Protein AF-0000000087520175 (afdb_homodimer)

Organism: NCBI:txid162496

Solvent-accessible surface area (backbone atoms only — not comparable to full-atom values): 25853 Å² total; per-residue (Å²): 128,80,72,77,73,85,53,93,63,43,47,64,63,28,56,52,42,54,44,55,57,56,54,35,79,34,56,66,38,36,63,67,56,46,15,66,67,57,70,46,54,58,71,58,43,49,23,44,50,47,34,36,37,74,73,48,34,28,45,72,61,89,66,32,34,34,64,26,72,57,27,28,36,60,20,26,25,28,60,63,43,37,58,61,61,65,64,40,47,58,46,31,46,50,44,13,64,73,58,67,28,19,17,36,37,32,36,64,54,93,60,25,28,32,28,66,39,57,34,70,38,86,53,87,88,50,61,84,67,56,42,25,44,74,43,60,13,76,48,33,19,46,28,30,18,39,39,29,75,44,58,68,67,57,36,48,50,43,51,68,69,46,85,62,71,70,68,32,97,58,31,68,56,52,60,68,63,44,48,52,52,21,52,51,13,46,74,70,56,37,17,74,34,65,23,19,67,44,80,55,35,29,29,44,12,35,43,45,74,47,89,99,49,63,45,26,20,43,34,44,42,39,53,49,86,78,49,53,71,69,61,47,49,69,59,38,47,61,56,50,51,50,42,51,51,51,61,70,72,104,128,80,72,78,73,86,53,94,65,42,48,62,64,30,54,52,40,52,45,56,57,58,54,35,78,32,56,66,38,36,66,67,57,44,15,66,68,58,70,47,54,57,72,57,43,49,22,43,51,46,33,36,36,74,72,47,35,28,46,73,61,88,67,33,35,34,64,25,70,58,27,27,36,58,20,27,24,29,60,62,42,37,60,61,60,66,64,39,46,57,46,31,46,52,44,13,65,72,58,66,27,20,16,35,36,34,34,63,52,95,61,26,27,33,28,67,38,56,34,70,38,86,53,88,88,51,60,84,67,56,43,24,44,73,44,60,12,75,49,31,20,45,27,30,17,38,39,29,76,44,56,68,68,58,37,47,51,43,51,68,69,46,86,62,70,71,68,31,99,58,30,67,57,52,60,68,63,45,48,51,52,20,51,52,13,46,74,70,57,36,19,73,36,65,23,20,66,43,77,56,35,29,30,45,11,37,44,45,76,46,89,98,48,65,45,24,20,42,34,44,43,39,54,48,86,77,51,54,69,68,61,48,49,68,60,39,48,60,58,50,52,50,42,52,51,51,61,70,72,104

Sequence (500 aa):
MPVPHDSPTGVQSFARGLSVIKAFTGFPLTLSEVAERTGLAPAAVRRYLATLTELGYLAQHGSLFSARAKLLELAQPYLTANETARKAEPILRQLSDTVNETATLTQYSNGEVINVLATQTTQELAIQVNAGRHLPAYCTAMGRAMLSLLPAEEARAVIESSTRIELTSRTLTDSTQIMEQIELARQRGYCFVEEEHTLGIRTLSVPLQLPQGPLIALSAPTPTAREDRESYLQRVLEPLQLAASRMRAEMPVPHDSPTGVQSFARGLSVIKAFTGFPLTLSEVAERTGLAPAAVRRYLATLTELGYLAQHGSLFSARAKLLELAQPYLTANETARKAEPILRQLSDTVNETATLTQYSNGEVINVLATQTTQELAIQVNAGRHLPAYCTAMGRAMLSLLPAEEARAVIESSTRIELTSRTLTDSTQIMEQIELARQRGYCFVEEEHTLGIRTLSVPLQLPQGPLIALSAPTPTAREDRESYLQRVLEPLQLAASRMRAE

Radius of gyration: 23.22 Å; Cα contacts (8 Å, |Δi|>4): 1004; chains: 2; bounding box: 54×66×54 Å

Structure (mmCIF, N/CA/C/O backbone):
data_AF-0000000087520175-model_v1
#
loop_
_entity.id
_entity.type
_entity.pdbx_description
1 polymer 'HTH domain-containing protein'
#
loop_
_atom_site.group_PDB
_atom_site.id
_atom_site.type_symbol
_atom_site.label_atom_id
_atom_site.label_alt_id
_atom_site.label_comp_id
_atom_site.label_asym_id
_atom_site.label_entity_id
_atom_site.label_seq_id
_atom_site.pdbx_PDB_ins_code
_atom_site.Cartn_x
_atom_site.Cartn_y
_atom_site.Cartn_z
_atom_site.occupancy
_atom_site.B_iso_or_equiv
_atom_site.auth_seq_id
_atom_site.auth_comp_id
_atom_site.auth_asym_id
_atom_site.auth_atom_id
_atom_site.pdbx_PDB_model_num
ATOM 1 N N . MET A 1 1 ? -12.945 7.527 16.438 1 33.94 1 MET A N 1
ATOM 2 C CA . MET A 1 1 ? -13.953 8.516 16.078 1 33.94 1 MET A CA 1
ATOM 3 C C . MET A 1 1 ? -15.32 7.863 15.891 1 33.94 1 MET A C 1
ATOM 5 O O . MET A 1 1 ? -15.422 6.789 15.289 1 33.94 1 MET A O 1
ATOM 9 N N . PRO A 1 2 ? -16.391 8.305 16.609 1 38.19 2 PRO A N 1
ATOM 10 C CA . PRO A 1 2 ? -17.734 7.754 16.438 1 38.19 2 PRO A CA 1
ATOM 11 C C . PRO A 1 2 ? -18.156 7.699 14.969 1 38.19 2 PRO A C 1
ATOM 13 O O . PRO A 1 2 ? -17.703 8.508 14.156 1 38.19 2 PRO A O 1
ATOM 16 N N . VAL A 1 3 ? -18.516 6.48 14.547 1 43.25 3 VAL A N 1
ATOM 17 C CA . VAL A 1 3 ? -19.172 6.367 13.25 1 43.25 3 VAL A CA 1
ATOM 18 C C . VAL A 1 3 ? -20.188 7.508 13.078 1 43.25 3 VAL A C 1
ATOM 20 O O . VAL A 1 3 ? -21.062 7.699 13.922 1 43.25 3 VAL A O 1
ATOM 23 N N . PRO A 1 4 ? -19.875 8.508 12.234 1 38.69 4 PRO A N 1
ATOM 24 C CA . PRO A 1 4 ? -20.938 9.5 12.062 1 38.69 4 PRO A CA 1
ATOM 25 C C . PRO A 1 4 ? -22.328 8.875 12.008 1 38.69 4 PRO A C 1
ATOM 27 O O . PRO A 1 4 ? -22.469 7.723 11.578 1 38.69 4 PRO A O 1
ATOM 30 N N . HIS A 1 5 ? -23.219 9.391 12.75 1 41.25 5 HIS A N 1
ATOM 31 C CA . HIS A 1 5 ? -24.656 9.133 12.797 1 41.25 5 HIS A CA 1
ATOM 32 C C . HIS A 1 5 ? -25.25 9.039 11.391 1 41.25 5 HIS A C 1
ATOM 34 O O . HIS A 1 5 ? -24.609 9.453 10.422 1 41.25 5 HIS A O 1
ATOM 40 N N . ASP A 1 6 ? -26.562 8.82 11.234 1 41.84 6 ASP A N 1
ATOM 41 C CA . ASP A 1 6 ? -27.547 8.578 10.188 1 41.84 6 ASP A CA 1
ATOM 42 C C . ASP A 1 6 ? -27.469 9.641 9.094 1 41.84 6 ASP A C 1
ATOM 44 O O . ASP A 1 6 ? -27.812 10.805 9.32 1 41.84 6 ASP A O 1
ATOM 48 N N . SER A 1 7 ? -26.531 9.883 8.523 1 46.44 7 SER A N 1
ATOM 49 C CA . SER A 1 7 ? -26.844 10.742 7.391 1 46.44 7 SER A CA 1
ATOM 50 C C . SER A 1 7 ? -27.828 10.062 6.441 1 46.44 7 SER A C 1
ATOM 52 O O . SER A 1 7 ? -27.688 8.867 6.156 1 46.44 7 SER A O 1
ATOM 54 N N . PRO A 1 8 ? -28.938 10.547 6.195 1 54 8 PRO A N 1
ATOM 55 C CA . PRO A 1 8 ? -30.031 10.016 5.383 1 54 8 PRO A CA 1
ATOM 56 C C . PRO A 1 8 ? -29.562 9.469 4.035 1 54 8 PRO A C 1
ATOM 58 O O . PRO A 1 8 ? -30.266 8.688 3.4 1 54 8 PRO A O 1
ATOM 61 N N . THR A 1 9 ? -28.359 9.797 3.602 1 66.12 9 THR A N 1
ATOM 62 C CA . THR A 1 9 ? -28.094 9.547 2.189 1 66.12 9 THR A CA 1
ATOM 63 C C . THR A 1 9 ? -27.078 8.43 2.025 1 66.12 9 THR A C 1
ATOM 65 O O . THR A 1 9 ? -26.922 7.879 0.933 1 66.12 9 THR A O 1
ATOM 68 N N . GLY A 1 10 ? -26.312 7.969 3.09 1 74.88 10 GLY A N 1
ATOM 69 C CA . GLY A 1 10 ? -25.297 6.953 2.887 1 74.88 10 GLY A CA 1
ATOM 70 C C . GLY A 1 10 ? -25.688 5.594 3.443 1 74.88 10 GLY A C 1
ATOM 71 O O . GLY A 1 10 ? -26.844 5.379 3.82 1 74.88 10 GLY A O 1
ATOM 72 N N . VAL A 1 11 ? -24.859 4.609 3.121 1 90.81 11 VAL A N 1
ATOM 73 C CA . VAL A 1 11 ? -25.047 3.24 3.59 1 90.81 11 VAL A CA 1
ATOM 74 C C . VAL A 1 11 ? -24.312 3.047 4.914 1 90.81 11 VAL A C 1
ATOM 76 O O . VAL A 1 11 ? -23.094 2.789 4.934 1 90.81 11 VAL A O 1
ATOM 79 N N . GLN A 1 12 ? -25 3.068 6.023 1 92.62 12 GLN A N 1
ATOM 80 C CA . GLN A 1 12 ? -24.438 3.051 7.367 1 92.62 12 GLN A CA 1
ATOM 81 C C . GLN A 1 12 ? -23.688 1.746 7.637 1 92.62 12 GLN A C 1
ATOM 83 O O . GLN A 1 12 ? -22.625 1.746 8.273 1 92.62 12 GLN A O 1
ATOM 88 N N . SER A 1 13 ? -24.375 0.667 7.199 1 93.75 13 SER A N 1
ATOM 89 C CA . SER A 1 13 ? -23.734 -0.627 7.422 1 93.75 13 SER A CA 1
ATOM 90 C C . SER A 1 13 ? -22.375 -0.702 6.727 1 93.75 13 SER A C 1
ATOM 92 O O . SER A 1 13 ? -21.453 -1.364 7.215 1 93.75 13 SER A O 1
ATOM 94 N N . PHE A 1 14 ? -22.312 -0.045 5.621 1 96 14 PHE A N 1
ATOM 95 C CA . PHE A 1 14 ? -21.047 0.003 4.898 1 96 14 PHE A CA 1
ATOM 96 C C . PHE A 1 14 ? -20.016 0.8 5.676 1 96 14 PHE A C 1
ATOM 98 O O . PHE A 1 14 ? -18.891 0.331 5.883 1 96 14 PHE A O 1
ATOM 105 N N . ALA A 1 15 ? -20.344 1.923 6.172 1 95.69 15 ALA A N 1
ATOM 106 C CA . ALA A 1 15 ? -19.438 2.748 6.973 1 95.69 15 ALA A CA 1
ATOM 107 C C . ALA A 1 15 ? -18.969 1.994 8.211 1 95.69 15 ALA A C 1
ATOM 109 O O . ALA A 1 15 ? -17.781 2.045 8.562 1 95.69 15 ALA A O 1
ATOM 110 N N . ARG A 1 16 ? -19.875 1.292 8.836 1 95.75 16 ARG A N 1
ATOM 111 C CA . ARG A 1 16 ? -19.531 0.511 10.016 1 95.75 16 ARG A CA 1
ATOM 112 C C . ARG A 1 16 ? -18.531 -0.591 9.68 1 95.75 16 ARG A C 1
ATOM 114 O O . ARG A 1 16 ? -17.594 -0.842 10.43 1 95.75 16 ARG A O 1
ATOM 121 N N . GLY A 1 17 ? -18.766 -1.243 8.547 1 97 17 GLY A N 1
ATO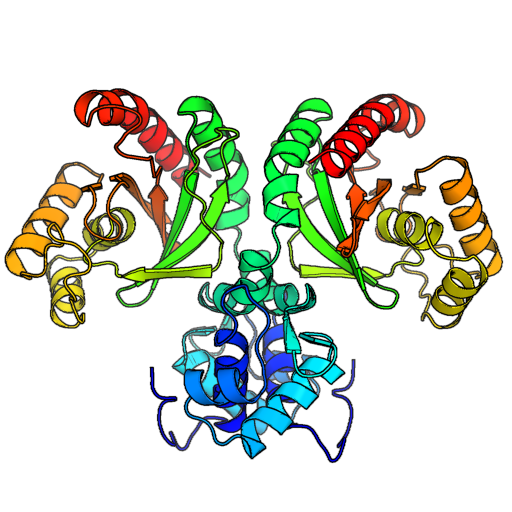M 122 C CA . GLY A 1 17 ? -17.828 -2.273 8.117 1 97 17 GLY A CA 1
ATOM 123 C C . GLY A 1 17 ? -16.422 -1.753 7.906 1 97 17 GLY A C 1
ATOM 124 O O . GLY A 1 17 ? -15.453 -2.406 8.289 1 97 17 GLY A O 1
ATOM 125 N N . LEU A 1 18 ? -16.328 -0.594 7.289 1 97.38 18 LEU A N 1
ATOM 126 C CA . LEU A 1 18 ? -15.031 0.03 7.082 1 97.38 18 LEU A CA 1
ATOM 127 C C . LEU A 1 18 ? -14.359 0.337 8.414 1 97.38 18 LEU A C 1
ATOM 129 O O . LEU A 1 18 ? -13.141 0.193 8.555 1 97.38 18 LEU A O 1
ATOM 133 N N . SER A 1 19 ? -15.109 0.736 9.391 1 96.75 19 SER A N 1
ATOM 134 C CA . SER A 1 19 ? -14.555 1.001 10.711 1 96.75 19 SER A CA 1
ATOM 135 C C . SER A 1 19 ? -14.016 -0.275 11.352 1 96.75 19 SER A C 1
ATOM 137 O O . SER A 1 19 ? -13.039 -0.239 12.102 1 96.75 19 SER A O 1
ATOM 139 N N . VAL A 1 20 ? -14.672 -1.397 11.086 1 97.62 20 VAL A N 1
ATOM 140 C CA . VAL A 1 20 ? -14.211 -2.682 11.609 1 97.62 20 VAL A CA 1
ATOM 141 C C . VAL A 1 20 ? -12.836 -3.014 11.023 1 97.62 20 VAL A C 1
ATOM 143 O O . VAL A 1 20 ? -11.945 -3.479 11.734 1 97.62 20 VAL A O 1
ATOM 146 N N . ILE A 1 21 ? -12.68 -2.783 9.734 1 97.5 21 ILE A N 1
ATOM 147 C CA . ILE A 1 21 ? -11.375 -3 9.117 1 97.5 21 ILE A CA 1
ATOM 148 C C . ILE A 1 21 ? -10.32 -2.156 9.828 1 97.5 21 ILE A C 1
ATOM 150 O O . ILE A 1 21 ? -9.258 -2.664 10.211 1 97.5 21 ILE A O 1
ATOM 154 N N . LYS A 1 22 ? -10.633 -0.944 10.109 1 94.94 22 LYS A N 1
ATOM 155 C CA . LYS A 1 22 ? -9.688 0.02 10.664 1 94.94 22 LYS A CA 1
ATOM 156 C C . LYS A 1 22 ? -9.367 -0.297 12.117 1 94.94 22 LYS A C 1
ATOM 158 O O . LYS A 1 22 ? -8.398 0.225 12.672 1 94.94 22 LYS A O 1
ATOM 163 N N . ALA A 1 23 ? -10.164 -1.092 12.727 1 95.81 23 ALA A N 1
ATOM 164 C CA . ALA A 1 23 ? -9.93 -1.452 14.117 1 95.81 23 ALA A CA 1
ATOM 165 C C . ALA A 1 23 ? -8.641 -2.256 14.266 1 95.81 23 ALA A C 1
ATOM 167 O O . ALA A 1 23 ? -8.047 -2.293 15.352 1 95.81 23 ALA A O 1
ATOM 168 N N . PHE A 1 24 ? -8.234 -2.914 13.203 1 94.44 24 PHE A N 1
ATOM 169 C CA . PHE A 1 24 ? -7.016 -3.715 13.227 1 94.44 24 PHE A CA 1
ATOM 170 C C . PHE A 1 24 ? -5.785 -2.836 13.047 1 94.44 24 PHE A C 1
ATOM 172 O O . PHE A 1 24 ? -5.68 -2.102 12.055 1 94.44 24 PHE A O 1
ATOM 179 N N . THR A 1 25 ? -4.891 -2.867 14.023 1 86.38 25 THR A N 1
ATOM 180 C CA . THR A 1 25 ? -3.736 -1.976 13.992 1 86.38 25 THR A CA 1
ATOM 181 C C . THR A 1 25 ? -2.436 -2.773 14.023 1 86.38 25 THR A C 1
ATOM 183 O O . THR A 1 25 ? -1.452 -2.344 14.633 1 86.38 25 THR A O 1
ATOM 186 N N . GLY A 1 26 ? -2.488 -4.023 13.562 1 83.44 26 GLY A N 1
ATOM 187 C CA . GLY A 1 26 ? -1.238 -4.754 13.43 1 83.44 26 GLY A CA 1
ATOM 188 C C . GLY A 1 26 ? -1.216 -6.047 14.219 1 83.44 26 GLY A C 1
ATOM 189 O O . GLY A 1 26 ? -0.249 -6.809 14.148 1 83.44 26 GLY A O 1
ATOM 190 N N . PHE A 1 27 ? -2.24 -6.254 15.031 1 88.94 27 PHE A N 1
ATOM 191 C CA . PHE A 1 27 ? -2.314 -7.465 15.836 1 88.94 27 PHE A CA 1
ATOM 192 C C . PHE A 1 27 ? -3.67 -8.141 15.672 1 88.94 27 PHE A C 1
ATOM 194 O O . PHE A 1 27 ? -4.664 -7.488 15.352 1 88.94 27 PHE A O 1
ATOM 201 N N . PRO A 1 28 ? -3.633 -9.445 15.828 1 94.38 28 PRO A N 1
ATOM 202 C CA . PRO A 1 28 ? -4.926 -10.125 15.82 1 94.38 28 PRO A CA 1
ATOM 203 C C . PRO A 1 28 ? -5.844 -9.672 16.953 1 94.38 28 PRO A C 1
ATOM 205 O O . PRO A 1 28 ? -5.367 -9.336 18.031 1 94.38 28 PRO A O 1
ATOM 208 N N . LEU A 1 29 ? -7.098 -9.672 16.719 1 97.5 29 LEU A N 1
ATOM 209 C CA . LEU A 1 29 ? -8.062 -9.227 17.719 1 97.5 29 LEU A CA 1
ATOM 210 C C . LEU A 1 29 ? -9.18 -10.258 17.891 1 97.5 29 LEU A C 1
ATOM 212 O O . LEU A 1 29 ? -9.492 -11 16.953 1 97.5 29 LEU A O 1
ATOM 216 N N . THR A 1 30 ? -9.703 -10.281 19.016 1 97.75 30 THR A N 1
ATOM 217 C CA . THR A 1 30 ? -10.938 -11.023 19.266 1 97.75 30 THR A CA 1
ATOM 218 C C . THR A 1 30 ? -12.156 -10.18 18.891 1 97.75 30 THR A C 1
ATOM 220 O O . THR A 1 30 ? -12.039 -8.977 18.656 1 97.75 30 THR A O 1
ATOM 223 N N . LEU A 1 31 ? -13.211 -10.922 18.812 1 98 31 LEU A N 1
ATOM 224 C CA . LEU A 1 31 ? -14.477 -10.25 18.547 1 98 31 LEU A CA 1
ATOM 225 C C . LEU A 1 31 ? -14.727 -9.148 19.578 1 98 31 LEU A C 1
ATOM 227 O O . LEU A 1 31 ? -15.125 -8.039 19.219 1 98 31 LEU A O 1
ATOM 231 N N . SER A 1 32 ? -14.461 -9.383 20.812 1 97.81 32 SER A N 1
ATOM 232 C CA . SER A 1 32 ? -14.695 -8.438 21.891 1 97.81 32 SER A CA 1
ATOM 233 C C . SER A 1 32 ? -13.805 -7.211 21.766 1 97.81 32 SER A C 1
ATOM 235 O O . SER A 1 32 ? -14.25 -6.086 22 1 97.81 32 SER A O 1
ATOM 237 N N . GLU A 1 33 ? -12.609 -7.402 21.438 1 97.5 33 GLU A N 1
ATOM 238 C CA . GLU A 1 33 ? -11.68 -6.289 21.266 1 97.5 33 GLU A CA 1
ATOM 239 C C . GLU A 1 33 ? -12.094 -5.398 20.094 1 97.5 33 GLU A C 1
ATOM 241 O O . GLU A 1 33 ? -11.977 -4.172 20.172 1 97.5 33 GLU A O 1
ATOM 246 N N . VAL A 1 34 ? -12.547 -6.016 19.016 1 98.06 34 VAL A N 1
ATOM 247 C CA . VAL A 1 34 ? -13.023 -5.234 17.875 1 98.06 34 VAL A CA 1
ATOM 248 C C . VAL A 1 34 ? -14.242 -4.41 18.281 1 98.06 34 VAL A C 1
ATOM 250 O O . VAL A 1 34 ? -14.359 -3.238 17.922 1 98.06 34 VAL A O 1
ATOM 253 N N . ALA A 1 35 ? -15.125 -5.031 19.031 1 98.12 35 ALA A N 1
ATOM 254 C CA . ALA A 1 35 ? -16.312 -4.324 19.516 1 98.12 35 ALA A CA 1
ATOM 255 C C . ALA A 1 35 ? -15.922 -3.111 20.359 1 98.12 35 ALA A C 1
ATOM 257 O O . ALA A 1 35 ? -16.484 -2.025 20.188 1 98.12 35 ALA A O 1
ATOM 258 N N . GLU A 1 36 ? -15.031 -3.26 21.203 1 97.56 36 GLU A N 1
ATOM 259 C CA . GLU A 1 36 ? -14.555 -2.186 22.078 1 97.56 36 GLU A CA 1
ATOM 260 C C . GLU A 1 36 ? -13.945 -1.05 21.266 1 97.56 36 GLU A C 1
ATOM 262 O O . GLU A 1 36 ? -14.227 0.124 21.516 1 97.56 36 GLU A O 1
ATOM 267 N N . ARG A 1 37 ? -13.219 -1.399 20.266 1 96 37 ARG A N 1
ATOM 268 C CA . ARG A 1 37 ? -12.484 -0.402 19.484 1 96 37 ARG A CA 1
ATOM 269 C C . ARG A 1 37 ? -13.43 0.357 18.562 1 96 37 ARG A C 1
ATOM 271 O O . ARG A 1 37 ? -13.18 1.521 18.234 1 96 37 ARG A O 1
ATOM 278 N N . THR A 1 38 ? -14.445 -0.278 18.109 1 96.88 38 THR A N 1
ATOM 279 C CA . THR A 1 38 ? -15.328 0.344 17.125 1 96.88 38 THR A CA 1
ATOM 280 C C . THR A 1 38 ? -16.547 0.967 17.812 1 96.88 38 THR A C 1
ATOM 282 O O . THR A 1 38 ? -17.234 1.792 17.219 1 96.88 38 THR A O 1
ATOM 285 N N . GLY A 1 39 ? -16.875 0.486 19.016 1 97.19 39 GLY A N 1
ATOM 286 C CA . GLY A 1 39 ? -18.078 0.923 19.703 1 97.19 39 GLY A CA 1
ATOM 287 C C . GLY A 1 39 ? -19.328 0.24 19.203 1 97.19 39 GLY A C 1
ATOM 288 O O . GLY A 1 39 ? -20.453 0.633 19.562 1 97.19 39 GLY A O 1
ATOM 289 N N . LEU A 1 40 ? -19.234 -0.76 18.359 1 96.88 40 LEU A N 1
ATOM 290 C CA . LEU A 1 40 ? -20.359 -1.512 17.828 1 96.88 40 LEU A CA 1
ATOM 291 C C . LEU A 1 40 ? -20.75 -2.648 18.766 1 96.88 40 LEU A C 1
ATOM 293 O O . LEU A 1 40 ? -19.906 -3.135 19.531 1 96.88 40 LEU A O 1
ATOM 297 N N . ALA A 1 41 ? -21.953 -3.033 18.703 1 96.5 41 ALA A N 1
ATOM 298 C CA . ALA A 1 41 ? -22.406 -4.188 19.484 1 96.5 41 ALA A CA 1
ATOM 299 C C . ALA A 1 41 ? -21.75 -5.469 19 1 96.5 41 ALA A C 1
ATOM 301 O O . ALA A 1 41 ? -21.547 -5.652 17.797 1 96.5 41 ALA A O 1
ATOM 302 N N . PRO A 1 42 ? -21.438 -6.367 19.906 1 96.62 42 PRO A N 1
ATOM 303 C CA . PRO A 1 42 ? -20.781 -7.617 19.547 1 96.62 42 PRO A CA 1
ATOM 304 C C . PRO A 1 42 ? -21.5 -8.375 18.438 1 96.62 42 PRO A C 1
ATOM 306 O O . PRO A 1 42 ? -20.859 -8.961 17.562 1 96.62 42 PRO A O 1
ATOM 309 N N . ALA A 1 43 ? -22.734 -8.375 18.484 1 94.88 43 ALA A N 1
ATOM 310 C CA . ALA A 1 43 ? -23.5 -9.086 17.469 1 94.88 43 ALA A CA 1
ATOM 311 C C . ALA A 1 43 ? -23.266 -8.508 16.078 1 94.88 43 ALA A C 1
ATOM 313 O O . ALA A 1 43 ? -23.172 -9.25 15.102 1 94.88 43 ALA A O 1
ATOM 314 N N . ALA A 1 44 ? -23.25 -7.238 16.031 1 94.94 44 ALA A N 1
ATOM 315 C CA . ALA A 1 44 ? -22.953 -6.582 14.758 1 94.94 44 ALA A CA 1
ATOM 316 C C . ALA A 1 44 ? -21.531 -6.891 14.305 1 94.94 44 ALA A C 1
ATOM 318 O O . ALA A 1 44 ? -21.297 -7.223 13.133 1 94.94 44 ALA A O 1
ATOM 319 N N . VAL A 1 45 ? -20.594 -6.797 15.219 1 97.44 45 VAL A N 1
ATOM 320 C CA . VAL A 1 45 ? -19.188 -7.059 14.914 1 97.44 45 VAL A CA 1
ATOM 321 C C . VAL A 1 45 ? -19.047 -8.477 14.359 1 97.44 45 VAL A C 1
ATOM 323 O O . VAL A 1 45 ? -18.297 -8.695 13.398 1 97.44 45 VAL A O 1
ATOM 326 N N . ARG A 1 46 ? -19.734 -9.344 14.945 1 97.06 46 ARG A N 1
ATOM 327 C CA . ARG A 1 46 ? -19.672 -10.734 14.492 1 97.06 46 ARG A CA 1
ATOM 328 C C . ARG A 1 46 ? -20.047 -10.852 13.023 1 97.06 46 ARG A C 1
ATOM 330 O O . ARG A 1 46 ? -19.391 -11.57 12.266 1 97.06 46 ARG A O 1
ATOM 337 N N . ARG A 1 47 ? -21.047 -10.18 12.633 1 97.25 47 ARG A N 1
ATOM 338 C CA . ARG A 1 47 ? -21.516 -10.258 11.25 1 97.25 47 ARG A CA 1
ATOM 339 C C . ARG A 1 47 ? -20.484 -9.641 10.297 1 97.25 47 ARG A C 1
ATOM 341 O O . ARG A 1 47 ? -20.266 -10.164 9.203 1 97.25 47 ARG A O 1
ATOM 348 N N . TYR A 1 48 ? -19.922 -8.516 10.711 1 97.56 48 TYR A N 1
ATOM 349 C CA . TYR A 1 48 ? -18.922 -7.875 9.875 1 97.56 48 TYR A CA 1
ATOM 350 C C . TYR A 1 48 ? -17.672 -8.742 9.773 1 97.56 48 TYR A C 1
ATOM 352 O O . TYR A 1 48 ? -17.094 -8.883 8.688 1 97.56 48 TYR A O 1
ATOM 360 N N . LEU A 1 49 ? -17.281 -9.305 10.867 1 97.94 49 LEU A N 1
ATOM 361 C CA . LEU A 1 49 ? -16.125 -10.195 10.867 1 97.94 49 LEU A CA 1
ATOM 362 C C . LEU A 1 49 ? -16.375 -11.414 9.984 1 97.94 49 LEU A C 1
ATOM 364 O O . LEU A 1 49 ? -15.477 -11.852 9.258 1 97.94 49 LEU A O 1
ATOM 368 N N . ALA A 1 50 ? -17.547 -11.945 10.086 1 97.12 50 ALA A N 1
ATOM 369 C CA . ALA A 1 50 ? -17.906 -13.086 9.242 1 97.12 50 ALA A CA 1
ATOM 370 C C . ALA A 1 50 ? -17.812 -12.719 7.766 1 97.12 50 ALA A C 1
ATOM 372 O O . ALA A 1 50 ? -17.281 -13.492 6.961 1 97.12 50 ALA A O 1
ATOM 373 N N . THR A 1 51 ? -18.328 -11.578 7.426 1 96.75 51 THR A N 1
ATOM 374 C CA . THR A 1 51 ? -18.281 -11.109 6.047 1 96.75 51 THR A CA 1
ATOM 375 C C . THR A 1 51 ? -16.844 -10.969 5.57 1 96.75 51 THR A C 1
ATOM 377 O O . THR A 1 51 ? -16.484 -11.453 4.496 1 96.75 51 THR A O 1
ATOM 380 N N . LEU A 1 52 ? -16.016 -10.336 6.34 1 97.62 52 LEU A N 1
ATOM 381 C CA . LEU A 1 52 ? -14.625 -10.086 5.98 1 97.62 52 LEU A CA 1
ATOM 382 C C . LEU A 1 52 ? -13.852 -11.398 5.855 1 97.62 52 LEU A C 1
ATOM 384 O O . LEU A 1 52 ? -12.977 -11.531 5 1 97.62 52 LEU A O 1
ATOM 388 N N . THR A 1 53 ? -14.164 -12.32 6.742 1 96.19 53 THR A N 1
ATOM 389 C CA . THR A 1 53 ? -13.516 -13.625 6.699 1 96.19 53 THR A CA 1
ATOM 390 C C . THR A 1 53 ? -13.953 -14.406 5.465 1 96.19 53 THR A C 1
ATOM 392 O O . THR A 1 53 ? -13.125 -14.992 4.766 1 96.19 53 THR A O 1
ATOM 395 N N . GLU A 1 54 ? -15.219 -14.398 5.191 1 94.88 54 GLU A N 1
ATOM 396 C CA . GLU A 1 54 ? -15.766 -15.109 4.035 1 94.88 54 GLU A CA 1
ATOM 397 C C . GLU A 1 54 ? -15.195 -14.555 2.73 1 94.88 54 GLU A C 1
ATOM 399 O O . GLU A 1 54 ? -14.938 -15.312 1.791 1 94.88 54 GLU A O 1
ATOM 404 N N . LEU A 1 55 ? -15 -13.266 2.703 1 94.25 55 LEU A N 1
ATOM 405 C CA . LEU A 1 55 ? -14.508 -12.625 1.491 1 94.25 55 LEU A CA 1
ATOM 406 C C . LEU A 1 55 ? -12.992 -12.758 1.391 1 94.25 55 LEU A C 1
ATOM 408 O O . LEU A 1 55 ? -12.398 -12.375 0.38 1 94.25 55 LEU A O 1
ATOM 412 N N . GLY A 1 56 ? -12.32 -13.148 2.438 1 93.19 56 GLY A N 1
ATOM 413 C CA . GLY A 1 56 ? -10.891 -13.43 2.381 1 93.19 56 GLY A CA 1
ATOM 414 C C . GLY A 1 56 ? -10.039 -12.281 2.881 1 93.19 56 GLY A C 1
ATOM 415 O O . GLY A 1 56 ? -8.812 -12.312 2.764 1 93.19 56 GLY A O 1
ATOM 416 N N . TYR A 1 57 ? -10.609 -11.227 3.502 1 95.12 57 TYR A N 1
ATOM 417 C CA . TYR A 1 57 ? -9.867 -10.062 3.979 1 95.12 57 TYR A CA 1
ATOM 418 C C . TYR A 1 57 ? -9.266 -10.328 5.352 1 95.12 57 TYR A C 1
ATOM 420 O O . TYR A 1 57 ? -8.25 -9.719 5.715 1 95.12 57 TYR A O 1
ATOM 428 N N . LEU A 1 58 ? -9.906 -11.242 6.098 1 95.81 58 LEU A N 1
ATOM 429 C CA . LEU A 1 58 ? -9.414 -11.641 7.414 1 95.81 58 LEU A CA 1
ATOM 430 C C . LEU A 1 58 ? -9.297 -13.156 7.516 1 95.81 58 LEU A C 1
ATOM 432 O O . LEU A 1 58 ? -9.969 -13.883 6.789 1 95.81 58 LEU A O 1
ATOM 436 N N . ALA A 1 59 ? -8.414 -13.578 8.352 1 93.44 59 ALA A N 1
ATOM 437 C CA . ALA A 1 59 ? -8.336 -14.969 8.789 1 93.44 59 ALA A CA 1
ATOM 438 C C . ALA A 1 59 ? -8.828 -15.117 10.219 1 93.44 59 ALA A C 1
ATOM 440 O O . ALA A 1 59 ? -8.711 -14.195 11.023 1 93.44 59 ALA A O 1
ATOM 441 N N . GLN A 1 60 ? -9.359 -16.234 10.438 1 95.12 60 GLN A N 1
ATOM 442 C CA . GLN A 1 60 ? -9.797 -16.531 11.797 1 95.12 60 GLN A CA 1
ATOM 443 C C . GLN A 1 60 ? -9.102 -17.781 12.328 1 95.12 60 GLN A C 1
ATOM 445 O O . GLN A 1 60 ? -9.078 -18.828 11.656 1 95.12 60 GLN A O 1
ATOM 450 N N . HIS A 1 61 ? -8.461 -17.688 13.398 1 94.25 61 HIS A N 1
ATOM 451 C CA . HIS A 1 61 ? -7.887 -18.797 14.141 1 94.25 61 HIS A CA 1
ATOM 452 C C . HIS A 1 61 ? -8.422 -18.844 15.57 1 94.25 61 HIS A C 1
ATOM 454 O O . HIS A 1 61 ? -7.941 -18.109 16.438 1 94.25 61 HIS A O 1
ATOM 460 N N . GLY A 1 62 ? -9.328 -19.75 15.766 1 95.75 62 GLY A N 1
ATOM 461 C CA . GLY A 1 62 ? -10.016 -19.719 17.047 1 95.75 62 GLY A CA 1
ATOM 462 C C . GLY A 1 62 ? -10.836 -18.469 17.25 1 95.75 62 GLY A C 1
ATOM 463 O O . GLY A 1 62 ? -11.688 -18.125 16.422 1 95.75 62 GLY A O 1
ATOM 464 N N . SER A 1 63 ? -10.477 -17.75 18.281 1 96.94 63 SER A N 1
ATOM 465 C CA . SER A 1 63 ? -11.227 -16.531 18.594 1 96.94 63 SER A CA 1
ATOM 466 C C . SER A 1 63 ? -10.531 -15.305 18.031 1 96.94 63 SER A C 1
ATOM 468 O O . SER A 1 63 ? -11.031 -14.188 18.172 1 96.94 63 SER A O 1
ATOM 470 N N . LEU A 1 64 ? -9.422 -15.516 17.375 1 96.88 64 LEU A N 1
ATOM 471 C CA . LEU A 1 64 ? -8.617 -14.383 16.922 1 96.88 64 LEU A CA 1
ATOM 472 C C . LEU A 1 64 ? -8.812 -14.156 15.422 1 96.88 64 LEU A C 1
ATOM 474 O O . LEU A 1 64 ? -8.859 -15.109 14.641 1 96.88 64 LEU A O 1
ATOM 478 N N . PHE A 1 65 ? -8.945 -12.938 15.094 1 97.19 65 PHE A N 1
ATOM 479 C CA . PHE A 1 65 ? -9.016 -12.492 13.711 1 97.19 65 PHE A CA 1
ATOM 480 C C . PHE A 1 65 ? -7.773 -11.695 13.336 1 97.19 65 PHE A C 1
ATOM 482 O O . PHE A 1 65 ? -7.277 -10.898 14.133 1 97.19 65 PHE A O 1
ATOM 489 N N . SER A 1 66 ? -7.258 -11.914 12.102 1 94.56 66 SER A N 1
ATOM 490 C CA . SER A 1 66 ? -6.074 -11.188 11.648 1 94.56 66 SER A CA 1
ATOM 491 C C . SER A 1 66 ? -6.211 -10.758 10.195 1 94.56 66 SER A C 1
ATOM 493 O O . SER A 1 66 ? -6.926 -11.398 9.422 1 94.56 66 SER A O 1
ATOM 495 N N . ALA A 1 67 ? -5.543 -9.75 9.883 1 93.62 67 ALA A N 1
ATOM 496 C CA . ALA A 1 67 ? -5.602 -9.164 8.547 1 93.62 67 ALA A CA 1
ATOM 497 C C . ALA A 1 67 ? -4.898 -10.055 7.527 1 93.62 67 ALA A C 1
ATOM 499 O O . ALA A 1 67 ? -3.84 -10.617 7.812 1 93.62 67 ALA A O 1
ATOM 500 N N . ARG A 1 68 ? -5.504 -10.164 6.359 1 91.62 68 ARG A N 1
ATOM 501 C CA . ARG A 1 68 ? -4.883 -10.867 5.242 1 91.62 68 ARG A CA 1
ATOM 502 C C . ARG A 1 68 ? -4.449 -9.883 4.156 1 91.62 68 ARG A C 1
ATOM 504 O O . ARG A 1 68 ? -4.887 -8.734 4.145 1 91.62 68 ARG A O 1
ATOM 511 N N . ALA A 1 69 ? -3.656 -10.359 3.25 1 90.69 69 ALA A N 1
ATOM 512 C CA . ALA A 1 69 ? -3.057 -9.523 2.209 1 90.69 69 ALA A CA 1
ATOM 513 C C . ALA A 1 69 ? -4.121 -8.977 1.265 1 90.69 69 ALA A C 1
ATOM 515 O O . ALA A 1 69 ? -3.922 -7.941 0.627 1 90.69 69 ALA A O 1
ATOM 516 N N . LYS A 1 70 ? -5.219 -9.664 1.208 1 92.62 70 LYS A N 1
ATOM 517 C CA . LYS A 1 70 ? -6.277 -9.242 0.296 1 92.62 70 LYS A CA 1
ATOM 518 C C . LYS A 1 70 ? -6.746 -7.828 0.616 1 92.62 70 LYS A C 1
ATOM 520 O O . LYS A 1 70 ? -7.328 -7.152 -0.236 1 92.62 70 LYS A O 1
ATOM 525 N N . LEU A 1 71 ? -6.523 -7.316 1.853 1 94.25 71 LEU A N 1
ATOM 526 C CA . LEU A 1 71 ? -6.855 -5.941 2.209 1 94.25 71 LEU A CA 1
ATOM 527 C C . LEU A 1 71 ? -6.129 -4.953 1.306 1 94.25 71 LEU A C 1
ATOM 529 O O . LEU A 1 71 ? -6.609 -3.842 1.081 1 94.25 71 LEU A O 1
ATOM 533 N N . LEU A 1 72 ? -5.023 -5.309 0.753 1 92.25 72 LEU A N 1
ATOM 534 C CA . LEU A 1 72 ? -4.258 -4.438 -0.128 1 92.25 72 LEU A CA 1
ATOM 535 C C . LEU A 1 72 ? -5.059 -4.078 -1.374 1 92.25 72 LEU A C 1
ATOM 537 O O . LEU A 1 72 ? -4.836 -3.029 -1.981 1 92.25 72 LEU A O 1
ATOM 541 N N . GLU A 1 73 ? -6.004 -4.926 -1.762 1 92.19 73 GLU A N 1
ATOM 542 C CA . GLU A 1 73 ? -6.852 -4.676 -2.926 1 92.19 73 GLU A CA 1
ATOM 543 C C . GLU A 1 73 ? -7.633 -3.377 -2.768 1 92.19 73 GLU A C 1
ATOM 545 O O . GLU A 1 73 ? -7.941 -2.707 -3.758 1 92.19 73 GLU A O 1
ATOM 550 N N . LEU A 1 74 ? -7.891 -3.07 -1.55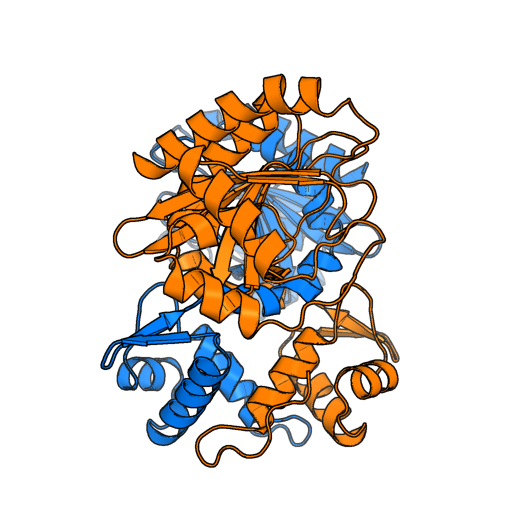2 1 94.44 74 LEU A N 1
ATOM 551 C CA . LEU A 1 74 ? -8.742 -1.914 -1.285 1 94.44 74 LEU A CA 1
ATOM 552 C C . LEU A 1 74 ? -7.953 -0.617 -1.434 1 94.44 74 LEU A C 1
ATOM 554 O O . LEU A 1 74 ? -8.539 0.466 -1.506 1 94.44 74 LEU A O 1
ATOM 558 N N . ALA A 1 75 ? -6.688 -0.728 -1.51 1 92.19 75 ALA A N 1
ATOM 559 C CA . ALA A 1 75 ? -5.832 0.433 -1.737 1 92.19 75 ALA A CA 1
ATOM 560 C C . ALA A 1 75 ? -5.48 0.575 -3.217 1 92.19 75 ALA A C 1
ATOM 562 O O . ALA A 1 75 ? -4.992 1.623 -3.648 1 92.19 75 ALA A O 1
ATOM 563 N N . GLN A 1 76 ? -5.742 -0.427 -4.004 1 88.75 76 GLN A N 1
ATOM 564 C CA . GLN A 1 76 ? -5.281 -0.522 -5.383 1 88.75 76 GLN A CA 1
ATOM 565 C C . GLN A 1 76 ? -5.848 0.611 -6.234 1 88.75 76 GLN A C 1
ATOM 567 O O . GLN A 1 76 ? -5.152 1.159 -7.09 1 88.75 76 GLN A O 1
ATOM 572 N N . PRO A 1 77 ? -7.141 0.937 -6.004 1 90.75 77 PRO A N 1
ATOM 573 C CA . PRO A 1 77 ? -7.691 2.014 -6.832 1 90.75 77 PRO A CA 1
ATOM 574 C C . PRO A 1 77 ? -6.859 3.293 -6.762 1 90.75 77 PRO A C 1
ATOM 576 O O . PRO A 1 77 ? -6.652 3.955 -7.781 1 90.75 77 PRO A O 1
ATOM 579 N N . TYR A 1 78 ? -6.371 3.596 -5.621 1 89.38 78 TYR A N 1
ATOM 580 C CA . TYR A 1 78 ? -5.547 4.789 -5.473 1 89.38 78 TYR A CA 1
ATOM 581 C C . TYR A 1 78 ? -4.156 4.57 -6.055 1 89.38 78 TYR A C 1
ATOM 583 O O . TYR A 1 78 ? -3.639 5.426 -6.777 1 89.38 78 TYR A O 1
ATOM 591 N N . LEU A 1 79 ? -3.611 3.465 -5.754 1 86.06 79 LEU A N 1
ATOM 592 C CA . LEU A 1 79 ? -2.242 3.176 -6.164 1 86.06 79 LEU A CA 1
ATOM 593 C C . LEU A 1 79 ? -2.129 3.119 -7.684 1 86.06 79 LEU A C 1
ATOM 595 O O . LEU A 1 79 ? -1.115 3.531 -8.25 1 86.06 79 LEU A O 1
ATOM 599 N N . THR A 1 80 ? -3.104 2.592 -8.305 1 84.75 80 THR A N 1
ATOM 600 C CA . THR A 1 80 ? -3.086 2.484 -9.766 1 84.75 80 THR A CA 1
ATOM 601 C C . THR A 1 80 ? -3.32 3.846 -10.406 1 84.75 80 THR A C 1
ATOM 603 O O . THR A 1 80 ? -2.781 4.133 -11.477 1 84.75 80 THR A O 1
ATOM 606 N N . ALA A 1 81 ? -4.059 4.605 -9.789 1 83.06 81 ALA A N 1
ATOM 607 C CA . ALA A 1 81 ? -4.406 5.91 -10.336 1 83.06 81 ALA A CA 1
ATOM 608 C C . ALA A 1 81 ? -3.301 6.93 -10.078 1 83.06 81 ALA A C 1
ATOM 610 O O . ALA A 1 81 ? -3.154 7.898 -10.82 1 83.06 81 ALA A O 1
ATOM 611 N N . ASN A 1 82 ? -2.605 6.703 -9.008 1 77 82 ASN A N 1
ATOM 612 C CA . ASN A 1 82 ? -1.694 7.75 -8.547 1 77 82 ASN A CA 1
ATOM 613 C C . ASN A 1 82 ? -0.296 7.57 -9.133 1 77 82 ASN A C 1
ATOM 615 O O . ASN A 1 82 ? 0.498 6.777 -8.625 1 77 82 ASN A O 1
ATOM 619 N N . GLU A 1 83 ? -0.053 8.312 -10.07 1 77.38 83 GLU A N 1
ATOM 620 C CA . GLU A 1 83 ? 1.246 8.297 -10.734 1 77.38 83 GLU A CA 1
ATOM 621 C C . GLU A 1 83 ? 2.324 8.93 -9.859 1 77.38 83 GLU A C 1
ATOM 623 O O . GLU A 1 83 ? 3.512 8.648 -10.031 1 77.38 83 GLU A O 1
ATOM 628 N N . THR A 1 84 ? 1.815 9.672 -8.867 1 81.94 84 THR A N 1
ATOM 629 C CA . THR A 1 84 ? 2.762 10.398 -8.031 1 81.94 84 THR A CA 1
ATOM 630 C C . THR A 1 84 ? 3.637 9.43 -7.234 1 81.94 84 THR A C 1
ATOM 632 O O . THR A 1 84 ? 4.859 9.594 -7.176 1 81.94 84 THR A O 1
ATOM 635 N N . ALA A 1 85 ? 3.016 8.453 -6.688 1 83.25 85 ALA A N 1
ATOM 636 C CA . ALA A 1 85 ? 3.771 7.484 -5.906 1 83.25 85 ALA A CA 1
ATOM 637 C C . ALA A 1 85 ? 4.785 6.746 -6.777 1 83.25 85 ALA A C 1
ATOM 639 O O . ALA A 1 85 ? 5.918 6.504 -6.355 1 83.25 85 ALA A O 1
ATOM 640 N N . ARG A 1 86 ? 4.367 6.434 -7.922 1 79.31 86 ARG A N 1
ATOM 641 C CA . ARG A 1 86 ? 5.238 5.711 -8.844 1 79.31 86 ARG A CA 1
ATOM 642 C C . ARG A 1 86 ? 6.453 6.551 -9.219 1 79.31 86 ARG A C 1
ATOM 644 O O . ARG A 1 86 ? 7.574 6.043 -9.273 1 79.31 86 ARG A O 1
ATOM 651 N N . LYS A 1 87 ? 6.195 7.754 -9.477 1 82.69 87 LYS A N 1
ATOM 652 C CA . LYS A 1 87 ? 7.266 8.672 -9.852 1 82.69 87 LYS A CA 1
ATOM 653 C C . LYS A 1 87 ? 8.188 8.953 -8.664 1 82.69 87 LYS A C 1
ATOM 655 O O . LYS A 1 87 ? 9.391 9.148 -8.844 1 82.69 87 LYS A O 1
ATOM 660 N N . ALA A 1 88 ? 7.641 8.938 -7.527 1 89.25 88 ALA A N 1
ATOM 661 C CA . ALA A 1 88 ? 8.375 9.32 -6.328 1 89.25 88 ALA A CA 1
ATOM 662 C C . ALA A 1 88 ? 9.289 8.195 -5.855 1 89.25 88 ALA A C 1
ATOM 664 O O . ALA A 1 88 ? 10.297 8.445 -5.195 1 89.25 88 ALA A O 1
ATOM 665 N N . GLU A 1 89 ? 8.969 7.012 -6.191 1 88.06 89 GLU A N 1
ATOM 666 C CA . GLU A 1 89 ? 9.633 5.852 -5.605 1 88.06 89 GLU A CA 1
ATOM 667 C C . GLU A 1 89 ? 11.133 5.887 -5.871 1 88.06 89 GLU A C 1
ATOM 669 O O . GLU A 1 89 ? 11.938 5.82 -4.938 1 88.06 89 GLU A O 1
ATOM 674 N N . PRO A 1 90 ? 11.547 6.008 -7.152 1 85.94 90 PRO A N 1
ATOM 675 C CA . PRO A 1 90 ? 12.992 6.051 -7.391 1 85.94 90 PRO A CA 1
ATOM 676 C C . PRO A 1 90 ? 13.656 7.273 -6.758 1 85.94 90 PRO A C 1
ATOM 678 O O . PRO A 1 90 ? 14.82 7.203 -6.344 1 85.94 90 PRO A O 1
ATOM 681 N N . ILE A 1 91 ? 12.953 8.328 -6.684 1 92.56 91 ILE A N 1
ATOM 682 C CA . ILE A 1 91 ? 13.477 9.547 -6.09 1 92.56 91 ILE A CA 1
ATOM 683 C C . ILE A 1 91 ? 13.688 9.344 -4.59 1 92.56 91 ILE A C 1
ATOM 685 O O . ILE A 1 91 ? 14.734 9.703 -4.051 1 92.56 91 ILE A O 1
ATOM 689 N N . LEU A 1 92 ? 12.75 8.734 -3.977 1 93.81 92 LEU A N 1
ATOM 690 C CA . LEU A 1 92 ? 12.828 8.492 -2.539 1 93.81 92 LEU A CA 1
ATOM 691 C C . LEU A 1 92 ? 13.914 7.461 -2.225 1 93.81 92 LEU A C 1
ATOM 693 O O . LEU A 1 92 ? 14.586 7.562 -1.198 1 93.81 92 LEU A O 1
ATOM 697 N N . ARG A 1 93 ? 14.039 6.508 -3.062 1 90.25 93 ARG A N 1
ATOM 698 C CA . ARG A 1 93 ? 15.102 5.516 -2.877 1 90.25 93 ARG A CA 1
ATOM 699 C C . ARG A 1 93 ? 16.469 6.172 -2.898 1 90.25 93 ARG A C 1
ATOM 701 O O . ARG A 1 93 ? 17.312 5.883 -2.049 1 90.25 93 ARG A O 1
ATOM 708 N N . GLN A 1 94 ? 16.641 6.957 -3.902 1 91.81 94 GLN A N 1
ATOM 709 C CA . GLN A 1 94 ? 17.906 7.668 -4.004 1 91.81 94 GLN A CA 1
ATOM 710 C C . GLN A 1 94 ? 18.141 8.562 -2.789 1 91.81 94 GLN A C 1
ATOM 712 O O . GLN A 1 94 ? 19.25 8.633 -2.262 1 91.81 94 GLN A O 1
ATOM 717 N N . LEU A 1 95 ? 17.125 9.242 -2.389 1 95.44 95 LEU A N 1
ATOM 718 C CA . LEU A 1 95 ? 17.219 10.094 -1.206 1 95.44 95 LEU A CA 1
ATOM 719 C C . LEU A 1 95 ? 17.594 9.273 0.024 1 95.44 95 LEU A C 1
ATOM 721 O O . LEU A 1 95 ? 18.5 9.648 0.775 1 95.44 95 LEU A O 1
ATOM 725 N N . SER A 1 96 ? 16.891 8.188 0.23 1 94 96 SER A N 1
ATOM 726 C CA . SER A 1 96 ? 17.156 7.324 1.377 1 94 96 SER A CA 1
ATOM 727 C C . SER A 1 96 ? 18.594 6.82 1.371 1 94 96 SER A C 1
ATOM 729 O O . SER A 1 96 ? 19.25 6.809 2.41 1 94 96 SER A O 1
ATOM 731 N N . ASP A 1 97 ? 19.047 6.457 0.219 1 90.12 97 ASP A N 1
ATOM 732 C CA . ASP A 1 97 ? 20.422 5.98 0.081 1 90.12 97 ASP A CA 1
ATOM 733 C C . ASP A 1 97 ? 21.422 7.094 0.392 1 90.12 97 ASP A C 1
ATOM 735 O O . ASP A 1 97 ? 22.453 6.848 1.022 1 90.12 97 ASP A O 1
ATOM 739 N N . THR A 1 98 ? 21.141 8.227 -0.1 1 94.62 98 THR A N 1
ATOM 740 C CA . THR A 1 98 ? 22.047 9.367 0.037 1 94.62 98 THR A CA 1
ATOM 741 C C . THR A 1 98 ? 22.156 9.797 1.496 1 94.62 98 THR A C 1
ATOM 743 O O . THR A 1 98 ? 23.25 10.062 1.994 1 94.62 98 THR A O 1
ATOM 746 N N . VAL A 1 99 ? 21 9.82 2.176 1 95.75 99 VAL A N 1
ATOM 747 C CA . VAL A 1 99 ? 21.016 10.406 3.512 1 95.75 99 VAL A CA 1
ATOM 748 C C . VAL A 1 99 ? 21.047 9.297 4.559 1 95.75 99 VAL A C 1
ATOM 750 O O . VAL A 1 99 ? 21.188 9.562 5.754 1 95.75 99 VAL A O 1
ATOM 753 N N . ASN A 1 100 ? 20.828 8.062 4.141 1 92.62 100 ASN A N 1
ATOM 754 C CA . ASN A 1 100 ? 20.844 6.879 5 1 92.62 100 ASN A CA 1
ATOM 755 C C . ASN A 1 100 ? 19.766 6.953 6.066 1 92.62 100 ASN A C 1
ATOM 757 O O . ASN A 1 100 ? 20.031 6.762 7.254 1 92.62 100 ASN A O 1
ATOM 761 N N . GLU A 1 101 ? 18.609 7.359 5.699 1 93.62 101 GLU A N 1
ATOM 762 C CA . GLU A 1 101 ? 17.391 7.426 6.504 1 93.62 101 GLU A CA 1
ATOM 763 C C . GLU A 1 101 ? 16.172 6.957 5.707 1 93.62 101 GLU A C 1
ATOM 765 O O . GLU A 1 101 ? 16.219 6.91 4.477 1 93.62 101 GLU A O 1
ATOM 770 N N . THR A 1 102 ? 15.141 6.656 6.438 1 92.75 102 THR A N 1
ATOM 771 C CA . THR A 1 102 ? 13.844 6.469 5.789 1 92.75 102 THR A CA 1
ATOM 772 C C . THR A 1 102 ? 13.422 7.734 5.055 1 92.75 102 THR A C 1
ATOM 774 O O . THR A 1 102 ? 13.633 8.844 5.547 1 92.75 102 THR A O 1
ATOM 777 N N . ALA A 1 103 ? 12.914 7.582 3.881 1 95.88 103 ALA A N 1
ATOM 778 C CA . ALA A 1 103 ? 12.336 8.688 3.119 1 95.88 103 ALA A CA 1
ATOM 779 C C . ALA A 1 103 ? 10.859 8.445 2.84 1 95.88 103 ALA A C 1
ATOM 781 O O . ALA A 1 103 ? 10.453 7.324 2.525 1 95.88 103 ALA A O 1
ATOM 782 N N . THR A 1 104 ? 10.062 9.508 2.975 1 96.12 104 THR A N 1
ATOM 783 C CA . THR A 1 104 ? 8.625 9.297 2.848 1 96.12 104 THR A CA 1
ATOM 784 C C . THR A 1 104 ? 8.008 10.336 1.913 1 96.12 104 THR A C 1
ATOM 786 O O . THR A 1 104 ? 8.57 11.414 1.723 1 96.12 104 THR A O 1
ATOM 789 N N . LEU A 1 105 ? 6.93 9.969 1.285 1 95.81 105 LEU A N 1
ATOM 790 C CA . LEU A 1 105 ? 5.996 10.828 0.565 1 95.81 105 LEU A CA 1
ATOM 791 C C . LEU A 1 105 ? 4.641 10.875 1.268 1 95.81 105 LEU A C 1
ATOM 793 O O . LEU A 1 105 ? 4.023 9.828 1.498 1 95.81 105 LEU A O 1
ATOM 797 N N . THR A 1 106 ? 4.266 12.039 1.589 1 96.25 106 THR A N 1
ATOM 798 C CA . THR A 1 106 ? 2.979 12.211 2.248 1 96.25 106 THR A CA 1
ATOM 799 C C . THR A 1 106 ? 2.088 13.164 1.455 1 96.25 106 THR A C 1
ATOM 801 O O . THR A 1 106 ? 2.578 13.945 0.641 1 96.25 106 THR A O 1
ATOM 804 N N . GLN A 1 107 ? 0.814 13.016 1.679 1 94.06 107 GLN A N 1
ATOM 805 C CA . GLN A 1 107 ? -0.193 13.867 1.058 1 94.06 107 GLN A CA 1
ATOM 806 C C . GLN A 1 107 ? -1.086 14.523 2.109 1 94.06 107 GLN A C 1
ATOM 808 O O . GLN A 1 107 ? -1.387 13.914 3.139 1 94.06 107 GLN A O 1
ATOM 813 N N . TYR A 1 108 ? -1.43 15.742 1.795 1 92.88 108 TYR A N 1
ATOM 814 C CA . TYR A 1 108 ? -2.309 16.484 2.699 1 92.88 108 TYR A CA 1
ATOM 815 C C . TYR A 1 108 ? -3.762 16.062 2.5 1 92.88 108 TYR A C 1
ATOM 817 O O . TYR A 1 108 ? -4.207 15.867 1.368 1 92.88 108 TYR A O 1
ATOM 825 N N . SER A 1 109 ? -4.457 15.922 3.645 1 87.81 109 SER A N 1
ATOM 826 C CA . SER A 1 109 ? -5.891 15.648 3.584 1 87.81 109 SER A CA 1
ATOM 827 C C . SER A 1 109 ? -6.613 16.234 4.793 1 87.81 109 SER A C 1
ATOM 829 O O . SER A 1 109 ? -6.633 15.625 5.863 1 87.81 109 SER A O 1
ATOM 831 N N . ASN A 1 110 ? -7.312 17.281 4.617 1 82.56 110 ASN A N 1
ATOM 832 C CA . ASN A 1 110 ? -8.242 17.891 5.57 1 82.56 110 ASN A CA 1
ATOM 833 C C . ASN A 1 110 ? -7.652 17.938 6.977 1 82.56 110 ASN A C 1
ATOM 835 O O . ASN A 1 110 ? -8.242 17.406 7.918 1 82.56 110 ASN A O 1
ATOM 839 N N . GLY A 1 111 ? -6.52 18.609 7.145 1 90.25 111 GLY A N 1
ATOM 840 C CA . GLY A 1 111 ? -5.93 18.828 8.453 1 90.25 111 GLY A CA 1
ATOM 841 C C . GLY A 1 111 ? -5.039 17.688 8.906 1 90.25 111 GLY A C 1
ATOM 842 O O . GLY A 1 111 ? -4.453 17.75 9.992 1 90.25 111 GLY A O 1
ATOM 843 N N . GLU A 1 112 ? -4.949 16.656 8.094 1 93.56 112 GLU A N 1
ATOM 844 C CA . GLU A 1 112 ? -4.09 15.508 8.375 1 93.56 112 GLU A CA 1
ATOM 845 C C . GLU A 1 112 ? -3.152 15.219 7.203 1 93.56 112 GLU A C 1
ATOM 847 O O . GLU A 1 112 ? -3.27 15.836 6.141 1 93.56 112 GLU A O 1
ATOM 852 N N . VAL A 1 113 ? -2.227 14.398 7.531 1 95.12 113 VAL A N 1
ATOM 853 C CA . VAL A 1 113 ? -1.307 13.922 6.504 1 95.12 113 VAL A CA 1
ATOM 854 C C . VAL A 1 113 ? -1.391 12.406 6.395 1 95.12 113 VAL A C 1
ATOM 856 O O . VAL A 1 113 ? -1.578 11.711 7.398 1 95.12 113 VAL A O 1
ATOM 859 N N . ILE A 1 114 ? -1.37 11.945 5.172 1 93.62 114 ILE A N 1
ATOM 860 C CA . ILE A 1 114 ? -1.384 10.508 4.93 1 93.62 114 ILE A CA 1
ATOM 861 C C . ILE A 1 114 ? -0.07 10.086 4.281 1 93.62 114 ILE A C 1
ATOM 863 O O . ILE A 1 114 ? 0.38 10.703 3.312 1 93.62 114 ILE A O 1
ATOM 867 N N . ASN A 1 115 ? 0.524 9.07 4.867 1 93.75 115 ASN A N 1
ATOM 868 C CA . ASN A 1 115 ? 1.716 8.508 4.238 1 93.75 115 ASN A CA 1
ATOM 869 C C . ASN A 1 115 ? 1.365 7.703 2.992 1 93.75 115 ASN A C 1
ATOM 871 O O . ASN A 1 115 ? 0.644 6.707 3.072 1 93.75 115 ASN A O 1
ATOM 875 N N . VAL A 1 116 ? 1.924 8.078 1.921 1 91.81 116 VAL A N 1
ATOM 876 C CA . VAL A 1 116 ? 1.616 7.445 0.641 1 91.81 116 VAL A CA 1
ATOM 877 C C . VAL A 1 116 ? 2.678 6.402 0.311 1 91.81 116 VAL A C 1
ATOM 879 O O . VAL A 1 116 ? 2.361 5.328 -0.211 1 91.81 116 VAL A O 1
ATOM 882 N N . LEU A 1 117 ? 3.869 6.773 0.585 1 90.31 117 LEU A N 1
ATOM 883 C CA . LEU A 1 117 ? 5.004 5.914 0.263 1 90.31 117 LEU A CA 1
ATOM 884 C C . LEU A 1 117 ? 6.125 6.094 1.277 1 90.31 117 LEU A C 1
ATOM 886 O O . LEU A 1 117 ? 6.371 7.203 1.751 1 90.31 117 LEU A O 1
ATOM 890 N N . ALA A 1 118 ? 6.738 4.996 1.581 1 90.44 118 ALA A N 1
ATOM 891 C CA . ALA A 1 118 ? 7.934 5.031 2.422 1 90.44 118 ALA A CA 1
ATOM 892 C C . ALA A 1 118 ? 9.016 4.098 1.879 1 90.44 118 ALA A C 1
ATOM 894 O O . ALA A 1 118 ? 8.719 2.986 1.438 1 90.44 118 ALA A O 1
ATOM 895 N N . THR A 1 119 ? 10.156 4.613 1.794 1 87.75 119 THR A N 1
ATOM 896 C CA . THR A 1 119 ? 11.336 3.809 1.501 1 87.75 119 THR A CA 1
ATOM 897 C C . THR A 1 119 ? 12.219 3.676 2.738 1 87.75 119 THR A C 1
ATOM 899 O O . THR A 1 119 ? 12.742 4.672 3.242 1 87.75 119 THR A O 1
ATOM 902 N N . GLN A 1 120 ? 12.383 2.428 3.084 1 80.94 120 GLN A N 1
ATOM 903 C CA . GLN A 1 120 ? 13.078 2.188 4.344 1 80.94 120 GLN A CA 1
ATOM 904 C C . GLN A 1 120 ? 14.586 2.082 4.129 1 80.94 120 GLN A C 1
ATOM 906 O O . GLN A 1 120 ? 15.039 1.566 3.107 1 80.94 120 GLN A O 1
ATOM 911 N N . THR A 1 121 ? 15.258 2.629 5.078 1 76.88 121 THR A N 1
ATOM 912 C CA . THR A 1 121 ? 16.703 2.473 5.098 1 76.88 121 THR A CA 1
ATOM 913 C C . THR A 1 121 ? 17.094 1.141 5.73 1 76.88 121 THR A C 1
ATOM 915 O O . THR A 1 121 ? 16.25 0.448 6.305 1 76.88 121 THR A O 1
ATOM 918 N N . THR A 1 122 ? 18.344 0.711 5.512 1 70.25 122 THR A N 1
ATOM 919 C CA . THR A 1 122 ? 18.828 -0.562 6.035 1 70.25 122 THR A CA 1
ATOM 920 C C . THR A 1 122 ? 19.406 -0.386 7.438 1 70.25 122 THR A C 1
ATOM 922 O O . THR A 1 122 ? 19.906 -1.344 8.031 1 70.25 122 THR A O 1
ATOM 925 N N . GLN A 1 123 ? 19.25 0.753 7.914 1 69.75 123 GLN A N 1
ATOM 926 C CA . GLN A 1 123 ? 19.766 0.989 9.266 1 69.75 123 GLN A CA 1
ATOM 927 C C . GLN A 1 123 ? 19.016 0.146 10.289 1 69.75 123 GLN A C 1
ATOM 929 O O . GLN A 1 123 ? 17.812 -0.093 10.141 1 69.75 123 GLN A O 1
ATOM 934 N N . GLU A 1 124 ? 19.703 -0.25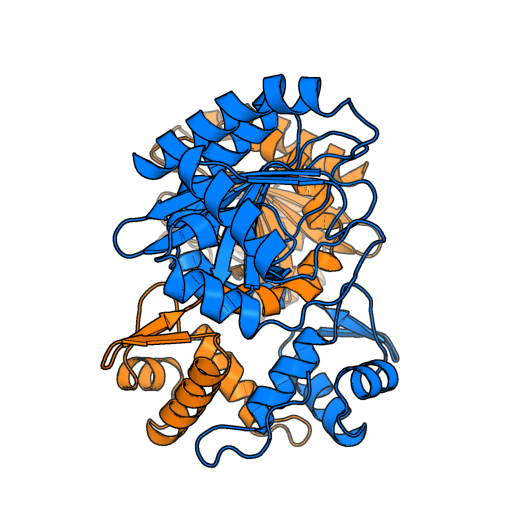6 11.25 1 67.44 124 GLU A N 1
ATOM 935 C CA . GLU A 1 124 ? 19.078 -1.047 12.312 1 67.44 124 GLU A CA 1
ATOM 936 C C . GLU A 1 124 ? 18 -0.256 13.031 1 67.44 124 GLU A C 1
ATOM 938 O O . GLU A 1 124 ? 16.891 -0.758 13.234 1 67.44 124 GLU A O 1
ATOM 943 N N . LEU A 1 125 ? 18.484 0.959 13.469 1 73.56 125 LEU A N 1
ATOM 944 C CA . LEU A 1 125 ? 17.5 1.859 14.07 1 73.56 125 LEU A CA 1
ATOM 945 C C . LEU A 1 125 ? 16.859 2.748 13.008 1 73.56 125 LEU A C 1
ATOM 947 O O . LEU A 1 125 ? 17.406 3.799 12.664 1 73.56 125 LEU A O 1
ATOM 951 N N . ALA A 1 126 ? 15.875 2.291 12.391 1 78.56 126 ALA A N 1
ATOM 952 C CA . ALA A 1 126 ? 15.188 3.041 11.344 1 78.56 126 ALA A CA 1
ATOM 953 C C . ALA A 1 126 ? 13.758 3.383 11.75 1 78.56 126 ALA A C 1
ATOM 955 O O . ALA A 1 126 ? 13.102 2.6 12.445 1 78.56 126 ALA A O 1
ATOM 956 N N . ILE A 1 127 ? 13.383 4.59 11.406 1 83.06 127 ILE A N 1
ATOM 957 C CA . ILE A 1 127 ? 11.984 4.957 11.602 1 83.06 127 ILE A CA 1
ATOM 958 C C . ILE A 1 127 ? 11.109 4.164 10.633 1 83.06 127 ILE A C 1
ATOM 960 O O . ILE A 1 127 ? 11.32 4.199 9.422 1 83.06 127 ILE A O 1
ATOM 964 N N . GLN A 1 128 ? 10.234 3.449 11.164 1 79.38 128 GLN A N 1
ATOM 965 C CA . GLN A 1 128 ? 9.328 2.65 10.352 1 79.38 128 GLN A CA 1
ATOM 966 C C . GLN A 1 128 ? 8.047 3.424 10.031 1 79.38 128 GLN A C 1
ATOM 968 O O . GLN A 1 128 ? 7.371 3.908 10.938 1 79.38 128 GLN A O 1
ATOM 973 N N . VAL A 1 129 ? 7.785 3.516 8.758 1 82.75 129 VAL A N 1
ATOM 974 C CA . VAL A 1 129 ? 6.598 4.238 8.305 1 82.75 129 VAL A CA 1
ATOM 975 C C . VAL A 1 129 ? 5.824 3.387 7.301 1 82.75 129 VAL A C 1
ATOM 977 O O . VAL A 1 129 ? 6.406 2.855 6.352 1 82.75 129 VAL A O 1
ATOM 980 N N . ASN A 1 130 ? 4.551 3.309 7.504 1 82.19 130 ASN A N 1
ATOM 981 C CA . ASN A 1 130 ? 3.707 2.533 6.602 1 82.19 130 ASN A CA 1
ATOM 982 C C . ASN A 1 130 ? 2.791 3.434 5.781 1 82.19 130 ASN A C 1
ATOM 984 O O . ASN A 1 130 ? 2.295 4.445 6.277 1 82.19 130 ASN A O 1
ATOM 988 N N . ALA A 1 131 ? 2.619 2.998 4.578 1 85.19 131 ALA A N 1
ATOM 989 C CA . ALA A 1 131 ? 1.612 3.668 3.758 1 85.19 131 ALA A CA 1
ATOM 990 C C . ALA A 1 131 ? 0.239 3.607 4.422 1 85.19 131 ALA A C 1
ATOM 992 O O . ALA A 1 131 ? -0.124 2.594 5.023 1 85.19 131 ALA A O 1
ATOM 993 N N . GLY A 1 132 ? -0.463 4.715 4.312 1 88.19 132 GLY A N 1
ATOM 994 C CA . GLY A 1 132 ? -1.817 4.758 4.84 1 88.19 132 GLY A CA 1
ATOM 995 C C . GLY A 1 132 ? -1.894 5.332 6.242 1 88.19 132 GLY A C 1
ATOM 996 O O . GLY A 1 132 ? -2.977 5.672 6.723 1 88.19 132 GLY A O 1
ATOM 997 N N . ARG A 1 133 ? -0.809 5.469 6.895 1 87.5 133 ARG A N 1
ATOM 998 C CA . ARG A 1 133 ? -0.78 6.055 8.234 1 87.5 133 ARG A CA 1
ATOM 999 C C . ARG A 1 133 ? -1.178 7.527 8.195 1 87.5 133 ARG A C 1
ATOM 1001 O O . ARG A 1 133 ? -0.744 8.266 7.312 1 87.5 133 ARG A O 1
ATOM 1008 N N . HIS A 1 134 ? -2.018 7.91 9.188 1 90.69 134 HIS A N 1
ATOM 1009 C CA . HIS A 1 134 ? -2.438 9.297 9.336 1 90.69 134 HIS A CA 1
ATOM 1010 C C . HIS A 1 134 ? -1.754 9.961 10.523 1 90.69 134 HIS A C 1
ATOM 1012 O O . HIS A 1 134 ? -1.585 9.328 11.578 1 90.69 134 HIS A O 1
ATOM 1018 N N . LEU A 1 135 ? -1.406 11.172 10.297 1 94.12 135 LEU A N 1
ATOM 1019 C CA . LEU A 1 135 ? -0.849 11.992 11.367 1 94.12 135 LEU A CA 1
ATOM 1020 C C . LEU A 1 135 ? -1.427 13.398 11.328 1 94.12 135 LEU A C 1
ATOM 1022 O O . LEU A 1 135 ? -1.824 13.883 10.258 1 94.12 135 LEU A O 1
ATOM 1026 N N . PRO A 1 136 ? -1.521 14.016 12.438 1 96.19 136 PRO A N 1
ATOM 1027 C CA . PRO A 1 136 ? -2.021 15.398 12.422 1 96.19 136 PRO A CA 1
ATOM 1028 C C . PRO A 1 136 ? -1.057 16.359 11.742 1 96.19 136 PRO A C 1
ATOM 1030 O O . PRO A 1 136 ? 0.161 16.25 11.906 1 96.19 136 PRO A O 1
ATOM 1033 N N . ALA A 1 137 ? -1.607 17.312 11.07 1 97.56 137 ALA A N 1
ATOM 1034 C CA . ALA A 1 137 ? -0.788 18.266 10.344 1 97.56 137 ALA A CA 1
ATOM 1035 C C . ALA A 1 137 ? -0.155 19.281 11.297 1 97.56 137 ALA A C 1
ATOM 1037 O O . ALA A 1 137 ? 0.958 19.75 11.055 1 97.56 137 ALA A O 1
ATOM 1038 N N . TYR A 1 138 ? -0.742 19.547 12.414 1 97.69 138 TYR A N 1
ATOM 1039 C CA . TYR A 1 138 ? -0.369 20.703 13.234 1 97.69 138 TYR A CA 1
ATOM 1040 C C . TYR A 1 138 ? 0.96 20.469 13.938 1 97.69 138 TYR A C 1
ATOM 1042 O O . TYR A 1 138 ? 1.659 21.406 14.297 1 97.69 138 TYR A O 1
ATOM 1050 N N . CYS A 1 139 ? 1.329 19.203 14.117 1 97.81 139 CYS A N 1
ATOM 1051 C CA . CYS A 1 139 ? 2.523 18.953 14.922 1 97.81 139 CYS A CA 1
ATOM 1052 C C . CYS A 1 139 ? 3.518 18.078 14.18 1 97.81 139 CYS A C 1
ATOM 1054 O O . CYS A 1 139 ? 4.371 17.438 14.789 1 97.81 139 CYS A O 1
ATOM 1056 N N . THR A 1 140 ? 3.375 17.953 12.93 1 98.06 140 THR A N 1
ATOM 1057 C CA . THR A 1 140 ? 4.316 17.203 12.102 1 98.06 140 THR A CA 1
ATOM 1058 C C . THR A 1 140 ? 4.984 18.109 11.078 1 98.06 140 THR A C 1
ATOM 1060 O O . THR A 1 140 ? 4.391 19.094 10.641 1 98.06 140 THR A O 1
ATOM 1063 N N . ALA A 1 141 ? 6.215 17.812 10.742 1 98.5 141 ALA A N 1
ATOM 1064 C CA . ALA A 1 141 ? 6.961 18.625 9.781 1 98.5 141 ALA A CA 1
ATOM 1065 C C . ALA A 1 141 ? 6.262 18.656 8.43 1 98.5 141 ALA A C 1
ATOM 1067 O O . ALA A 1 141 ? 6.102 19.719 7.824 1 98.5 141 ALA A O 1
ATOM 1068 N N . MET A 1 142 ? 5.879 17.469 7.941 1 97.88 142 MET A N 1
ATOM 1069 C CA . MET A 1 142 ? 5.242 17.391 6.629 1 97.88 142 MET A CA 1
ATOM 1070 C C . MET A 1 142 ? 3.914 18.141 6.621 1 97.88 142 MET A C 1
ATOM 1072 O O . MET A 1 142 ? 3.58 18.812 5.641 1 97.88 142 MET A O 1
ATOM 1076 N N . GLY A 1 143 ? 3.145 18.031 7.699 1 98 143 GLY A N 1
ATOM 1077 C CA . GLY A 1 143 ? 1.89 18.766 7.793 1 98 143 GLY A CA 1
ATOM 1078 C C . GLY A 1 143 ? 2.068 20.266 7.727 1 98 143 GLY A C 1
ATOM 1079 O O . GLY A 1 143 ? 1.452 20.938 6.891 1 98 143 GLY A O 1
ATOM 1080 N N . ARG A 1 144 ? 2.934 20.766 8.617 1 98.44 144 ARG A N 1
ATOM 1081 C CA . ARG A 1 144 ? 3.18 22.203 8.641 1 98.44 144 ARG A CA 1
ATOM 1082 C C . ARG A 1 144 ? 3.805 22.672 7.328 1 98.44 144 ARG A C 1
ATOM 1084 O O . ARG A 1 144 ? 3.494 23.766 6.848 1 98.44 144 ARG A O 1
ATOM 1091 N N . ALA A 1 145 ? 4.684 21.906 6.742 1 98.44 145 ALA A N 1
ATOM 1092 C CA . ALA A 1 145 ? 5.281 22.25 5.453 1 98.44 145 ALA A CA 1
ATOM 1093 C C . ALA A 1 145 ? 4.211 22.422 4.383 1 98.44 145 ALA A C 1
ATOM 1095 O O . ALA A 1 145 ? 4.211 23.406 3.645 1 98.44 145 ALA A O 1
ATOM 1096 N N . MET A 1 146 ? 3.328 21.484 4.328 1 97.75 146 MET A N 1
ATOM 1097 C CA . MET A 1 146 ? 2.295 21.547 3.299 1 97.75 146 MET A CA 1
ATOM 1098 C C . MET A 1 146 ? 1.335 22.703 3.557 1 97.75 146 MET A C 1
ATOM 1100 O O . MET A 1 146 ? 0.913 23.375 2.623 1 97.75 146 MET A O 1
ATOM 1104 N N . LEU A 1 147 ? 1.01 22.922 4.789 1 97.5 147 LEU A N 1
ATOM 1105 C CA . LEU A 1 147 ? 0.139 24.047 5.121 1 97.5 147 LEU A CA 1
ATOM 1106 C C . LEU A 1 147 ? 0.783 25.375 4.723 1 97.5 147 LEU A C 1
ATOM 1108 O O . LEU A 1 147 ? 0.083 26.344 4.426 1 97.5 147 LEU A O 1
ATOM 1112 N N . SER A 1 148 ? 2.092 25.406 4.723 1 97.94 148 SER A N 1
ATOM 1113 C CA . SER A 1 148 ? 2.811 26.625 4.363 1 97.94 148 SER A CA 1
ATOM 1114 C C . SER A 1 148 ? 2.564 27.016 2.906 1 97.94 148 SER A C 1
ATOM 1116 O O . SER A 1 148 ? 2.82 28.141 2.504 1 97.94 148 SER A O 1
ATOM 1118 N N . LEU A 1 149 ? 2.119 26.109 2.086 1 96.44 149 LEU A N 1
ATOM 1119 C CA . LEU A 1 149 ? 1.864 26.391 0.677 1 96.44 149 LEU A CA 1
ATOM 1120 C C . LEU A 1 149 ? 0.444 26.906 0.472 1 96.44 149 LEU A C 1
ATOM 1122 O O . LEU A 1 149 ? 0.095 27.359 -0.621 1 96.44 149 LEU A O 1
ATOM 1126 N N . LEU A 1 150 ? -0.362 26.844 1.482 1 94.81 150 LEU A N 1
ATOM 1127 C CA . LEU A 1 150 ? -1.718 27.391 1.42 1 94.81 150 LEU A CA 1
ATOM 1128 C C . LEU A 1 150 ? -1.737 28.859 1.796 1 94.81 150 LEU A C 1
ATOM 1130 O O . LEU A 1 150 ? -0.841 29.344 2.496 1 94.81 150 LEU A O 1
ATOM 1134 N N . PRO A 1 151 ? -2.834 29.547 1.382 1 95.56 151 PRO A N 1
ATOM 1135 C CA . PRO A 1 151 ? -3 30.906 1.92 1 95.56 151 PRO A CA 1
ATOM 1136 C C . PRO A 1 151 ? -3.053 30.922 3.445 1 95.56 151 PRO A C 1
ATOM 1138 O O . PRO A 1 151 ? -3.633 30.031 4.062 1 95.56 151 PRO A O 1
ATOM 1141 N N . ALA A 1 152 ? -2.488 31.969 3.99 1 96.19 152 ALA A N 1
ATOM 1142 C CA . ALA A 1 152 ? -2.344 32.062 5.441 1 96.19 152 ALA A CA 1
ATOM 1143 C C . ALA A 1 152 ? -3.689 31.891 6.141 1 96.19 152 ALA A C 1
ATOM 1145 O O . ALA A 1 152 ? -3.771 31.25 7.188 1 96.19 152 ALA A O 1
ATOM 1146 N N . GLU A 1 153 ? -4.695 32.406 5.617 1 96.69 153 GLU A N 1
ATOM 1147 C CA . GLU A 1 153 ? -6.023 32.344 6.219 1 96.69 153 GLU A CA 1
ATOM 1148 C C . GLU A 1 153 ? -6.539 30.906 6.219 1 96.69 153 GLU A C 1
ATOM 1150 O O . GLU A 1 153 ? -7.18 30.469 7.18 1 96.69 153 GLU A O 1
ATOM 1155 N N . GLU A 1 154 ? -6.254 30.25 5.148 1 95.81 154 GLU A N 1
ATOM 1156 C CA . GLU A 1 154 ? -6.676 28.844 5.059 1 95.81 154 GLU A CA 1
ATOM 1157 C C . GLU A 1 154 ? -5.891 27.969 6.031 1 95.81 154 GLU A C 1
ATOM 1159 O O . GLU A 1 154 ? -6.465 27.109 6.695 1 95.81 154 GLU A O 1
ATOM 1164 N N . ALA A 1 155 ? -4.598 28.172 6.062 1 97.31 155 ALA A N 1
ATOM 1165 C CA . ALA A 1 155 ? -3.771 27.438 7.012 1 97.31 155 ALA A CA 1
ATOM 1166 C C . ALA A 1 155 ? -4.23 27.672 8.445 1 97.31 155 ALA A C 1
ATOM 1168 O O . ALA A 1 155 ? -4.332 26.734 9.242 1 97.31 155 ALA A O 1
ATOM 1169 N N . ARG A 1 156 ? -4.551 28.875 8.773 1 97.19 156 ARG A N 1
ATOM 1170 C CA . ARG A 1 156 ? -5.012 29.234 10.109 1 97.19 156 ARG A CA 1
ATOM 1171 C C . ARG A 1 156 ? -6.328 28.531 10.438 1 97.19 156 ARG A C 1
ATOM 1173 O O . ARG A 1 156 ? -6.516 28.031 11.547 1 97.19 156 ARG A O 1
ATOM 1180 N N . ALA A 1 157 ? -7.195 28.562 9.5 1 97 157 ALA A N 1
ATOM 1181 C CA . ALA A 1 157 ? -8.484 27.906 9.703 1 97 157 ALA A CA 1
ATOM 1182 C C . ALA A 1 157 ? -8.297 26.422 10.008 1 97 157 ALA A C 1
ATOM 1184 O O . ALA A 1 157 ? -8.992 25.875 10.867 1 97 157 ALA A O 1
ATOM 1185 N N . VAL A 1 158 ? -7.391 25.781 9.273 1 96.31 158 VAL A N 1
ATOM 1186 C CA . VAL A 1 158 ? -7.105 24.359 9.5 1 96.31 158 VAL A CA 1
ATOM 1187 C C . VAL A 1 158 ? -6.59 24.156 10.922 1 96.31 158 VAL A C 1
ATOM 1189 O O . VAL A 1 158 ? -7.059 23.266 11.633 1 96.31 158 VAL A O 1
ATOM 1192 N N . ILE A 1 159 ? -5.668 24.969 11.367 1 97.31 159 ILE A N 1
ATOM 1193 C CA . ILE A 1 159 ? -5.055 24.844 12.68 1 97.31 159 ILE A CA 1
ATOM 1194 C C . ILE A 1 159 ? -6.094 25.094 13.766 1 97.31 159 ILE A C 1
ATOM 1196 O O . ILE A 1 159 ? -6.18 24.359 14.75 1 97.31 159 ILE A O 1
ATOM 1200 N N . GLU A 1 160 ? -6.895 26.062 13.555 1 96.25 160 GLU A N 1
ATOM 1201 C CA . GLU A 1 160 ? -7.887 26.438 14.562 1 96.25 160 GLU A CA 1
ATOM 1202 C C . GLU A 1 160 ? -8.977 25.391 14.68 1 96.25 160 GLU A C 1
ATOM 1204 O O . GLU A 1 160 ? -9.539 25.188 15.758 1 96.25 160 GLU A O 1
ATOM 1209 N N . SER A 1 161 ? -9.227 24.734 13.633 1 94.62 161 SER A N 1
ATOM 1210 C CA . SER A 1 161 ? -10.273 23.703 13.641 1 94.62 161 SER A CA 1
ATOM 1211 C C . SER A 1 161 ? -9.727 22.359 14.117 1 94.62 161 SER A C 1
ATOM 1213 O O . SER A 1 161 ? -10.492 21.453 14.438 1 94.62 161 SER A O 1
ATOM 1215 N N . SER A 1 162 ? -8.453 22.266 14.234 1 94.31 162 SER A N 1
ATOM 1216 C CA . SER A 1 162 ? -7.832 21 14.617 1 94.31 162 SER A CA 1
ATOM 1217 C C . SER A 1 162 ? -7.883 20.797 16.125 1 94.31 162 SER A C 1
ATOM 1219 O O . SER A 1 162 ? -7.77 21.75 16.891 1 94.31 162 SER A O 1
ATOM 1221 N N . THR A 1 163 ? -8.172 19.562 16.531 1 93.56 163 THR A N 1
ATOM 1222 C CA . THR A 1 163 ? -7.922 19.188 17.922 1 93.56 163 THR A CA 1
ATOM 1223 C C . THR A 1 163 ? -6.426 19.047 18.188 1 93.56 163 THR A C 1
ATOM 1225 O O . THR A 1 163 ? -5.793 18.094 17.719 1 93.56 163 THR A O 1
ATOM 1228 N N . ARG A 1 164 ? -5.914 19.906 18.906 1 96.25 164 ARG A N 1
ATOM 1229 C CA . ARG A 1 164 ? -4.473 19.969 19.125 1 96.25 164 ARG A CA 1
ATOM 1230 C C . ARG A 1 164 ? -4.098 19.375 20.469 1 96.25 164 ARG A C 1
ATOM 1232 O O . ARG A 1 164 ? -3.971 20.094 21.469 1 96.25 164 ARG A O 1
ATOM 1239 N N . ILE A 1 165 ? -3.926 18.141 20.5 1 95.5 165 ILE A N 1
ATOM 1240 C CA . ILE A 1 165 ? -3.574 17.391 21.688 1 95.5 165 ILE A CA 1
ATOM 1241 C C . ILE A 1 165 ? -2.07 17.484 21.938 1 95.5 165 ILE A C 1
ATOM 1243 O O . ILE A 1 165 ? -1.276 17.422 21 1 95.5 165 ILE A O 1
ATOM 1247 N N . GLU A 1 166 ? -1.694 17.672 23.172 1 96.88 166 GLU A N 1
ATOM 1248 C CA . GLU A 1 166 ? -0.285 17.609 23.562 1 96.88 166 GLU A CA 1
ATOM 1249 C C . GLU A 1 166 ? 0.227 16.172 23.562 1 96.88 166 GLU A C 1
ATOM 1251 O O . GLU A 1 166 ? 0.198 15.516 24.609 1 96.88 166 GLU A O 1
ATOM 1256 N N . LEU A 1 167 ? 0.818 15.719 22.578 1 95.06 167 LEU A N 1
ATOM 1257 C CA . LEU A 1 167 ? 1.228 14.328 22.438 1 95.06 167 LEU A CA 1
ATOM 1258 C C . LEU A 1 167 ? 2.533 14.062 23.172 1 95.06 167 LEU A C 1
ATOM 1260 O O . LEU A 1 167 ? 2.793 12.938 23.609 1 95.06 167 LEU A O 1
ATOM 1264 N N . THR A 1 168 ? 3.402 15.047 23.203 1 95.62 168 THR A N 1
ATOM 1265 C CA . THR A 1 168 ? 4.637 15.023 23.984 1 95.62 168 THR A CA 1
ATOM 1266 C C . THR A 1 168 ? 4.828 16.344 24.734 1 95.62 168 THR A C 1
ATOM 1268 O O . THR A 1 168 ? 4.062 17.281 24.531 1 95.62 168 THR A O 1
ATOM 1271 N N . SER A 1 169 ? 5.852 16.359 25.562 1 96 169 SER A N 1
ATOM 1272 C CA . SER A 1 169 ? 6.152 17.578 26.312 1 96 169 SER A CA 1
ATOM 1273 C C . SER A 1 169 ? 6.617 18.703 25.391 1 96 169 SER A C 1
ATOM 1275 O O . SER A 1 169 ? 6.672 19.859 25.797 1 96 169 SER A O 1
ATOM 1277 N N . ARG A 1 170 ? 6.863 18.438 24.125 1 96.88 170 ARG A N 1
ATOM 1278 C CA . ARG A 1 170 ? 7.391 19.422 23.188 1 96.88 170 ARG A CA 1
ATOM 1279 C C . ARG A 1 170 ? 6.336 19.812 22.156 1 96.88 170 ARG A C 1
ATOM 1281 O O . ARG A 1 170 ? 6.602 20.625 21.281 1 96.88 170 ARG A O 1
ATOM 1288 N N . THR A 1 171 ? 5.176 19.234 22.25 1 97.94 171 THR A N 1
ATOM 1289 C CA . THR A 1 171 ? 4.125 19.5 21.266 1 97.94 171 THR A CA 1
ATOM 1290 C C . THR A 1 171 ? 3.652 20.953 21.375 1 97.94 171 THR A C 1
ATOM 1292 O O . THR A 1 171 ? 3.264 21.406 22.453 1 97.94 171 THR A O 1
ATOM 1295 N N . LEU A 1 172 ? 3.693 21.656 20.266 1 97.5 172 LEU A N 1
ATOM 1296 C CA . LEU A 1 172 ? 3.092 22.984 20.203 1 97.5 172 LEU A CA 1
ATOM 1297 C C . LEU A 1 172 ? 1.583 22.891 20.016 1 97.5 172 LEU A C 1
ATOM 1299 O O . LEU A 1 172 ? 1.116 22.266 19.062 1 97.5 172 LEU A O 1
ATOM 1303 N N . THR A 1 173 ? 0.827 23.484 20.844 1 97.19 173 THR A N 1
ATOM 1304 C CA . THR A 1 173 ? -0.624 23.391 20.734 1 97.19 173 THR A CA 1
ATOM 1305 C C . THR A 1 173 ? -1.24 24.766 20.547 1 97.19 173 THR A C 1
ATOM 1307 O O . THR A 1 173 ? -2.414 24.891 20.188 1 97.19 173 THR A O 1
ATOM 1310 N N . ASP A 1 174 ? -0.462 25.75 20.828 1 97.31 174 ASP A N 1
ATOM 1311 C CA . ASP A 1 174 ? -0.944 27.109 20.641 1 97.31 174 ASP A CA 1
ATOM 1312 C C . ASP A 1 174 ? -1.011 27.469 19.156 1 97.31 174 ASP A C 1
ATOM 1314 O O . ASP A 1 174 ? -0.005 27.391 18.453 1 97.31 174 ASP A O 1
ATOM 1318 N N . SER A 1 175 ? -2.166 27.938 18.75 1 97.31 175 SER A N 1
ATOM 1319 C CA . SER A 1 175 ? -2.406 28.188 17.328 1 97.31 175 SER A CA 1
ATOM 1320 C C . SER A 1 175 ? -1.471 29.266 16.797 1 97.31 175 SER A C 1
ATOM 1322 O O . SER A 1 175 ? -0.99 29.156 15.656 1 97.31 175 SER A O 1
ATOM 1324 N N . THR A 1 176 ? -1.23 30.312 17.531 1 97.44 176 THR A N 1
ATOM 1325 C CA . THR A 1 176 ? -0.365 31.406 17.078 1 97.44 176 THR A CA 1
ATOM 1326 C C . THR A 1 176 ? 1.068 30.922 16.906 1 97.44 176 THR A C 1
ATOM 1328 O O . THR A 1 176 ? 1.721 31.234 15.906 1 97.44 176 THR A O 1
ATOM 1331 N N . GLN A 1 177 ? 1.521 30.156 17.844 1 98 177 GLN A N 1
ATOM 1332 C CA . GLN A 1 177 ? 2.873 29.609 17.766 1 98 177 GLN A CA 1
ATOM 1333 C C . GLN A 1 177 ? 3.02 28.656 16.578 1 98 177 GLN A C 1
ATOM 1335 O O . GLN A 1 177 ? 4.047 28.672 15.906 1 98 177 GLN A O 1
ATOM 1340 N N . ILE A 1 178 ? 2.039 27.844 16.375 1 98.44 178 ILE A N 1
ATOM 1341 C CA . ILE A 1 178 ? 2.064 26.906 15.258 1 98.44 178 ILE A CA 1
ATOM 1342 C C . ILE A 1 178 ? 2.092 27.688 13.945 1 98.44 178 ILE A C 1
ATOM 1344 O O . ILE A 1 178 ? 2.857 27.359 13.031 1 98.44 178 ILE A O 1
ATOM 1348 N N . MET A 1 179 ? 1.285 28.75 13.859 1 98.31 179 MET A N 1
ATOM 1349 C CA . MET A 1 179 ? 1.235 29.562 12.648 1 98.31 179 MET A CA 1
ATOM 1350 C C . MET A 1 179 ? 2.578 30.234 12.383 1 98.31 179 MET A C 1
ATOM 1352 O O . MET A 1 179 ? 2.977 30.406 11.234 1 98.31 179 MET A O 1
ATOM 1356 N N . GLU A 1 180 ? 3.223 30.625 13.422 1 98.31 180 GLU A N 1
ATOM 1357 C CA . GLU A 1 180 ? 4.559 31.203 13.266 1 98.31 180 GLU A CA 1
ATOM 1358 C C . GLU A 1 180 ? 5.508 30.203 12.609 1 98.31 180 GLU A C 1
ATOM 1360 O O . GLU A 1 180 ? 6.305 30.578 11.742 1 98.31 180 GLU A O 1
ATOM 1365 N N . GLN A 1 181 ? 5.422 28.969 13.055 1 98.19 181 GLN A N 1
ATOM 1366 C CA . GLN A 1 181 ? 6.246 27.922 12.461 1 98.19 181 GLN A CA 1
ATOM 1367 C C . GLN A 1 181 ? 5.883 27.703 10.992 1 98.19 181 GLN A C 1
ATOM 1369 O O . GLN A 1 181 ? 6.758 27.453 10.164 1 98.19 181 GLN A O 1
ATOM 1374 N N . ILE A 1 182 ? 4.625 27.719 10.656 1 98.5 182 ILE A N 1
ATOM 1375 C CA . ILE A 1 182 ? 4.164 27.547 9.289 1 98.5 182 ILE A CA 1
ATOM 1376 C C . ILE A 1 182 ? 4.672 28.688 8.414 1 98.5 182 ILE A C 1
ATOM 1378 O O . ILE A 1 182 ? 5.098 28.469 7.277 1 98.5 182 ILE A O 1
ATOM 1382 N N . GLU A 1 183 ? 4.637 29.875 8.953 1 98.12 183 GLU A N 1
ATOM 1383 C CA . GLU A 1 183 ? 5.152 31.031 8.219 1 98.12 183 GLU A CA 1
ATOM 1384 C C . GLU A 1 183 ? 6.656 30.906 7.992 1 98.12 183 GLU A C 1
ATOM 1386 O O . GLU A 1 183 ? 7.156 31.266 6.922 1 98.12 183 GLU A O 1
ATOM 1391 N N . LEU A 1 184 ? 7.352 30.484 9 1 98.06 184 LEU A N 1
ATOM 1392 C CA . LEU A 1 184 ? 8.781 30.234 8.836 1 98.06 184 LEU A CA 1
ATOM 1393 C C . LEU A 1 184 ? 9.039 29.234 7.727 1 98.06 184 LEU A C 1
ATOM 1395 O O . LEU A 1 184 ? 9.961 29.406 6.922 1 98.06 184 LEU A O 1
ATOM 1399 N N . ALA A 1 185 ? 8.273 28.172 7.703 1 98.25 185 ALA A N 1
ATOM 1400 C CA . ALA A 1 185 ? 8.391 27.156 6.66 1 98.25 185 ALA A CA 1
ATOM 1401 C C . ALA A 1 185 ? 8.141 27.75 5.277 1 98.25 185 ALA A C 1
ATOM 1403 O O . ALA A 1 185 ? 8.797 27.375 4.305 1 98.25 185 ALA A O 1
ATOM 1404 N N . ARG A 1 186 ? 7.164 28.609 5.191 1 97.5 186 ARG A N 1
ATOM 1405 C CA . ARG A 1 186 ? 6.848 29.281 3.943 1 97.5 186 ARG A CA 1
ATOM 1406 C C . ARG A 1 186 ? 8.047 30.078 3.426 1 97.5 186 ARG A C 1
ATOM 1408 O O . ARG A 1 186 ? 8.344 30.047 2.23 1 97.5 186 ARG A O 1
ATOM 1415 N N . GLN A 1 187 ? 8.711 30.719 4.305 1 97.06 187 GLN A N 1
ATOM 1416 C CA . GLN A 1 187 ? 9.844 31.562 3.949 1 97.06 187 GLN A CA 1
ATOM 1417 C C . GLN A 1 187 ? 11.047 30.734 3.531 1 97.06 187 GLN A C 1
ATOM 1419 O O . GLN A 1 187 ? 11.734 31.047 2.557 1 97.06 187 GLN A O 1
ATOM 1424 N N . ARG A 1 188 ? 11.258 29.672 4.211 1 96.25 188 ARG A N 1
ATOM 1425 C CA . ARG A 1 188 ? 12.477 28.891 4.016 1 96.25 188 ARG A CA 1
ATOM 1426 C C . ARG A 1 188 ? 12.273 27.797 2.963 1 96.25 188 ARG A C 1
ATOM 1428 O O . ARG A 1 188 ? 13.234 27.281 2.398 1 96.25 188 ARG A O 1
ATOM 1435 N N . GLY A 1 189 ? 11.023 27.359 2.791 1 97.06 189 GLY A N 1
ATOM 1436 C CA . GLY A 1 189 ? 10.703 26.328 1.824 1 97.06 189 GLY A CA 1
ATOM 1437 C C . GLY A 1 189 ? 10.773 24.922 2.406 1 97.06 189 GLY A C 1
ATOM 1438 O O . GLY A 1 189 ? 10.711 23.938 1.67 1 97.06 189 GLY A O 1
ATOM 1439 N N . TYR A 1 190 ? 11.031 24.828 3.719 1 98.31 190 TYR A N 1
ATOM 1440 C CA . TYR A 1 190 ? 11.047 23.547 4.41 1 98.31 190 TYR A CA 1
ATOM 1441 C C . TYR A 1 190 ? 10.57 23.703 5.852 1 98.31 190 TYR A C 1
ATOM 1443 O O . TYR A 1 190 ? 10.492 24.812 6.371 1 98.31 190 TYR A O 1
ATOM 1451 N N . CYS A 1 191 ? 10.18 22.594 6.449 1 98.62 191 CYS A N 1
ATOM 1452 C CA . CYS A 1 191 ? 9.781 22.578 7.855 1 98.62 191 CYS A CA 1
ATOM 1453 C C . CYS A 1 191 ? 10.562 21.531 8.625 1 98.62 191 CYS A C 1
ATOM 1455 O O . CYS A 1 191 ? 10.82 20.438 8.109 1 98.62 191 CYS A O 1
ATOM 1457 N N . PHE A 1 192 ? 10.977 21.891 9.734 1 98.19 192 PHE A N 1
ATOM 1458 C CA . PHE A 1 192 ? 11.68 21.016 10.656 1 98.19 192 PHE A CA 1
ATOM 1459 C C . PHE A 1 192 ? 10.906 20.875 11.969 1 98.19 192 PHE A C 1
ATOM 1461 O O . PHE A 1 192 ? 10.5 21.875 12.562 1 98.19 192 PHE A O 1
ATOM 1468 N N . VAL A 1 193 ? 10.641 19.703 12.414 1 98 193 VAL A N 1
ATOM 1469 C CA . VAL A 1 193 ? 9.945 19.438 13.664 1 98 193 VAL A CA 1
ATOM 1470 C C . VAL A 1 193 ? 10.719 18.391 14.469 1 98 193 VAL A C 1
ATOM 1472 O O . VAL A 1 193 ? 11.195 17.391 13.914 1 98 193 VAL A O 1
ATOM 1475 N N . GLU A 1 194 ? 10.82 18.625 15.695 1 97.06 194 GLU A N 1
ATOM 1476 C CA . GLU A 1 194 ? 11.586 17.734 16.562 1 97.06 194 GLU A CA 1
ATOM 1477 C C . GLU A 1 194 ? 10.766 17.328 17.781 1 97.06 194 GLU A C 1
ATOM 1479 O O . GLU A 1 194 ? 10.445 18.156 18.625 1 97.06 194 GLU A O 1
ATOM 1484 N N . GLU A 1 195 ? 10.414 16.047 17.828 1 96.44 195 GLU A N 1
ATOM 1485 C CA . GLU A 1 195 ? 9.883 15.359 19 1 96.44 195 GLU A CA 1
ATOM 1486 C C . GLU A 1 195 ? 8.523 15.93 19.406 1 96.44 195 GLU A C 1
ATOM 1488 O O . GLU A 1 195 ? 8.195 15.977 20.594 1 96.44 195 GLU A O 1
ATOM 1493 N N . GLU A 1 196 ? 7.801 16.484 18.484 1 97.38 196 GLU A N 1
ATOM 1494 C CA . GLU A 1 196 ? 6.48 17.016 18.797 1 97.38 196 GLU A CA 1
ATOM 1495 C C . GLU A 1 196 ? 5.406 15.938 18.703 1 97.38 196 GLU A C 1
ATOM 1497 O O . GLU A 1 196 ? 4.516 15.859 19.547 1 97.38 196 GLU A O 1
ATOM 1502 N N . HIS A 1 197 ? 5.445 15.148 17.594 1 96.25 197 HIS A N 1
ATOM 1503 C CA . HIS A 1 197 ? 4.488 14.055 17.453 1 96.25 197 HIS A CA 1
ATOM 1504 C C . HIS A 1 197 ? 4.938 12.828 18.234 1 96.25 197 HIS A C 1
ATOM 1506 O O . HIS A 1 197 ? 4.121 12.148 18.859 1 96.25 197 HIS A O 1
ATOM 1512 N N . THR A 1 198 ? 6.156 12.539 18.219 1 93.88 198 THR A N 1
ATOM 1513 C CA . THR A 1 198 ? 6.754 11.383 18.875 1 93.88 198 THR A CA 1
ATOM 1514 C C . THR A 1 198 ? 8.109 11.742 19.484 1 93.88 198 THR A C 1
ATOM 1516 O O . THR A 1 198 ? 8.969 12.305 18.797 1 93.88 198 THR A O 1
ATOM 1519 N N . LEU A 1 199 ? 8.305 11.414 20.781 1 93.75 199 LEU A N 1
ATOM 1520 C CA . LEU A 1 199 ? 9.609 11.625 21.406 1 93.75 199 LEU A CA 1
ATOM 1521 C C . LEU A 1 199 ? 10.688 10.797 20.703 1 93.75 199 LEU A C 1
ATOM 1523 O O . LEU A 1 199 ? 10.461 9.625 20.375 1 93.75 199 LEU A O 1
ATOM 1527 N N . GLY A 1 200 ? 11.789 11.43 20.438 1 93.69 200 GLY A N 1
ATOM 1528 C CA . GLY A 1 200 ? 12.93 10.703 19.891 1 93.69 200 GLY A CA 1
ATOM 1529 C C . GLY A 1 200 ? 13.008 10.766 18.375 1 93.69 200 GLY A C 1
ATOM 1530 O O . GLY A 1 200 ? 13.914 10.188 17.766 1 93.69 200 GLY A O 1
ATOM 1531 N N . ILE A 1 201 ? 12.055 11.5 17.766 1 95.56 201 ILE A N 1
ATOM 1532 C CA . ILE A 1 201 ? 12.062 11.57 16.297 1 95.56 201 ILE A CA 1
ATOM 1533 C C . ILE A 1 201 ? 12.133 13.023 15.859 1 95.56 201 ILE A C 1
ATOM 1535 O O . ILE A 1 201 ? 11.461 13.891 16.422 1 95.56 201 ILE A O 1
ATOM 1539 N N . ARG A 1 202 ? 12.945 13.344 14.969 1 97 202 ARG A N 1
ATOM 1540 C CA . ARG A 1 202 ? 12.922 14.625 14.273 1 97 202 ARG A CA 1
ATOM 1541 C C . ARG A 1 202 ? 12.734 14.43 12.773 1 97 202 ARG A C 1
ATOM 1543 O O . ARG A 1 202 ? 13.102 13.383 12.227 1 97 202 ARG A O 1
ATOM 1550 N N . THR A 1 203 ? 12.172 15.367 12.141 1 97.81 203 THR A N 1
ATOM 1551 C CA . THR A 1 203 ? 11.828 15.227 10.727 1 97.81 203 THR A CA 1
ATOM 1552 C C . THR A 1 203 ? 12.031 16.547 9.984 1 97.81 203 THR A C 1
ATOM 1554 O O . THR A 1 203 ? 11.68 17.609 10.5 1 97.81 203 THR A O 1
ATOM 1557 N N . LEU A 1 204 ? 12.648 16.469 8.883 1 98.56 204 LEU A N 1
ATOM 1558 C CA . LEU A 1 204 ? 12.719 17.547 7.902 1 98.56 204 LEU A CA 1
ATOM 1559 C C . LEU A 1 204 ? 11.805 17.266 6.715 1 98.56 204 LEU A C 1
ATOM 1561 O O . LEU A 1 204 ? 11.773 16.141 6.203 1 98.56 204 LEU A O 1
ATOM 1565 N N . SER A 1 205 ? 11.047 18.234 6.297 1 98.69 205 SER A N 1
ATOM 1566 C CA . SER A 1 205 ? 10.094 18.031 5.207 1 98.69 205 SER A CA 1
ATOM 1567 C C . SER A 1 205 ? 10.133 19.203 4.227 1 98.69 205 SER A C 1
ATOM 1569 O O . SER A 1 205 ? 10.25 20.359 4.633 1 98.69 205 SER A O 1
ATOM 1571 N N . VAL A 1 206 ? 10.039 18.906 2.955 1 98.5 206 VAL A N 1
ATOM 1572 C CA . VAL A 1 206 ? 9.906 19.875 1.879 1 98.5 206 VAL A CA 1
ATOM 1573 C C . VAL A 1 206 ? 8.586 19.656 1.144 1 98.5 206 VAL A C 1
ATOM 1575 O O . VAL A 1 206 ? 8.336 18.562 0.618 1 98.5 206 VAL A O 1
ATOM 1578 N N . PRO A 1 207 ? 7.75 20.656 1.099 1 97.56 207 PRO A N 1
ATOM 1579 C CA . PRO A 1 207 ? 6.449 20.516 0.439 1 97.56 207 PRO A CA 1
ATOM 1580 C C . PRO A 1 207 ? 6.508 20.828 -1.054 1 97.56 207 PRO A C 1
ATOM 1582 O O . PRO A 1 207 ? 7.434 21.5 -1.509 1 97.56 207 PRO A O 1
ATOM 1585 N N . LEU A 1 208 ? 5.559 20.25 -1.729 1 93.62 208 LEU A N 1
ATOM 1586 C CA . LEU A 1 208 ? 5.398 20.5 -3.158 1 93.62 208 LEU A CA 1
ATOM 1587 C C . LEU A 1 208 ? 3.922 20.516 -3.545 1 93.62 208 LEU A C 1
ATOM 1589 O O . LEU A 1 208 ? 3.125 19.75 -3.002 1 93.62 208 LEU A O 1
ATOM 1593 N N . GLN A 1 209 ? 3.627 21.391 -4.375 1 88.38 209 GLN A N 1
ATOM 1594 C CA . GLN A 1 209 ? 2.328 21.359 -5.035 1 88.38 209 GLN A CA 1
ATOM 1595 C C . GLN A 1 209 ? 2.453 20.859 -6.473 1 88.38 209 GLN A C 1
ATOM 1597 O O . GLN A 1 209 ? 3.059 21.516 -7.316 1 88.38 209 GLN A O 1
ATOM 1602 N N . LEU A 1 210 ? 1.986 19.672 -6.711 1 79.19 210 LEU A N 1
ATOM 1603 C CA . LEU A 1 210 ? 2.012 19.125 -8.062 1 79.19 210 LEU A CA 1
ATOM 1604 C C . LEU A 1 210 ? 0.896 19.734 -8.914 1 79.19 210 LEU A C 1
ATOM 1606 O O . LEU A 1 210 ? -0.151 20.125 -8.383 1 79.19 210 LEU A O 1
ATOM 1610 N N . PRO A 1 211 ? 1.229 19.906 -10.266 1 70 211 PRO A N 1
ATOM 1611 C CA . PRO A 1 211 ? 0.177 20.453 -11.133 1 70 211 PRO A CA 1
ATOM 1612 C C . PRO A 1 211 ? -1.111 19.625 -11.078 1 70 211 PRO A C 1
ATOM 1614 O O . PRO A 1 211 ? -1.087 18.422 -11.297 1 70 211 PRO A O 1
ATOM 1617 N N . GLN A 1 212 ? -2.174 20.328 -10.75 1 58.47 212 GLN A N 1
ATOM 1618 C CA . GLN A 1 212 ? -3.512 19.75 -10.695 1 58.47 212 GLN A CA 1
ATOM 1619 C C . GLN A 1 212 ? -3.58 18.609 -9.695 1 58.47 212 GLN A C 1
ATOM 1621 O O . GLN A 1 212 ? -4.527 17.812 -9.703 1 58.47 212 GLN A O 1
ATOM 1626 N N . GLY A 1 213 ? -2.459 18.578 -8.898 1 69.12 213 GLY A N 1
ATOM 1627 C CA . GLY A 1 213 ? -2.441 17.453 -7.984 1 69.12 213 GLY A CA 1
ATOM 1628 C C . GLY A 1 213 ? -2.5 17.875 -6.527 1 69.12 213 GLY A C 1
ATOM 1629 O O . GLY A 1 213 ? -2.816 19.016 -6.215 1 69.12 213 GLY A O 1
ATOM 1630 N N . PRO A 1 214 ? -2.416 16.875 -5.688 1 76.38 214 PRO A N 1
ATOM 1631 C CA . PRO A 1 214 ? -2.502 17.109 -4.242 1 76.38 214 PRO A CA 1
ATOM 1632 C C . PRO A 1 214 ? -1.254 17.766 -3.676 1 76.38 214 PRO A C 1
ATOM 1634 O O . PRO A 1 214 ? -0.211 17.797 -4.332 1 76.38 214 PRO A O 1
ATOM 1637 N N . LEU A 1 215 ? -1.447 18.453 -2.602 1 90.38 215 LEU A N 1
ATOM 1638 C CA . LEU A 1 215 ? -0.337 18.938 -1.785 1 90.38 215 LEU A CA 1
ATOM 1639 C C . LEU A 1 215 ? 0.421 17.766 -1.161 1 90.38 215 LEU A C 1
ATOM 1641 O O . LEU A 1 215 ? -0.178 16.906 -0.511 1 90.38 215 LEU A O 1
ATOM 1645 N N . ILE A 1 216 ? 1.744 17.688 -1.479 1 95.06 216 ILE A N 1
ATOM 1646 C CA . ILE A 1 216 ? 2.543 16.578 -0.969 1 95.06 216 ILE A CA 1
ATOM 1647 C C . ILE A 1 216 ? 3.785 17.125 -0.262 1 95.06 216 ILE A C 1
ATOM 1649 O O . ILE A 1 216 ? 4.066 18.328 -0.324 1 95.06 216 ILE A O 1
ATOM 1653 N N . ALA A 1 217 ? 4.43 16.25 0.435 1 97.44 217 ALA A N 1
ATOM 1654 C CA . ALA A 1 217 ? 5.711 16.562 1.056 1 97.44 217 ALA A CA 1
ATOM 1655 C C . ALA A 1 217 ? 6.648 15.367 1.034 1 97.44 217 ALA A C 1
ATOM 1657 O O . ALA A 1 217 ? 6.207 14.227 1.188 1 97.44 217 ALA A O 1
ATOM 1658 N N . LEU A 1 218 ? 7.867 15.602 0.779 1 97.88 218 LEU A N 1
ATOM 1659 C CA . LEU A 1 218 ? 8.93 14.625 0.984 1 97.88 218 LEU A CA 1
ATOM 1660 C C . LEU A 1 218 ? 9.609 14.836 2.332 1 97.88 218 LEU A C 1
ATOM 1662 O O . LEU A 1 218 ? 9.867 15.977 2.73 1 97.88 218 LEU A O 1
ATOM 1666 N N . SER A 1 219 ? 9.836 13.758 3.039 1 98.19 219 SER A N 1
ATOM 1667 C CA . SER A 1 219 ? 10.398 13.883 4.379 1 98.19 219 SER A CA 1
ATOM 1668 C C . SER A 1 219 ? 11.461 12.82 4.637 1 98.19 219 SER A C 1
ATOM 1670 O O . SER A 1 219 ? 11.508 11.805 3.938 1 98.19 219 SER A O 1
ATOM 1672 N N . ALA A 1 220 ? 12.289 13.07 5.625 1 97.56 220 ALA A N 1
ATOM 1673 C CA . ALA A 1 220 ? 13.312 12.133 6.09 1 97.56 220 ALA A CA 1
ATOM 1674 C C . ALA A 1 220 ? 13.359 12.094 7.617 1 97.56 220 ALA A C 1
ATOM 1676 O O . ALA A 1 220 ? 14.234 12.711 8.234 1 97.56 220 ALA A O 1
ATOM 1677 N N . PRO A 1 221 ? 12.492 11.32 8.203 1 96.44 221 PRO A N 1
ATOM 1678 C CA . PRO A 1 221 ? 12.539 11.195 9.656 1 96.44 221 PRO A CA 1
ATOM 1679 C C . PRO A 1 221 ? 13.789 10.453 10.148 1 96.44 221 PRO A C 1
ATOM 1681 O O . PRO A 1 221 ? 14.297 9.578 9.445 1 96.44 221 PRO A O 1
ATOM 1684 N N . THR A 1 222 ? 14.273 10.805 11.32 1 95.5 222 THR A N 1
ATOM 1685 C CA . THR A 1 222 ? 15.453 10.18 11.898 1 95.5 222 THR A CA 1
ATOM 1686 C C . THR A 1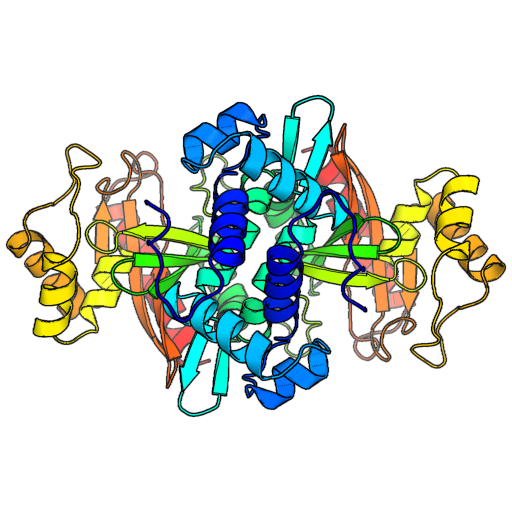 222 ? 15.344 10.133 13.422 1 95.5 222 THR A C 1
ATOM 1688 O O . THR A 1 222 ? 14.648 10.953 14.023 1 95.5 222 THR A O 1
ATOM 1691 N N . PRO A 1 223 ? 15.906 9.148 14.039 1 93.06 223 PRO A N 1
ATOM 1692 C CA . PRO A 1 223 ? 16.016 9.203 15.5 1 93.06 223 PRO A CA 1
ATOM 1693 C C . PRO A 1 223 ? 16.891 10.367 15.984 1 93.06 223 PRO A C 1
ATOM 1695 O O . PRO A 1 223 ? 17.969 10.602 15.438 1 93.06 223 PRO A O 1
ATOM 1698 N N . THR A 1 224 ? 16.453 11 17.016 1 93.94 224 THR A N 1
ATOM 1699 C CA . THR A 1 224 ? 17.203 12.133 17.531 1 93.94 224 THR A CA 1
ATOM 1700 C C . THR A 1 224 ? 18.516 11.68 18.141 1 93.94 224 THR A C 1
ATOM 1702 O O . THR A 1 224 ? 19.469 12.461 18.25 1 93.94 224 THR A O 1
ATOM 1705 N N . ALA A 1 225 ? 18.609 10.453 18.5 1 91.44 225 ALA A N 1
ATOM 1706 C CA . ALA A 1 225 ? 19.797 9.891 19.172 1 91.44 225 ALA A CA 1
ATOM 1707 C C . ALA A 1 225 ? 20.953 9.742 18.188 1 91.44 225 ALA A C 1
ATOM 1709 O O . ALA A 1 225 ? 22.109 9.609 18.594 1 91.44 225 ALA A O 1
ATOM 1710 N N . ARG A 1 226 ? 20.703 9.711 16.953 1 91.12 226 ARG A N 1
ATOM 1711 C CA . ARG A 1 226 ? 21.688 9.375 15.93 1 91.12 226 ARG A CA 1
ATOM 1712 C C . ARG A 1 226 ? 22.688 10.516 15.742 1 91.12 226 ARG A C 1
ATOM 1714 O O . ARG A 1 226 ? 23.891 10.281 15.609 1 91.12 226 ARG A O 1
ATOM 1721 N N . GLU A 1 227 ? 22.25 11.727 15.688 1 92.31 227 GLU A N 1
ATOM 1722 C CA . GLU A 1 227 ? 23.078 12.914 15.477 1 92.31 227 GLU A CA 1
ATOM 1723 C C . GLU A 1 227 ? 22.391 14.172 16 1 92.31 227 GLU A C 1
ATOM 1725 O O . GLU A 1 227 ? 21.188 14.156 16.297 1 92.31 227 GLU A O 1
ATOM 1730 N N . ASP A 1 228 ? 23.156 15.133 16.109 1 95 228 ASP A N 1
ATOM 1731 C CA . ASP A 1 228 ? 22.594 16.375 16.594 1 95 228 ASP A CA 1
ATOM 1732 C C . ASP A 1 228 ? 21.828 17.109 15.484 1 95 228 ASP A C 1
ATOM 1734 O O . ASP A 1 228 ? 22 16.797 14.305 1 95 228 ASP A O 1
ATOM 1738 N N . ARG A 1 229 ? 21.109 18.078 15.883 1 95.69 229 ARG A N 1
ATOM 1739 C CA . ARG A 1 229 ? 20.203 18.828 15.008 1 95.69 229 ARG A CA 1
ATOM 1740 C C . ARG A 1 229 ? 20.984 19.438 13.836 1 95.69 229 ARG A C 1
ATOM 1742 O O . ARG A 1 229 ? 20.562 19.312 12.68 1 95.69 229 ARG A O 1
ATOM 1749 N N . GLU A 1 230 ? 22 20.125 14.094 1 96.31 230 GLU A N 1
ATOM 1750 C CA . GLU A 1 230 ? 22.75 20.859 13.07 1 96.31 230 GLU A CA 1
ATOM 1751 C C . GLU A 1 230 ? 23.344 19.891 12.039 1 96.31 230 GLU A C 1
ATOM 1753 O O . GLU A 1 230 ? 23.281 20.156 10.836 1 96.31 230 GLU A O 1
ATOM 1758 N N . SER A 1 231 ? 23.922 18.844 12.516 1 96.88 231 SER A N 1
ATOM 1759 C CA . SER A 1 231 ? 24.484 17.844 11.633 1 96.88 231 SER A CA 1
ATOM 1760 C C . SER A 1 231 ? 23.422 17.234 10.727 1 96.88 231 SER A C 1
ATOM 1762 O O . SER A 1 231 ? 23.656 17.016 9.539 1 96.88 231 SER A O 1
ATOM 1764 N N . TYR A 1 232 ? 22.281 16.953 11.328 1 96.75 232 TYR A N 1
ATOM 1765 C CA . TYR A 1 232 ? 21.172 16.391 10.57 1 96.75 232 TYR A CA 1
ATOM 1766 C C . TYR A 1 232 ? 20.719 17.344 9.469 1 96.75 232 TYR A C 1
ATOM 1768 O O . TYR A 1 232 ? 20.547 16.938 8.32 1 96.75 232 TYR A O 1
ATOM 1776 N N . LEU A 1 233 ? 20.562 18.609 9.781 1 97 233 LEU A N 1
ATOM 1777 C CA . LEU A 1 233 ? 20.109 19.594 8.812 1 97 233 LEU A CA 1
ATOM 1778 C C . LEU A 1 233 ? 21.094 19.75 7.668 1 97 233 LEU A C 1
ATOM 1780 O O . LEU A 1 233 ? 20.703 19.828 6.504 1 97 233 LEU A O 1
ATOM 1784 N N . GLN A 1 234 ? 22.344 19.734 7.992 1 96.19 234 GLN A N 1
ATOM 1785 C CA . GLN A 1 234 ? 23.391 19.875 6.984 1 96.19 234 GLN A CA 1
ATOM 1786 C C . GLN A 1 234 ? 23.406 18.688 6.035 1 96.19 234 GLN A C 1
ATOM 1788 O O . GLN A 1 234 ? 23.609 18.844 4.832 1 96.19 234 GLN A O 1
ATOM 1793 N N . ARG A 1 235 ? 23.172 17.609 6.594 1 96.88 235 ARG A N 1
ATOM 1794 C CA . ARG A 1 235 ? 23.297 16.359 5.848 1 96.88 235 ARG A CA 1
ATOM 1795 C C . ARG A 1 235 ? 22.062 16.109 4.992 1 96.88 235 ARG A C 1
ATOM 1797 O O . ARG A 1 235 ? 22.156 15.578 3.887 1 96.88 235 ARG A O 1
ATOM 1804 N N . VAL A 1 236 ? 20.938 16.547 5.422 1 98 236 VAL A N 1
ATOM 1805 C CA . VAL A 1 236 ? 19.688 16.047 4.855 1 98 236 VAL A CA 1
ATOM 1806 C C . VAL A 1 236 ? 19.016 17.125 4.016 1 98 236 VAL A C 1
ATOM 1808 O O . VAL A 1 236 ? 18.344 16.828 3.029 1 98 236 VAL A O 1
ATOM 1811 N N . LEU A 1 237 ? 19.188 18.359 4.348 1 98.25 237 LEU A N 1
ATOM 1812 C CA . LEU A 1 237 ? 18.406 19.438 3.75 1 98.25 237 LEU A CA 1
ATOM 1813 C C . LEU A 1 237 ? 18.625 19.5 2.242 1 98.25 237 LEU A C 1
ATOM 1815 O O . LEU A 1 237 ? 17.656 19.438 1.469 1 98.25 237 LEU A O 1
ATOM 1819 N N . GLU A 1 238 ? 19.844 19.594 1.781 1 98.12 238 GLU A N 1
ATOM 1820 C CA . GLU A 1 238 ? 20.125 19.766 0.36 1 98.12 238 GLU A CA 1
ATOM 1821 C C . GLU A 1 238 ? 19.641 18.547 -0.444 1 98.12 238 GLU A C 1
ATOM 1823 O O . GLU A 1 238 ? 18.953 18.703 -1.448 1 98.12 238 GLU A O 1
ATOM 1828 N N . PRO A 1 239 ? 20 17.344 -0.006 1 98.31 239 PRO A N 1
ATOM 1829 C CA . PRO A 1 239 ? 19.484 16.188 -0.732 1 98.31 239 PRO A CA 1
ATOM 1830 C C . PRO A 1 239 ? 17.969 16.172 -0.806 1 98.31 239 PRO A C 1
ATOM 1832 O O . PRO A 1 239 ? 17.391 15.773 -1.826 1 98.31 239 PRO A O 1
ATOM 1835 N N . LEU A 1 240 ? 17.312 16.516 0.247 1 98.31 240 LEU A N 1
ATOM 1836 C CA . LEU A 1 240 ? 15.859 16.531 0.292 1 98.31 240 LEU A CA 1
ATOM 1837 C C . LEU A 1 240 ? 15.289 17.562 -0.668 1 98.31 240 LEU A C 1
ATOM 1839 O O . LEU A 1 240 ? 14.305 17.312 -1.361 1 98.31 240 LEU A O 1
ATOM 1843 N N . GLN A 1 241 ? 15.891 18.688 -0.686 1 97.75 241 GLN A N 1
ATOM 1844 C CA . GLN A 1 241 ? 15.477 19.734 -1.613 1 97.75 241 GLN A CA 1
ATOM 1845 C C . GLN A 1 241 ? 15.688 19.312 -3.061 1 97.75 241 GLN A C 1
ATOM 1847 O O . GLN A 1 241 ? 14.867 19.609 -3.932 1 97.75 241 GLN A O 1
ATOM 1852 N N . LEU A 1 242 ? 16.781 18.688 -3.311 1 97.12 242 LEU A N 1
ATOM 1853 C CA . LEU A 1 242 ? 17.062 18.172 -4.645 1 97.12 242 LEU A CA 1
ATOM 1854 C C . LEU A 1 242 ? 16.016 17.125 -5.051 1 97.12 242 LEU A C 1
ATOM 1856 O O . LEU A 1 242 ? 15.562 17.109 -6.195 1 97.12 242 LEU A O 1
ATOM 1860 N N . ALA A 1 243 ? 15.695 16.266 -4.129 1 96.81 243 ALA A N 1
ATOM 1861 C CA . ALA A 1 243 ? 14.656 15.273 -4.387 1 96.81 243 ALA A CA 1
ATOM 1862 C C . ALA A 1 243 ? 13.328 15.945 -4.738 1 96.81 243 ALA A C 1
ATOM 1864 O O . ALA A 1 243 ? 12.648 15.523 -5.672 1 96.81 243 ALA A O 1
ATOM 1865 N N . ALA A 1 244 ? 12.977 16.953 -3.975 1 96.06 244 ALA A N 1
ATOM 1866 C CA . ALA A 1 244 ? 11.742 17.688 -4.23 1 96.06 244 ALA A CA 1
ATOM 1867 C C . ALA A 1 244 ? 11.773 18.344 -5.613 1 96.06 244 ALA A C 1
ATOM 1869 O O . ALA A 1 244 ? 10.758 18.375 -6.312 1 96.06 244 ALA A O 1
ATOM 1870 N N . SER A 1 245 ? 12.906 18.859 -5.977 1 94.81 245 SER A N 1
ATOM 1871 C CA . SER A 1 245 ? 13.062 19.469 -7.289 1 94.81 245 SER A CA 1
ATOM 1872 C C . SER A 1 245 ? 12.875 18.438 -8.406 1 94.81 245 SER A C 1
ATOM 1874 O O . SER A 1 245 ? 12.25 18.734 -9.422 1 94.81 245 SER A O 1
ATOM 1876 N N . ARG A 1 246 ? 13.414 17.328 -8.203 1 93.38 246 ARG A N 1
ATOM 1877 C CA . ARG A 1 246 ? 13.258 16.25 -9.172 1 93.38 246 ARG A CA 1
ATOM 1878 C C . ARG A 1 246 ? 11.789 15.836 -9.305 1 93.38 246 ARG A C 1
ATOM 1880 O O . ARG A 1 246 ? 11.312 15.562 -10.406 1 93.38 246 ARG A O 1
ATOM 1887 N N . MET A 1 247 ? 11.148 15.758 -8.188 1 90.44 247 MET A N 1
ATOM 1888 C CA . MET A 1 247 ? 9.734 15.414 -8.172 1 90.44 247 MET A CA 1
ATOM 1889 C C . MET A 1 247 ? 8.914 16.422 -8.969 1 90.44 247 MET A C 1
ATOM 1891 O O . MET A 1 247 ? 7.938 16.062 -9.625 1 90.44 247 MET A O 1
ATOM 1895 N N . ARG A 1 248 ? 9.227 17.656 -8.883 1 86.75 248 ARG A N 1
ATOM 1896 C CA . ARG A 1 248 ? 8.531 18.719 -9.586 1 86.75 248 ARG A CA 1
ATOM 1897 C C . ARG A 1 248 ? 8.758 18.625 -11.094 1 86.75 248 ARG A C 1
ATOM 1899 O O . ARG A 1 248 ? 7.863 18.938 -11.883 1 86.75 248 ARG A O 1
ATOM 1906 N N . ALA A 1 249 ? 9.938 18.25 -11.414 1 79.62 249 ALA A N 1
ATOM 1907 C CA . ALA A 1 249 ? 10.32 18.203 -12.82 1 79.62 249 ALA A CA 1
ATOM 1908 C C . ALA A 1 249 ? 9.695 16.984 -13.516 1 79.62 249 ALA A C 1
ATOM 1910 O O . ALA A 1 249 ? 9.523 16.984 -14.742 1 79.62 249 ALA A O 1
ATOM 1911 N N . GLU A 1 250 ? 9.414 15.953 -12.828 1 68.44 250 GLU A N 1
ATOM 1912 C CA . GLU A 1 250 ? 8.883 14.727 -13.414 1 68.44 250 GLU A CA 1
ATOM 1913 C C . GLU A 1 250 ? 7.383 14.852 -13.672 1 68.44 250 GLU A C 1
ATOM 1915 O O . GLU A 1 250 ? 6.887 14.375 -14.703 1 68.44 250 GLU A O 1
ATOM 1920 N N . MET B 1 1 ? -16.656 -10.508 -10.672 1 33.31 1 MET B N 1
ATOM 1921 C CA . MET B 1 1 ? -17.25 -11.633 -9.961 1 33.31 1 MET B CA 1
ATOM 1922 C C . MET B 1 1 ? -18.547 -11.211 -9.266 1 33.31 1 MET B C 1
ATOM 1924 O O . MET B 1 1 ? -18.609 -10.148 -8.648 1 33.31 1 MET B O 1
ATOM 1928 N N . PRO B 1 2 ? -19.703 -11.867 -9.516 1 37.69 2 PRO B N 1
ATOM 1929 C CA . PRO B 1 2 ? -20.953 -11.555 -8.828 1 37.69 2 PRO B CA 1
ATOM 1930 C C . PRO B 1 2 ? -20.797 -11.5 -7.312 1 37.69 2 PRO B C 1
ATOM 1932 O O . PRO B 1 2 ? -19.938 -12.18 -6.754 1 37.69 2 PRO B O 1
ATOM 1935 N N . VAL B 1 3 ? -21.188 -10.359 -6.738 1 42.62 3 VAL B N 1
ATOM 1936 C CA . VAL B 1 3 ? -21.328 -10.312 -5.285 1 42.62 3 VAL B CA 1
ATOM 1937 C C . VAL B 1 3 ? -21.969 -11.602 -4.781 1 42.62 3 VAL B C 1
ATOM 1939 O O . VAL B 1 3 ? -23.047 -11.992 -5.258 1 42.62 3 VAL B O 1
ATOM 1942 N N . PRO B 1 4 ? -21.188 -12.477 -4.141 1 38.5 4 PRO B N 1
ATOM 1943 C CA . PRO B 1 4 ? -21.922 -13.633 -3.611 1 38.5 4 PRO B CA 1
ATOM 1944 C C . PRO B 1 4 ? -23.281 -13.25 -3.02 1 38.5 4 PRO B C 1
ATOM 1946 O O . PRO B 1 4 ? -23.453 -12.125 -2.541 1 38.5 4 PRO B O 1
ATOM 1949 N N . HIS B 1 5 ? -24.281 -13.93 -3.398 1 41.41 5 HIS B N 1
ATOM 1950 C CA . HIS B 1 5 ? -25.656 -13.922 -2.895 1 41.41 5 HIS B CA 1
ATOM 1951 C C . HIS B 1 5 ? -25.688 -13.891 -1.37 1 41.41 5 HIS B C 1
ATOM 1953 O O . HIS B 1 5 ? -24.672 -14.156 -0.722 1 41.41 5 HIS B O 1
ATOM 1959 N N . ASP B 1 6 ? -26.859 -13.898 -0.73 1 41.72 6 ASP B N 1
ATOM 1960 C CA . ASP B 1 6 ? -27.391 -13.805 0.624 1 41.72 6 ASP B CA 1
ATOM 1961 C C . ASP B 1 6 ? -26.703 -14.805 1.558 1 41.72 6 ASP B C 1
ATOM 1963 O O . ASP B 1 6 ? -26.891 -16.016 1.419 1 41.72 6 ASP B O 1
ATOM 1967 N N . SER B 1 7 ? -25.609 -14.836 1.724 1 46.72 7 SER B N 1
ATOM 1968 C CA . SER B 1 7 ? -25.328 -15.711 2.859 1 46.72 7 SER B CA 1
ATOM 1969 C C . SER B 1 7 ? -25.984 -15.188 4.133 1 46.72 7 SER B C 1
ATOM 1971 O O . SER B 1 7 ? -25.969 -13.984 4.402 1 46.72 7 SER B O 1
ATOM 1973 N N . PRO B 1 8 ? -26.828 -15.844 4.777 1 53.72 8 PRO B N 1
ATOM 1974 C CA . PRO B 1 8 ? -27.609 -15.492 5.961 1 53.72 8 PRO B CA 1
ATOM 1975 C C . PRO B 1 8 ? -26.766 -14.836 7.055 1 53.72 8 PRO B C 1
ATOM 1977 O O . PRO B 1 8 ? -27.312 -14.172 7.941 1 53.72 8 PRO B O 1
ATOM 1980 N N . THR B 1 9 ? -25.469 -14.922 7 1 66.06 9 THR B N 1
ATOM 1981 C CA . THR B 1 9 ? -24.75 -14.586 8.219 1 66.06 9 THR B CA 1
ATOM 1982 C C . THR B 1 9 ? -23.938 -13.305 8.031 1 66.06 9 THR B C 1
ATOM 1984 O O . THR B 1 9 ? -23.5 -12.695 9.008 1 66.06 9 THR B O 1
ATOM 1987 N N . GLY B 1 10 ? -23.719 -12.766 6.777 1 74.62 10 GLY B N 1
ATOM 1988 C CA . GLY B 1 10 ? -22.891 -11.586 6.617 1 74.62 10 GLY B CA 1
ATOM 1989 C C . GLY B 1 10 ? -23.688 -10.336 6.293 1 74.62 10 GLY B C 1
ATOM 1990 O O . GLY B 1 10 ? -24.906 -10.336 6.387 1 74.62 10 GLY B O 1
ATOM 1991 N N . VAL B 1 11 ? -22.984 -9.219 6.316 1 90.81 11 VAL B N 1
ATOM 1992 C CA . VAL B 1 11 ? -23.562 -7.914 6 1 90.81 11 VAL B CA 1
ATOM 1993 C C . VAL B 1 11 ? -23.438 -7.641 4.504 1 90.81 11 VAL B C 1
ATOM 1995 O O . VAL B 1 11 ? -22.391 -7.176 4.039 1 90.81 11 VAL B O 1
ATOM 1998 N N . GLN B 1 12 ? -24.469 -7.816 3.73 1 92.62 12 GLN B N 1
ATOM 1999 C CA . GLN B 1 12 ? -24.469 -7.75 2.273 1 92.62 12 GLN B CA 1
ATOM 2000 C C . GLN B 1 12 ? -24.125 -6.348 1.786 1 92.62 12 GLN B C 1
ATOM 2002 O O . GLN B 1 12 ? -23.406 -6.188 0.798 1 92.62 12 GLN B O 1
ATOM 2007 N N . SER B 1 13 ? -24.766 -5.395 2.484 1 93.75 13 SER B N 1
ATOM 2008 C CA . SER B 1 13 ? -24.484 -4.016 2.084 1 93.75 13 SER B CA 1
ATOM 2009 C C . SER B 1 13 ? -23 -3.688 2.215 1 93.75 13 SER B C 1
ATOM 2011 O O . SER B 1 13 ? -22.469 -2.893 1.438 1 93.75 13 SER B O 1
ATOM 2013 N N . PHE B 1 14 ? -22.422 -4.285 3.193 1 96 14 PHE B N 1
ATOM 2014 C CA . PHE B 1 14 ? -20.984 -4.09 3.383 1 96 14 PHE B CA 1
ATOM 2015 C C . PHE B 1 14 ? -20.203 -4.723 2.24 1 96 14 PHE B C 1
ATOM 2017 O O . PHE B 1 14 ? -19.344 -4.078 1.639 1 96 14 PHE B O 1
ATOM 2024 N N . ALA B 1 15 ? -20.5 -5.902 1.875 1 95.75 15 ALA B N 1
ATOM 2025 C CA . ALA B 1 15 ? -19.844 -6.586 0.764 1 95.75 15 ALA B CA 1
ATOM 2026 C C . ALA B 1 15 ? -20 -5.809 -0.537 1 95.75 15 ALA B C 1
ATOM 2028 O O . ALA B 1 15 ? -19.047 -5.664 -1.308 1 95.75 15 ALA B O 1
ATOM 2029 N N . ARG B 1 16 ? -21.188 -5.289 -0.76 1 95.75 16 ARG B N 1
ATOM 2030 C CA . ARG B 1 16 ? -21.453 -4.504 -1.959 1 95.75 16 ARG B CA 1
ATOM 2031 C C . ARG B 1 16 ? -20.609 -3.234 -1.981 1 95.75 16 ARG B C 1
ATOM 2033 O O . ARG B 1 16 ? -20.078 -2.854 -3.029 1 95.75 16 ARG B O 1
ATOM 2040 N N . GLY B 1 17 ? -20.5 -2.588 -0.825 1 97 17 GLY B N 1
ATOM 2041 C CA . GLY B 1 17 ? -19.672 -1.4 -0.741 1 97 17 GLY B CA 1
ATOM 2042 C C . GLY B 1 17 ? -18.219 -1.664 -1.098 1 97 17 GLY B C 1
ATOM 2043 O O . GLY B 1 17 ? -17.594 -0.867 -1.798 1 97 17 GLY B O 1
ATOM 2044 N N . LEU B 1 18 ? -17.703 -2.768 -0.602 1 97.38 18 LEU B N 1
ATOM 2045 C CA . LEU B 1 18 ? -16.328 -3.154 -0.928 1 97.38 18 LEU B CA 1
ATOM 2046 C C . LEU B 1 18 ? -16.172 -3.385 -2.428 1 97.38 18 LEU B C 1
ATOM 2048 O O . LEU B 1 18 ? -15.141 -3.037 -3.008 1 97.38 18 LEU B O 1
ATOM 2052 N N . SER B 1 19 ? -17.156 -3.941 -3.049 1 96.75 19 SER B N 1
ATOM 2053 C CA . SER B 1 19 ? -17.109 -4.152 -4.492 1 96.75 19 SER B CA 1
ATOM 2054 C C . SER B 1 19 ? -17.078 -2.826 -5.242 1 96.75 19 SER B C 1
ATOM 2056 O O . SER B 1 19 ? -16.469 -2.717 -6.305 1 96.75 19 SER B O 1
ATOM 2058 N N . VAL B 1 20 ? -17.766 -1.829 -4.723 1 97.62 20 VAL B N 1
ATOM 2059 C CA . VAL B 1 20 ? -17.766 -0.503 -5.332 1 97.62 20 VAL B CA 1
ATOM 2060 C C . VAL B 1 20 ? -16.359 0.082 -5.301 1 97.62 20 VAL B C 1
ATOM 2062 O O . VAL B 1 20 ? -15.898 0.668 -6.281 1 97.62 20 VAL B O 1
ATOM 2065 N N . ILE B 1 21 ? -15.688 -0.073 -4.176 1 97.5 21 ILE B N 1
ATOM 2066 C CA . ILE B 1 21 ? -14.305 0.386 -4.094 1 97.5 21 ILE B CA 1
ATOM 2067 C C . ILE B 1 21 ? -13.469 -0.286 -5.18 1 97.5 21 ILE B C 1
ATOM 2069 O O . ILE B 1 21 ? -12.742 0.384 -5.914 1 97.5 21 ILE B O 1
ATOM 2073 N N . LYS B 1 22 ? -13.656 -1.533 -5.359 1 94.94 22 LYS B N 1
ATOM 2074 C CA . LYS B 1 22 ? -12.836 -2.338 -6.262 1 94.94 22 LYS B CA 1
ATOM 2075 C C . LYS B 1 22 ? -13.156 -2.023 -7.719 1 94.94 22 LYS B C 1
ATOM 2077 O O . LYS B 1 22 ? -12.391 -2.391 -8.617 1 94.94 22 LYS B O 1
ATOM 2082 N N . ALA B 1 23 ? -14.242 -1.401 -7.953 1 95.81 23 ALA B N 1
ATOM 2083 C CA . ALA B 1 23 ? -14.625 -1.056 -9.32 1 95.81 23 ALA B CA 1
ATOM 2084 C C . ALA B 1 23 ? -13.648 -0.048 -9.922 1 95.81 23 ALA B C 1
ATOM 2086 O O . ALA B 1 23 ? -13.523 0.051 -11.141 1 95.81 23 ALA B O 1
ATOM 2087 N N . PHE B 1 24 ? -12.977 0.705 -9.062 1 94.44 24 PHE B N 1
ATOM 2088 C CA . PHE B 1 24 ? -12.016 1.703 -9.523 1 94.44 24 PHE B CA 1
ATOM 2089 C C . PHE B 1 24 ? -10.68 1.056 -9.852 1 94.44 24 PHE B C 1
ATOM 2091 O O . PHE B 1 24 ? -10.086 0.384 -9.008 1 94.44 24 PHE B O 1
ATOM 2098 N N . THR B 1 25 ? -10.25 1.21 -11.09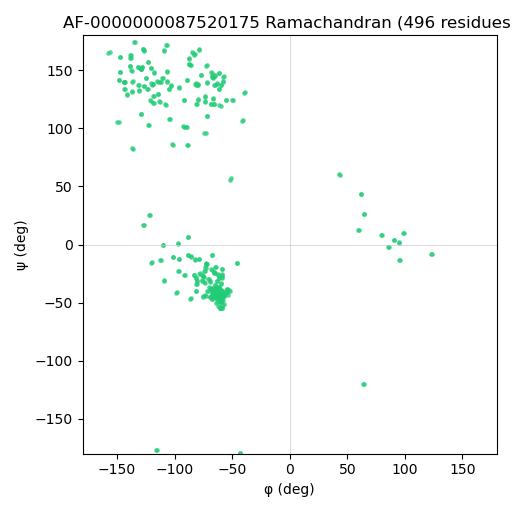4 1 86.19 25 THR B N 1
ATOM 2099 C CA . THR B 1 25 ? -9.039 0.532 -11.531 1 86.19 25 THR B CA 1
ATOM 2100 C C . THR B 1 25 ? -8.008 1.539 -12.031 1 86.19 25 THR B C 1
ATOM 2102 O O . THR B 1 25 ? -7.266 1.26 -12.977 1 86.19 25 THR B O 1
ATOM 2105 N N . GLY B 1 26 ? -8.094 2.775 -11.555 1 83.12 26 GLY B N 1
ATOM 2106 C CA . GLY B 1 26 ? -7.027 3.709 -11.891 1 83.12 26 GLY B CA 1
ATOM 2107 C C . GLY B 1 26 ? -7.531 4.965 -12.57 1 83.12 26 GLY B C 1
ATOM 2108 O O . GLY B 1 26 ? -6.758 5.883 -12.844 1 83.12 26 GLY B O 1
ATOM 2109 N N . PHE B 1 27 ? -8.805 4.977 -12.922 1 88.94 27 PHE B N 1
ATOM 2110 C CA . PHE B 1 27 ? -9.391 6.133 -13.594 1 88.94 27 PHE B CA 1
ATOM 2111 C C . PHE B 1 27 ? -10.672 6.566 -12.898 1 88.94 27 PHE B C 1
ATOM 2113 O O . PHE B 1 27 ? -11.336 5.758 -12.25 1 88.94 27 PHE B O 1
ATOM 2120 N N . PRO B 1 28 ? -10.914 7.844 -13.008 1 94.38 28 PRO B N 1
ATOM 2121 C CA . PRO B 1 28 ? -12.203 8.289 -12.484 1 94.38 28 PRO B CA 1
ATOM 2122 C C . PRO B 1 28 ? -13.391 7.648 -13.203 1 94.38 28 PRO B C 1
ATOM 2124 O O . PRO B 1 28 ? -13.312 7.363 -14.398 1 94.38 28 PRO B O 1
ATOM 2127 N N . LEU B 1 29 ? -14.438 7.43 -12.508 1 97.5 29 LEU B N 1
ATOM 2128 C CA . LEU B 1 29 ? -15.625 6.797 -13.078 1 97.5 29 LEU B CA 1
ATOM 2129 C C . LEU B 1 29 ? -16.875 7.613 -12.781 1 97.5 29 LEU B C 1
ATOM 2131 O O . LEU B 1 29 ? -16.938 8.32 -11.773 1 97.5 29 LEU B O 1
ATOM 2135 N N . THR B 1 30 ? -17.781 7.5 -13.633 1 97.75 30 THR B N 1
ATOM 2136 C CA . THR B 1 30 ? -19.125 8.008 -13.359 1 97.75 30 THR B CA 1
ATOM 2137 C C . THR B 1 30 ? -19.953 6.988 -12.586 1 97.75 30 THR B C 1
ATOM 2139 O O . THR B 1 30 ? -19.547 5.828 -12.461 1 97.75 30 THR B O 1
ATOM 2142 N N . LEU B 1 31 ? -21 7.531 -12.086 1 98 31 LEU B N 1
ATOM 2143 C CA . LEU B 1 31 ? -21.953 6.66 -11.391 1 98 31 LEU B CA 1
ATOM 2144 C C . LEU B 1 31 ? -22.375 5.5 -12.281 1 98 31 LEU B C 1
ATOM 2146 O O . LEU B 1 31 ? -22.406 4.348 -11.836 1 98 31 LEU B O 1
ATOM 2150 N N . SER B 1 32 ? -22.641 5.75 -13.516 1 97.88 32 SER B N 1
ATOM 2151 C CA . SER B 1 32 ? -23.109 4.742 -14.461 1 97.88 32 SER B CA 1
ATOM 2152 C C . SER B 1 32 ? -22.031 3.689 -14.727 1 97.88 32 SER B C 1
ATOM 2154 O O . SER B 1 32 ? -22.328 2.498 -14.82 1 97.88 32 SER B O 1
ATOM 2156 N N . GLU B 1 33 ? -20.859 4.09 -14.852 1 97.5 33 GLU B N 1
ATOM 2157 C CA . GLU B 1 33 ? -19.75 3.164 -15.086 1 97.5 33 GLU B CA 1
ATOM 2158 C C . GLU B 1 33 ? -19.531 2.254 -13.883 1 97.5 33 GLU B C 1
ATOM 2160 O O . GLU B 1 33 ? -19.25 1.064 -14.039 1 97.5 33 GLU B O 1
ATOM 2165 N N . VAL B 1 34 ? -19.641 2.816 -12.695 1 98.06 34 VAL B N 1
ATOM 2166 C CA . VAL B 1 34 ? -19.516 2.004 -11.484 1 98.06 34 VAL B CA 1
ATOM 2167 C C . VAL B 1 34 ? -20.625 0.969 -11.43 1 98.06 34 VAL B C 1
ATOM 2169 O O . VAL B 1 34 ? -20.391 -0.193 -11.094 1 98.06 34 VAL B O 1
ATOM 2172 N N . ALA B 1 35 ? -21.812 1.397 -11.766 1 98.12 35 ALA B N 1
ATOM 2173 C CA . ALA B 1 35 ? -22.953 0.482 -11.789 1 98.12 35 ALA B CA 1
ATOM 2174 C C . ALA B 1 35 ? -22.719 -0.673 -12.758 1 98.12 35 ALA B C 1
ATOM 2176 O O . ALA B 1 35 ? -22.969 -1.833 -12.422 1 98.12 35 ALA B O 1
ATOM 2177 N N . GLU B 1 36 ? -22.25 -0.395 -13.875 1 97.56 36 GLU B N 1
ATOM 2178 C CA . GLU B 1 36 ? -21.969 -1.401 -14.898 1 97.56 36 GLU B CA 1
ATOM 2179 C C . GLU B 1 36 ? -20.906 -2.387 -14.414 1 97.56 36 GLU B C 1
ATOM 2181 O O . GLU B 1 36 ? -21.047 -3.6 -14.578 1 97.56 36 GLU B O 1
ATOM 2186 N N . ARG B 1 37 ? -19.922 -1.892 -13.758 1 95.94 37 ARG B N 1
ATOM 2187 C CA . ARG B 1 37 ? -18.797 -2.723 -13.352 1 95.94 37 ARG B CA 1
ATOM 2188 C C . ARG B 1 37 ? -19.156 -3.602 -12.156 1 95.94 37 ARG B C 1
ATOM 2190 O O . ARG B 1 37 ? -18.625 -4.695 -11.992 1 95.94 37 ARG B O 1
ATOM 2197 N N . THR B 1 38 ? -20.031 -3.131 -11.336 1 96.88 38 THR B N 1
ATOM 2198 C CA . THR B 1 38 ? -20.359 -3.861 -10.117 1 96.88 38 THR B CA 1
ATOM 2199 C C . THR B 1 38 ? -21.609 -4.707 -10.305 1 96.88 38 THR B C 1
ATOM 2201 O O . THR B 1 38 ? -21.891 -5.613 -9.516 1 96.88 38 THR B O 1
ATOM 2204 N N . GLY B 1 39 ? -22.453 -4.332 -11.289 1 97.19 39 GLY B N 1
ATOM 2205 C CA . GLY B 1 39 ? -23.734 -4.992 -11.484 1 97.19 39 GLY B CA 1
ATOM 2206 C C . GLY B 1 39 ? -24.812 -4.516 -10.516 1 97.19 39 GLY B C 1
ATOM 2207 O O . GLY B 1 39 ? -25.891 -5.109 -10.43 1 97.19 39 GLY B O 1
ATOM 2208 N N . LEU B 1 40 ? -24.562 -3.488 -9.742 1 96.88 40 LEU B N 1
ATOM 2209 C CA . LEU B 1 40 ? -25.531 -2.926 -8.797 1 96.88 40 LEU B CA 1
ATOM 2210 C C . LEU B 1 40 ? -26.422 -1.902 -9.484 1 96.88 40 LEU B C 1
ATOM 2212 O O . LEU B 1 40 ? -26.031 -1.307 -10.492 1 96.88 40 LEU B O 1
ATOM 2216 N N . ALA B 1 41 ? -27.578 -1.718 -8.961 1 96.44 41 ALA B N 1
ATOM 2217 C CA . ALA B 1 41 ? -28.469 -0.687 -9.469 1 96.44 41 ALA B CA 1
ATOM 2218 C C . ALA B 1 41 ? -27.906 0.708 -9.219 1 96.44 41 ALA B C 1
ATOM 2220 O O . ALA B 1 41 ? -27.297 0.963 -8.18 1 96.44 41 ALA B O 1
ATOM 2221 N N . PRO B 1 42 ? -28.125 1.609 -10.148 1 96.62 42 PRO B N 1
ATOM 2222 C CA . PRO B 1 42 ? -27.594 2.969 -10.023 1 96.62 42 PRO B CA 1
ATOM 2223 C C . PRO B 1 42 ? -27.969 3.629 -8.695 1 96.62 42 PRO B C 1
ATOM 2225 O O . PRO B 1 42 ? -27.156 4.34 -8.109 1 96.62 42 PRO B O 1
ATOM 2228 N N . ALA B 1 43 ? -29.125 3.408 -8.266 1 94.81 43 ALA B N 1
ATOM 2229 C CA . ALA B 1 43 ? -29.562 4.016 -7.012 1 94.81 43 ALA B CA 1
ATOM 2230 C C . ALA B 1 43 ? -28.703 3.533 -5.844 1 94.81 43 ALA B C 1
ATOM 2232 O O . ALA B 1 43 ? -28.375 4.312 -4.945 1 94.81 43 ALA B O 1
ATOM 2233 N N . ALA B 1 44 ? -28.453 2.289 -5.84 1 94.94 44 ALA B N 1
ATOM 2234 C CA . ALA B 1 44 ? -27.578 1.735 -4.801 1 94.94 44 ALA B CA 1
ATOM 2235 C C . ALA B 1 44 ? -26.172 2.299 -4.906 1 94.94 44 ALA B C 1
ATOM 2237 O O . ALA B 1 44 ? -25.578 2.703 -3.9 1 94.94 44 ALA B O 1
ATOM 2238 N N . VAL B 1 45 ? -25.656 2.332 -6.109 1 97.5 45 VAL B N 1
ATOM 2239 C CA . VAL B 1 45 ? -24.297 2.84 -6.344 1 97.5 45 VAL B CA 1
ATOM 2240 C C . VAL B 1 45 ? -24.203 4.281 -5.848 1 97.5 45 VAL B C 1
ATOM 2242 O O . VAL B 1 45 ? -23.203 4.66 -5.227 1 97.5 45 VAL B O 1
ATOM 2245 N N . ARG B 1 46 ? -25.203 5 -6.086 1 97.06 46 ARG B N 1
ATOM 2246 C CA . ARG B 1 46 ? -25.203 6.395 -5.652 1 97.06 46 ARG B CA 1
ATOM 2247 C C . ARG B 1 46 ? -25.016 6.496 -4.141 1 97.06 46 ARG B C 1
ATOM 2249 O O . ARG B 1 46 ? -24.25 7.344 -3.666 1 97.06 46 ARG B O 1
ATOM 2256 N N . ARG B 1 47 ? -25.672 5.676 -3.418 1 97.25 47 ARG B N 1
ATOM 2257 C CA . ARG B 1 47 ? -25.578 5.719 -1.962 1 97.25 47 ARG B CA 1
ATOM 2258 C C . ARG B 1 47 ? -24.188 5.328 -1.488 1 97.25 47 ARG B C 1
ATOM 2260 O O . ARG B 1 47 ? -23.656 5.914 -0.542 1 97.25 47 ARG B O 1
ATOM 2267 N N . TYR B 1 48 ? -23.625 4.293 -2.133 1 97.56 48 TYR B N 1
ATOM 2268 C CA . TYR B 1 48 ? -22.281 3.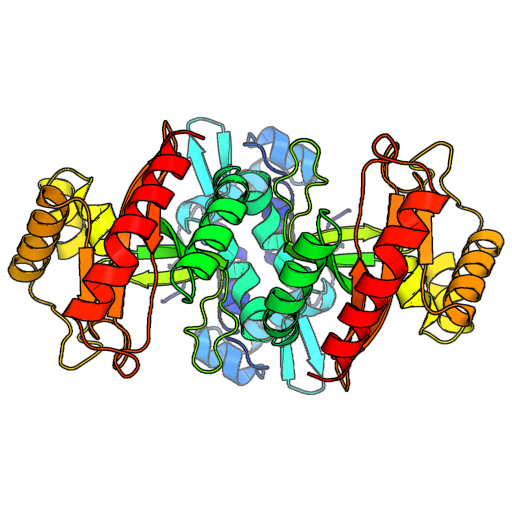865 -1.766 1 97.56 48 TYR B CA 1
ATOM 2269 C C . TYR B 1 48 ? -21.266 4.938 -2.111 1 97.56 48 TYR B C 1
ATOM 2271 O O . TYR B 1 48 ? -20.344 5.215 -1.326 1 97.56 48 TYR B O 1
ATOM 2279 N N . LEU B 1 49 ? -21.422 5.531 -3.246 1 97.94 49 LEU B N 1
ATOM 2280 C CA . LEU B 1 49 ? -20.516 6.605 -3.652 1 97.94 49 LEU B CA 1
ATOM 2281 C C . LEU B 1 49 ? -20.625 7.789 -2.701 1 97.94 49 LEU B C 1
ATOM 2283 O O . LEU B 1 49 ? -19.609 8.406 -2.355 1 97.94 49 LEU B O 1
ATOM 2287 N N . ALA B 1 50 ? -21.828 8.109 -2.328 1 97.12 50 ALA B N 1
ATOM 2288 C CA . ALA B 1 50 ? -22.031 9.195 -1.375 1 97.12 50 ALA B CA 1
ATOM 2289 C C . ALA B 1 50 ? -21.328 8.906 -0.052 1 97.12 50 ALA B C 1
ATOM 2291 O O . ALA B 1 50 ? -20.656 9.781 0.515 1 97.12 50 ALA B O 1
ATOM 2292 N N . THR B 1 51 ? -21.469 7.699 0.411 1 96.75 51 THR B N 1
ATOM 2293 C CA . THR B 1 51 ? -20.828 7.293 1.654 1 96.75 51 THR B CA 1
ATOM 2294 C C . THR B 1 51 ? -19.297 7.418 1.544 1 96.75 51 THR B C 1
ATOM 2296 O O . THR B 1 51 ? -18.656 7.992 2.42 1 96.75 51 THR B O 1
ATOM 2299 N N . LEU B 1 52 ? -18.734 6.91 0.49 1 97.62 52 LEU B N 1
ATOM 2300 C CA . LEU B 1 52 ? -17.281 6.918 0.287 1 97.62 52 LEU B CA 1
ATOM 2301 C C . LEU B 1 52 ? -16.766 8.344 0.154 1 97.62 52 LEU B C 1
ATOM 2303 O O . LEU B 1 52 ? -15.664 8.656 0.621 1 97.62 52 LEU B O 1
ATOM 2307 N N . THR B 1 53 ? -17.547 9.164 -0.514 1 96.19 53 THR B N 1
ATOM 2308 C CA . THR B 1 53 ? -17.156 10.562 -0.673 1 96.19 53 THR B CA 1
ATOM 2309 C C . THR B 1 53 ? -17.219 11.297 0.664 1 96.19 53 THR B C 1
ATOM 2311 O O . THR B 1 53 ? -16.297 12.039 1.015 1 96.19 53 THR B O 1
ATOM 2314 N N . GLU B 1 54 ? -18.266 11.094 1.4 1 94.88 54 GLU B N 1
ATOM 2315 C CA . GLU B 1 54 ? -18.438 11.734 2.699 1 94.88 54 GLU B CA 1
ATOM 2316 C C . GLU B 1 54 ? -17.344 11.328 3.67 1 94.88 54 GLU B C 1
ATOM 2318 O O . GLU B 1 54 ? -16.875 12.148 4.469 1 94.88 54 GLU B O 1
ATOM 2323 N N . LEU B 1 55 ? -16.938 10.094 3.57 1 94.25 55 LEU B N 1
ATOM 2324 C CA . LEU B 1 55 ? -15.906 9.586 4.48 1 94.25 55 LEU B CA 1
ATOM 2325 C C . LEU B 1 55 ? -14.516 9.977 4 1 94.25 55 LEU B C 1
ATOM 2327 O O . LEU B 1 55 ? -13.523 9.734 4.695 1 94.25 55 LEU B O 1
ATOM 2331 N N . GLY B 1 56 ? -14.367 10.445 2.801 1 93.19 56 GLY B N 1
ATOM 2332 C CA . GLY B 1 56 ? -13.102 10.961 2.32 1 93.19 56 GLY B CA 1
ATOM 2333 C C . GLY B 1 56 ? -12.32 9.961 1.492 1 93.19 56 GLY B C 1
ATOM 2334 O O . GLY B 1 56 ? -11.172 10.211 1.129 1 93.19 56 GLY B O 1
ATOM 2335 N N . TYR B 1 57 ? -12.891 8.805 1.098 1 95.06 57 TYR B N 1
ATOM 2336 C CA . TYR B 1 57 ? -12.203 7.773 0.334 1 95.06 57 TYR B CA 1
ATOM 2337 C C . TYR B 1 57 ? -12.219 8.094 -1.155 1 95.06 57 TYR B C 1
ATOM 2339 O O . TYR B 1 57 ? -11.336 7.656 -1.9 1 95.06 57 TYR B O 1
ATOM 2347 N N . LEU B 1 58 ? -13.25 8.867 -1.565 1 95.81 58 LEU B N 1
ATOM 2348 C CA . LEU B 1 58 ? -13.367 9.297 -2.955 1 95.81 58 LEU B CA 1
ATOM 2349 C C . LEU B 1 58 ? -13.555 10.805 -3.043 1 95.81 58 LEU B C 1
ATOM 2351 O O . LEU B 1 58 ? -14.023 11.43 -2.09 1 95.81 58 LEU B O 1
ATOM 2355 N N . ALA B 1 59 ? -13.133 11.344 -4.133 1 93.44 59 ALA B N 1
ATOM 2356 C CA . ALA B 1 59 ? -13.477 12.711 -4.52 1 93.44 59 ALA B CA 1
ATOM 2357 C C . ALA B 1 59 ? -14.492 12.727 -5.652 1 93.44 59 ALA B C 1
ATOM 2359 O O . ALA B 1 59 ? -14.531 11.805 -6.473 1 93.44 59 ALA B O 1
ATOM 2360 N N . GLN B 1 60 ? -15.25 13.711 -5.613 1 95.12 60 GLN B N 1
ATOM 2361 C CA . GLN B 1 60 ? -16.219 13.898 -6.695 1 95.12 60 GLN B CA 1
ATOM 2362 C C . GLN B 1 60 ? -16 15.227 -7.406 1 95.12 60 GLN B C 1
ATOM 2364 O O . GLN B 1 60 ? -15.906 16.281 -6.758 1 95.12 60 GLN B O 1
ATOM 2369 N N . HIS B 1 61 ? -15.812 15.203 -8.641 1 94.31 61 HIS B N 1
ATOM 2370 C CA . HIS B 1 61 ? -15.766 16.375 -9.508 1 94.31 61 HIS B CA 1
ATOM 2371 C C . HIS B 1 61 ? -16.797 16.266 -10.625 1 94.31 61 HIS B C 1
ATOM 2373 O O . HIS B 1 61 ? -16.562 15.609 -11.641 1 94.31 61 HIS B O 1
ATOM 2379 N N . GLY B 1 62 ? -17.859 17 -10.43 1 95.75 62 GLY B N 1
ATOM 2380 C CA . GLY B 1 62 ? -18.969 16.812 -11.359 1 95.75 62 GLY B CA 1
ATOM 2381 C C . GLY B 1 62 ? -19.562 15.414 -11.281 1 95.75 62 GLY B C 1
ATOM 2382 O O . GLY B 1 62 ? -19.969 14.969 -10.211 1 95.75 62 GLY B O 1
ATOM 2383 N N . SER B 1 63 ? -19.5 14.742 -12.398 1 96.94 63 SER B N 1
ATOM 2384 C CA . SER B 1 63 ? -20.094 13.406 -12.445 1 96.94 63 SER B CA 1
ATOM 2385 C C . SER B 1 63 ? -19.031 12.328 -12.234 1 96.94 63 SER B C 1
ATOM 2387 O O . SER B 1 63 ? -19.344 11.141 -12.203 1 96.94 63 SER B O 1
ATOM 2389 N N . LEU B 1 64 ? -17.812 12.758 -12.031 1 96.94 64 LEU B N 1
ATOM 2390 C CA . LEU B 1 64 ? -16.703 11.805 -11.953 1 96.94 64 LEU B CA 1
ATOM 2391 C C . LEU B 1 64 ? -16.281 11.594 -10.5 1 96.94 64 LEU B C 1
ATOM 2393 O O . LEU B 1 64 ? -16.188 12.555 -9.727 1 96.94 64 LEU B O 1
ATOM 2397 N N . PHE B 1 65 ? -16.062 10.391 -10.195 1 97.19 65 PHE B N 1
ATOM 2398 C CA . PHE B 1 65 ? -15.531 9.992 -8.898 1 97.19 65 PHE B CA 1
ATOM 2399 C C . PHE B 1 65 ? -14.117 9.43 -9.055 1 97.19 65 PHE B C 1
ATOM 2401 O O . PHE B 1 65 ? -13.836 8.703 -10.008 1 97.19 65 PHE B O 1
ATOM 2408 N N . SER B 1 66 ? -13.227 9.773 -8.109 1 94.5 66 SER B N 1
ATOM 2409 C CA . SER B 1 66 ? -11.852 9.281 -8.164 1 94.5 66 SER B CA 1
ATOM 2410 C C . SER B 1 66 ? -11.352 8.883 -6.777 1 94.5 66 SER B C 1
ATOM 2412 O O . SER B 1 66 ? -11.82 9.422 -5.766 1 94.5 66 SER B O 1
ATOM 2414 N N . ALA B 1 67 ? -10.453 8.016 -6.785 1 93.62 67 ALA B N 1
ATOM 2415 C CA . ALA B 1 67 ? -9.898 7.473 -5.547 1 93.62 67 ALA B CA 1
ATOM 2416 C C . ALA B 1 67 ? -9.031 8.508 -4.84 1 93.62 67 ALA B C 1
ATOM 2418 O O . ALA B 1 67 ? -8.266 9.234 -5.484 1 93.62 67 ALA B O 1
ATOM 2419 N N . ARG B 1 68 ? -9.156 8.555 -3.521 1 91.62 68 ARG B N 1
ATOM 2420 C CA . ARG B 1 68 ? -8.281 9.391 -2.701 1 91.62 68 ARG B CA 1
ATOM 2421 C C . ARG B 1 68 ? -7.309 8.531 -1.894 1 91.62 68 ARG B C 1
ATOM 2423 O O . ARG B 1 68 ? -7.504 7.324 -1.756 1 91.62 68 ARG B O 1
ATOM 2430 N N . ALA B 1 69 ? -6.328 9.172 -1.343 1 90.69 69 ALA B N 1
ATOM 2431 C CA . ALA B 1 69 ? -5.246 8.484 -0.636 1 90.69 69 ALA B CA 1
ATOM 2432 C C . ALA B 1 69 ? -5.762 7.797 0.623 1 90.69 69 ALA B C 1
ATOM 2434 O O . ALA B 1 69 ? -5.16 6.832 1.1 1 90.69 69 ALA B O 1
ATOM 2435 N N . LYS B 1 70 ? -6.852 8.289 1.12 1 92.69 70 LYS B N 1
ATOM 2436 C CA . LYS B 1 70 ? -7.395 7.719 2.352 1 92.69 70 LYS B CA 1
ATOM 2437 C C . LYS B 1 70 ? -7.703 6.234 2.184 1 92.69 70 LYS B C 1
ATOM 2439 O O . LYS B 1 70 ? -7.793 5.5 3.17 1 92.69 70 LYS B O 1
ATOM 2444 N N . LEU B 1 71 ? -7.883 5.723 0.936 1 94.25 71 LEU B N 1
ATOM 2445 C CA . LEU B 1 71 ? -8.086 4.301 0.686 1 94.25 71 LEU B CA 1
ATOM 2446 C C . LEU B 1 71 ? -6.91 3.482 1.212 1 94.25 71 LEU B C 1
ATOM 2448 O O . LEU B 1 71 ? -7.074 2.314 1.569 1 94.25 71 LEU B O 1
ATOM 2452 N N . LEU B 1 72 ? -5.762 4.047 1.31 1 92.31 72 LEU B N 1
ATOM 2453 C CA . LEU B 1 72 ? -4.578 3.348 1.803 1 92.31 72 LEU B CA 1
ATOM 2454 C C . LEU B 1 72 ? -4.773 2.902 3.248 1 92.31 72 LEU B C 1
ATOM 2456 O O . LEU B 1 72 ? -4.16 1.93 3.691 1 92.31 72 LEU B O 1
ATOM 2460 N N . GLU B 1 73 ? -5.625 3.592 3.996 1 92.25 73 GLU B N 1
ATOM 2461 C CA . GLU B 1 73 ? -5.906 3.24 5.387 1 92.25 73 GLU B CA 1
ATOM 2462 C C . GLU B 1 73 ? -6.457 1.821 5.496 1 92.25 73 GLU B C 1
ATOM 2464 O O . GLU B 1 73 ? -6.242 1.143 6.5 1 92.25 73 GLU B O 1
ATOM 2469 N N . LEU B 1 74 ? -7.094 1.432 4.453 1 94.5 74 LEU B N 1
ATOM 2470 C CA . LEU B 1 74 ? -7.77 0.139 4.492 1 94.5 74 LEU B CA 1
ATOM 2471 C C . LEU B 1 74 ? -6.773 -1 4.289 1 94.5 74 LEU B C 1
ATOM 2473 O O . LEU B 1 74 ? -7.094 -2.162 4.543 1 94.5 74 LEU B O 1
ATOM 2477 N N . ALA B 1 75 ? -5.613 -0.67 3.883 1 92.25 75 ALA B N 1
ATOM 2478 C CA . ALA B 1 75 ? -4.551 -1.659 3.732 1 92.25 75 ALA B CA 1
ATOM 2479 C C . ALA B 1 75 ? -3.652 -1.692 4.965 1 92.25 75 ALA B C 1
ATOM 2481 O O . ALA B 1 75 ? -2.867 -2.627 5.145 1 92.25 75 ALA B O 1
ATOM 2482 N N . GLN B 1 76 ? -3.762 -0.719 5.832 1 88.88 76 GLN B N 1
ATOM 2483 C CA . GLN B 1 76 ? -2.836 -0.503 6.938 1 88.88 76 GLN B CA 1
ATOM 2484 C C . GLN B 1 76 ? -2.838 -1.691 7.895 1 88.88 76 GLN B C 1
ATOM 2486 O O . GLN B 1 76 ? -1.787 -2.084 8.406 1 88.88 76 GLN B O 1
ATOM 2491 N N . PRO B 1 77 ? -4.043 -2.24 8.156 1 90.88 77 PRO B N 1
ATOM 2492 C CA . PRO B 1 77 ? -4.047 -3.371 9.086 1 90.88 77 PRO B CA 1
ATOM 2493 C C . PRO B 1 77 ? -3.096 -4.488 8.664 1 90.88 77 PRO B C 1
ATOM 2495 O O . PRO B 1 77 ? -2.408 -5.07 9.5 1 90.88 77 PRO B O 1
ATOM 2498 N N . TYR B 1 78 ? -3.035 -4.734 7.414 1 89.56 78 TYR B N 1
ATOM 2499 C CA . TYR B 1 78 ? -2.135 -5.773 6.922 1 89.56 78 TYR B CA 1
ATOM 2500 C C . TYR B 1 78 ? -0.688 -5.297 6.945 1 89.56 78 TYR B C 1
ATOM 2502 O O . TYR B 1 78 ? 0.204 -6.023 7.391 1 89.56 78 TYR B O 1
ATOM 2510 N N . LEU B 1 79 ? -0.495 -4.125 6.5 1 86.19 79 LEU B N 1
ATOM 2511 C CA . LEU B 1 79 ? 0.855 -3.588 6.367 1 86.19 79 LEU B CA 1
ATOM 2512 C C . LEU B 1 79 ? 1.526 -3.463 7.73 1 86.19 79 LEU B C 1
ATOM 2514 O O . LEU B 1 79 ? 2.736 -3.668 7.852 1 86.19 79 LEU B O 1
ATOM 2518 N N . THR B 1 80 ? 0.789 -3.096 8.703 1 84.94 80 THR B N 1
ATOM 2519 C CA . THR B 1 80 ? 1.343 -2.938 10.047 1 84.94 80 THR B CA 1
ATOM 2520 C C . THR B 1 80 ? 1.607 -4.297 10.688 1 84.94 80 THR B C 1
ATOM 2522 O O . THR B 1 80 ? 2.555 -4.449 11.461 1 84.94 80 THR B O 1
ATOM 2525 N N . ALA B 1 81 ? 0.826 -5.195 10.359 1 83.38 81 ALA B N 1
ATOM 2526 C CA . ALA B 1 81 ? 0.942 -6.523 10.953 1 83.38 81 ALA B CA 1
ATOM 2527 C C . ALA B 1 81 ? 2.025 -7.344 10.258 1 83.38 81 ALA B C 1
ATOM 2529 O O . ALA B 1 81 ? 2.609 -8.25 10.859 1 83.38 81 ALA B O 1
ATOM 2530 N N . ASN B 1 82 ? 2.219 -7.039 9.023 1 77.12 82 ASN B N 1
ATOM 2531 C CA . ASN B 1 82 ? 3.053 -7.926 8.219 1 77.12 82 ASN B CA 1
ATOM 2532 C C . ASN B 1 82 ? 4.512 -7.477 8.219 1 77.12 82 ASN B C 1
ATOM 2534 O O . ASN B 1 82 ? 4.887 -6.574 7.465 1 77.12 82 ASN B O 1
ATOM 2538 N N . GLU B 1 83 ? 5.242 -8.133 8.969 1 77.44 83 GLU B N 1
ATOM 2539 C CA . GLU B 1 83 ? 6.668 -7.855 9.078 1 77.44 83 GLU B CA 1
ATOM 2540 C C . GLU B 1 83 ? 7.422 -8.32 7.832 1 77.44 83 GLU B C 1
ATOM 2542 O O . GLU B 1 83 ? 8.516 -7.836 7.543 1 77.44 83 GLU B O 1
ATOM 2547 N N . THR B 1 84 ? 6.707 -9.18 7.078 1 82 84 THR B N 1
ATOM 2548 C CA . THR B 1 84 ? 7.375 -9.766 5.918 1 82 84 THR B CA 1
ATOM 2549 C C . THR B 1 84 ? 7.703 -8.688 4.887 1 82 84 THR B C 1
ATOM 2551 O O . THR B 1 84 ? 8.82 -8.648 4.363 1 82 84 THR B O 1
ATOM 2554 N N . ALA B 1 85 ? 6.75 -7.867 4.66 1 83.31 85 ALA B N 1
ATOM 2555 C CA . ALA B 1 85 ? 6.973 -6.805 3.682 1 83.31 85 ALA B CA 1
ATOM 2556 C C . ALA B 1 85 ? 8.094 -5.875 4.129 1 83.31 85 ALA B C 1
ATOM 2558 O O . ALA B 1 85 ? 8.922 -5.457 3.314 1 83.31 85 ALA B O 1
ATOM 2559 N N . ARG B 1 86 ? 8.102 -5.594 5.348 1 79.38 86 ARG B N 1
ATOM 2560 C CA . ARG B 1 86 ? 9.117 -4.699 5.895 1 79.38 86 ARG B CA 1
ATOM 2561 C C . ARG B 1 86 ? 10.508 -5.305 5.754 1 79.38 86 ARG B C 1
ATOM 2563 O O . ARG B 1 86 ? 11.461 -4.609 5.395 1 79.38 86 ARG B O 1
ATOM 2570 N N . LYS B 1 87 ? 10.578 -6.523 6.047 1 82.69 87 LYS B N 1
ATOM 2571 C CA . LYS B 1 87 ? 11.859 -7.227 5.953 1 82.69 87 LYS B CA 1
ATOM 2572 C C . LYS B 1 87 ? 12.289 -7.387 4.5 1 82.69 87 LYS B C 1
ATOM 2574 O O . LYS B 1 87 ? 13.484 -7.367 4.195 1 82.69 87 LYS B O 1
ATOM 2579 N N . ALA B 1 88 ? 11.359 -7.504 3.658 1 89.25 88 ALA B N 1
ATOM 2580 C CA . ALA B 1 88 ? 11.633 -7.805 2.254 1 89.25 88 ALA B CA 1
ATOM 2581 C C . ALA B 1 88 ? 12.094 -6.555 1.508 1 89.25 88 ALA B C 1
ATOM 2583 O O . ALA B 1 88 ? 12.805 -6.648 0.505 1 89.25 88 ALA B O 1
ATOM 2584 N N . GLU B 1 89 ? 11.719 -5.434 1.973 1 88.12 89 GLU B N 1
ATOM 2585 C CA . GLU B 1 89 ? 11.898 -4.199 1.216 1 88.12 89 GLU B CA 1
ATOM 2586 C C . GLU B 1 89 ? 13.375 -3.965 0.889 1 88.12 89 GLU B C 1
ATOM 2588 O O . GLU B 1 89 ? 13.734 -3.799 -0.277 1 88.12 89 GLU B O 1
ATOM 2593 N N . PRO B 1 90 ? 14.258 -3.963 1.923 1 85.94 90 PRO B N 1
ATOM 2594 C CA . PRO B 1 90 ? 15.672 -3.748 1.591 1 85.94 90 PRO B CA 1
ATOM 2595 C C . PRO B 1 90 ? 16.25 -4.859 0.716 1 85.94 90 PRO B C 1
ATOM 2597 O O . PRO B 1 90 ? 17.125 -4.605 -0.105 1 85.94 90 PRO B O 1
ATOM 2600 N N . ILE B 1 91 ? 15.758 -6.02 0.879 1 92.5 91 ILE B N 1
ATOM 2601 C CA . ILE B 1 91 ? 16.219 -7.156 0.09 1 92.5 91 ILE B CA 1
ATOM 2602 C C . ILE B 1 91 ? 15.812 -6.973 -1.369 1 92.5 91 ILE B C 1
ATOM 2604 O O . ILE B 1 91 ? 16.625 -7.168 -2.279 1 92.5 91 ILE B O 1
ATOM 2608 N N . LEU B 1 92 ? 14.617 -6.555 -1.569 1 93.75 92 LEU B N 1
ATOM 2609 C CA . LEU B 1 92 ? 14.102 -6.355 -2.918 1 93.75 92 LEU B CA 1
ATOM 2610 C C . LEU B 1 92 ? 14.781 -5.164 -3.59 1 93.75 92 LEU B C 1
ATOM 2612 O O . LEU B 1 92 ? 15.023 -5.184 -4.797 1 93.75 92 LEU B O 1
ATOM 2616 N N . ARG B 1 93 ? 15.062 -4.164 -2.832 1 90.25 93 ARG B N 1
ATOM 2617 C CA . ARG B 1 93 ? 15.781 -3.016 -3.375 1 90.25 93 ARG B CA 1
ATOM 2618 C C . ARG B 1 93 ? 17.156 -3.426 -3.898 1 90.25 93 ARG B C 1
ATOM 2620 O O . ARG B 1 93 ? 17.547 -3.029 -4.996 1 90.25 93 ARG B O 1
ATOM 2627 N N . GLN B 1 94 ? 17.812 -4.145 -3.062 1 91.81 94 GLN B N 1
ATOM 2628 C CA . GLN B 1 94 ? 19.125 -4.625 -3.477 1 91.81 94 GLN B CA 1
ATOM 2629 C C . GLN B 1 94 ? 19.016 -5.508 -4.719 1 91.81 94 GLN B C 1
ATOM 2631 O O . GLN B 1 94 ? 19.844 -5.402 -5.629 1 91.81 94 GLN B O 1
ATOM 2636 N N . LEU B 1 95 ? 18.062 -6.359 -4.723 1 95.31 95 LEU B N 1
ATOM 2637 C CA . LEU B 1 95 ? 17.844 -7.223 -5.879 1 95.31 95 LEU B CA 1
ATOM 2638 C C . LEU B 1 95 ? 17.578 -6.398 -7.129 1 95.31 95 LEU B C 1
ATOM 2640 O O . LEU B 1 95 ? 18.172 -6.645 -8.18 1 95.31 95 LEU B O 1
ATOM 2644 N N . SER B 1 96 ? 16.672 -5.457 -7.023 1 93.94 96 SER B N 1
ATOM 2645 C CA . SER B 1 96 ? 16.328 -4.605 -8.156 1 93.94 96 SER B CA 1
ATOM 2646 C C . SER B 1 96 ? 17.547 -3.861 -8.68 1 93.94 96 SER B C 1
ATOM 2648 O O . SER B 1 96 ? 17.75 -3.775 -9.898 1 93.94 96 SER B O 1
ATOM 2650 N N . ASP B 1 97 ? 18.344 -3.383 -7.781 1 90 97 ASP B N 1
ATOM 2651 C CA . ASP B 1 97 ? 19.562 -2.674 -8.164 1 90 97 ASP B CA 1
ATOM 2652 C C . ASP B 1 97 ? 20.547 -3.609 -8.867 1 90 97 ASP B C 1
ATOM 2654 O O . ASP B 1 97 ? 21.203 -3.217 -9.828 1 90 97 ASP B O 1
ATOM 2658 N N . THR B 1 98 ? 20.672 -4.758 -8.336 1 94.56 98 THR B N 1
ATOM 2659 C CA . THR B 1 98 ? 21.625 -5.727 -8.844 1 94.56 98 THR B CA 1
ATOM 2660 C C . THR B 1 98 ? 21.25 -6.191 -10.242 1 94.56 98 THR B C 1
ATOM 2662 O O . THR B 1 98 ? 22.094 -6.273 -11.133 1 94.56 98 THR B O 1
ATOM 2665 N N . VAL B 1 99 ? 19.953 -6.438 -10.445 1 95.62 99 VAL B N 1
ATOM 2666 C CA . VAL B 1 99 ? 19.547 -7.055 -11.703 1 95.62 99 VAL B CA 1
ATOM 2667 C C . VAL B 1 99 ? 18.984 -5.992 -12.648 1 95.62 99 VAL B C 1
ATOM 2669 O O . VAL B 1 99 ? 18.719 -6.273 -13.812 1 95.62 99 VAL B O 1
ATOM 2672 N N . ASN B 1 100 ? 18.75 -4.805 -12.141 1 92.62 100 ASN B N 1
ATOM 2673 C CA . ASN B 1 100 ? 18.234 -3.67 -12.898 1 92.62 100 ASN B CA 1
ATOM 2674 C C . ASN B 1 100 ? 16.844 -3.965 -13.469 1 92.62 100 ASN B C 1
ATOM 2676 O O . ASN B 1 100 ? 16.609 -3.768 -14.664 1 92.62 100 ASN B O 1
ATOM 2680 N N . GLU B 1 101 ? 16 -4.539 -12.695 1 93.56 101 GLU B N 1
ATOM 2681 C CA . GLU B 1 101 ? 14.602 -4.844 -12.977 1 93.56 101 GLU B CA 1
ATOM 2682 C C . GLU B 1 101 ? 13.719 -4.562 -11.766 1 93.56 101 GLU B C 1
ATOM 2684 O O . GLU B 1 101 ? 14.219 -4.465 -10.641 1 93.56 101 GLU B O 1
ATOM 2689 N N . THR B 1 102 ? 12.453 -4.473 -12.031 1 92.69 102 THR B N 1
ATOM 2690 C CA . THR B 1 102 ? 11.492 -4.488 -10.93 1 92.69 102 THR B CA 1
ATOM 2691 C C . THR B 1 102 ? 11.609 -5.785 -10.133 1 92.69 102 THR B C 1
ATOM 2693 O O . THR B 1 102 ? 11.812 -6.855 -10.703 1 92.69 102 THR B O 1
ATOM 2696 N N . ALA B 1 103 ? 11.57 -5.672 -8.844 1 95.88 103 ALA B N 1
ATOM 2697 C CA . ALA B 1 103 ? 11.531 -6.832 -7.957 1 95.88 103 ALA B CA 1
ATOM 2698 C C . ALA B 1 103 ? 10.25 -6.84 -7.125 1 95.88 103 ALA B C 1
ATOM 2700 O O . ALA B 1 103 ? 9.805 -5.793 -6.645 1 95.88 103 ALA B O 1
ATOM 2701 N N . THR B 1 104 ? 9.656 -8.016 -6.984 1 96.06 104 THR B N 1
ATOM 2702 C CA . THR B 1 104 ? 8.367 -8.055 -6.312 1 96.06 104 THR B CA 1
ATOM 2703 C C . THR B 1 104 ? 8.344 -9.148 -5.25 1 96.06 104 THR B C 1
ATOM 2705 O O . THR B 1 104 ? 9.109 -10.109 -5.324 1 96.06 104 THR B O 1
ATOM 2708 N N . LEU B 1 105 ? 7.531 -8.945 -4.242 1 95.81 105 LEU B N 1
ATOM 2709 C CA . LEU B 1 105 ? 7.105 -9.93 -3.248 1 95.81 105 LEU B CA 1
ATOM 2710 C C . LEU B 1 105 ? 5.617 -10.227 -3.381 1 95.81 105 LEU B C 1
ATOM 2712 O O . LEU B 1 105 ? 4.789 -9.312 -3.324 1 95.81 105 LEU B O 1
ATOM 2716 N N . THR B 1 106 ? 5.355 -11.461 -3.566 1 96.25 106 THR B N 1
ATOM 2717 C CA . THR B 1 106 ? 3.963 -11.867 -3.688 1 96.25 106 THR B CA 1
ATOM 2718 C C . THR B 1 106 ? 3.619 -12.93 -2.648 1 96.25 106 THR B C 1
ATOM 2720 O O . THR B 1 106 ? 4.512 -13.594 -2.107 1 96.25 106 THR B O 1
ATOM 2723 N N . GLN B 1 107 ? 2.354 -13.008 -2.365 1 94.06 107 GLN B N 1
ATOM 2724 C CA . GLN B 1 107 ? 1.821 -14 -1.438 1 94.06 107 GLN B CA 1
ATOM 2725 C C . GLN B 1 107 ? 0.724 -14.836 -2.092 1 94.06 107 GLN B C 1
ATOM 2727 O O . GLN B 1 107 ? -0.045 -14.328 -2.91 1 94.06 107 GLN B O 1
ATOM 2732 N N . TYR B 1 108 ? 0.741 -16.094 -1.721 1 92.81 108 TYR B N 1
ATOM 2733 C CA . TYR B 1 108 ? -0.274 -17 -2.244 1 92.81 108 TYR B CA 1
ATOM 2734 C C . TYR B 1 108 ? -1.591 -16.844 -1.493 1 92.81 108 TYR B C 1
ATOM 2736 O O . TYR B 1 108 ? -1.599 -16.688 -0.27 1 92.81 108 TYR B O 1
ATOM 2744 N N . SER B 1 109 ? -2.674 -16.844 -2.279 1 87.81 109 SER B N 1
ATOM 2745 C CA . SER B 1 109 ? -3.998 -16.828 -1.668 1 87.81 109 SER B CA 1
ATOM 2746 C C . SER B 1 109 ? -5.016 -17.578 -2.523 1 87.81 109 SER B C 1
ATOM 2748 O O . SER B 1 109 ? -5.559 -17.016 -3.48 1 87.81 109 SER B O 1
ATOM 2750 N N . ASN B 1 110 ? -5.395 -18.719 -2.123 1 82.38 110 ASN B N 1
ATOM 2751 C CA . ASN B 1 110 ? -6.492 -19.516 -2.664 1 82.38 110 ASN B CA 1
ATOM 2752 C C . ASN B 1 110 ? -6.492 -19.5 -4.191 1 82.38 110 ASN B C 1
ATOM 2754 O O . ASN B 1 110 ? -7.484 -19.125 -4.812 1 82.38 110 ASN B O 1
ATOM 2758 N N . GLY B 1 111 ? -5.418 -19.984 -4.805 1 90.19 111 G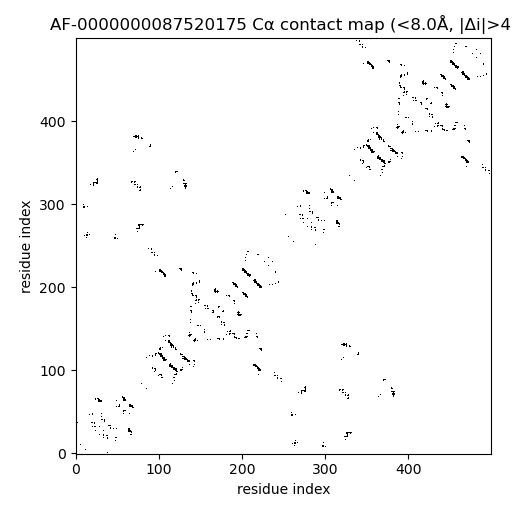LY B N 1
ATOM 2759 C CA . GLY B 1 111 ? -5.348 -20.141 -6.25 1 90.19 111 GLY B CA 1
ATOM 2760 C C . GLY B 1 111 ? -4.914 -18.875 -6.969 1 90.19 111 GLY B C 1
ATOM 2761 O O . GLY B 1 111 ? -4.785 -18.875 -8.195 1 90.19 111 GLY B O 1
ATOM 2762 N N . GLU B 1 112 ? -4.703 -17.812 -6.215 1 93.44 112 GLU B N 1
ATOM 2763 C CA . GLU B 1 112 ? -4.234 -16.547 -6.766 1 93.44 112 GLU B CA 1
ATOM 2764 C C . GLU B 1 112 ? -2.982 -16.062 -6.035 1 93.44 112 GLU B C 1
ATOM 2766 O O . GLU B 1 112 ? -2.574 -16.656 -5.035 1 93.44 112 GLU B O 1
ATOM 2771 N N . VAL B 1 113 ? -2.414 -15.117 -6.68 1 95.06 113 VAL B N 1
ATOM 2772 C CA . VAL B 1 113 ? -1.26 -14.453 -6.078 1 95.06 113 VAL B CA 1
ATOM 2773 C C . VAL B 1 113 ? -1.557 -12.969 -5.887 1 95.06 113 VAL B C 1
ATOM 2775 O O . VAL B 1 113 ? -2.229 -12.352 -6.715 1 95.06 113 VAL B O 1
ATOM 2778 N N . ILE B 1 114 ? -1.157 -12.477 -4.742 1 93.56 114 ILE B N 1
ATOM 2779 C CA . ILE B 1 114 ? -1.326 -11.055 -4.465 1 93.56 114 ILE B CA 1
ATOM 2780 C C . ILE B 1 114 ? 0.042 -10.391 -4.355 1 93.56 114 ILE B C 1
ATOM 2782 O O . ILE B 1 114 ? 0.928 -10.883 -3.654 1 93.56 114 ILE B O 1
ATOM 2786 N N . ASN B 1 115 ? 0.185 -9.312 -5.078 1 93.75 115 ASN B N 1
ATOM 2787 C CA . ASN B 1 115 ? 1.41 -8.531 -4.934 1 93.75 115 ASN B CA 1
ATOM 2788 C C . ASN B 1 115 ? 1.429 -7.754 -3.621 1 93.75 115 ASN B C 1
ATOM 2790 O O . ASN B 1 115 ? 0.567 -6.906 -3.385 1 93.75 115 ASN B O 1
ATOM 2794 N N . VAL B 1 116 ? 2.416 -7.973 -2.869 1 91.81 116 VAL B N 1
ATOM 2795 C CA . VAL B 1 116 ? 2.52 -7.359 -1.548 1 91.81 116 VAL B CA 1
ATOM 2796 C C . VAL B 1 116 ? 3.428 -6.133 -1.615 1 91.81 116 VAL B C 1
ATOM 2798 O O . VAL B 1 116 ? 3.15 -5.113 -0.983 1 91.81 116 VAL B O 1
ATOM 2801 N N . LEU B 1 117 ? 4.465 -6.309 -2.332 1 90.31 117 LEU B N 1
ATOM 2802 C CA . LEU B 1 117 ? 5.473 -5.258 -2.438 1 90.31 117 LEU B CA 1
ATOM 2803 C C . LEU B 1 117 ? 6.137 -5.277 -3.811 1 90.31 117 LEU B C 1
ATOM 2805 O O . LEU B 1 117 ? 6.371 -6.348 -4.375 1 90.31 117 LEU B O 1
ATOM 2809 N N . ALA B 1 118 ? 6.383 -4.109 -4.293 1 90.38 118 ALA B N 1
ATOM 2810 C CA . ALA B 1 118 ? 7.148 -3.967 -5.527 1 90.38 118 ALA B CA 1
ATOM 2811 C C . ALA B 1 118 ? 8.172 -2.842 -5.41 1 90.38 118 ALA B C 1
ATOM 2813 O O . ALA B 1 118 ? 7.875 -1.775 -4.871 1 90.38 118 ALA B O 1
ATOM 2814 N N . THR B 1 119 ? 9.336 -3.146 -5.77 1 87.62 119 THR B N 1
ATOM 2815 C CA . THR B 1 119 ? 10.383 -2.143 -5.922 1 87.62 119 THR B CA 1
ATOM 2816 C C . THR B 1 119 ? 10.695 -1.906 -7.398 1 87.62 119 THR B C 1
ATOM 2818 O O . THR B 1 119 ? 11.156 -2.814 -8.094 1 87.62 119 THR B O 1
ATOM 2821 N N . GLN B 1 120 ? 10.484 -0.67 -7.75 1 80.69 120 GLN B N 1
ATOM 2822 C CA . GLN B 1 120 ? 10.602 -0.363 -9.172 1 80.69 120 GLN B CA 1
ATOM 2823 C C . GLN B 1 120 ? 12.031 0.013 -9.539 1 80.69 120 GLN B C 1
ATOM 2825 O O . GLN B 1 120 ? 12.742 0.64 -8.742 1 80.69 120 GLN B O 1
ATOM 2830 N N . THR B 1 121 ? 12.391 -0.442 -10.68 1 76.62 121 THR B N 1
ATOM 2831 C CA . THR B 1 121 ? 13.672 -0.032 -11.234 1 76.62 121 THR B CA 1
ATOM 2832 C C . THR B 1 121 ? 13.555 1.323 -11.922 1 76.62 121 THR B C 1
ATOM 2834 O O . THR B 1 121 ? 12.445 1.834 -12.117 1 76.62 121 THR B O 1
ATOM 2837 N N . THR B 1 122 ? 14.688 1.971 -12.18 1 70.19 122 THR B N 1
ATOM 2838 C CA . THR B 1 122 ? 14.703 3.289 -12.805 1 70.19 122 THR B CA 1
ATOM 2839 C C . THR B 1 122 ? 14.727 3.168 -14.32 1 70.19 122 THR B C 1
ATOM 2841 O O . THR B 1 122 ? 14.773 4.176 -15.031 1 70.19 122 THR B O 1
ATOM 2844 N N . GLN B 1 123 ? 14.609 2.002 -14.75 1 69.56 123 GLN B N 1
ATOM 2845 C CA . GLN B 1 123 ? 14.602 1.812 -16.188 1 69.56 123 GLN B CA 1
ATOM 2846 C C . GLN B 1 123 ? 13.375 2.475 -16.828 1 69.56 123 GLN B C 1
ATOM 2848 O O . GLN B 1 123 ? 12.297 2.496 -16.234 1 69.56 123 GLN B O 1
ATOM 2853 N N . GLU B 1 124 ? 13.57 2.961 -17.953 1 67.38 124 GLU B N 1
ATOM 2854 C CA . GLU B 1 124 ? 12.469 3.596 -18.672 1 67.38 124 GLU B CA 1
ATOM 2855 C C . GLU B 1 124 ? 11.344 2.604 -18.938 1 67.38 124 GLU B C 1
ATOM 2857 O O . GLU B 1 124 ? 10.172 2.896 -18.688 1 67.38 124 GLU B O 1
ATOM 2862 N N . LEU B 1 125 ? 11.828 1.478 -19.594 1 73.31 125 LEU B N 1
ATOM 2863 C CA . LEU B 1 125 ? 10.867 0.402 -19.797 1 73.31 125 LEU B CA 1
ATOM 2864 C C . LEU B 1 125 ? 10.844 -0.551 -18.609 1 73.31 125 LEU B C 1
ATOM 2866 O O . LEU B 1 125 ? 11.648 -1.486 -18.547 1 73.31 125 LEU B O 1
ATOM 2870 N N . ALA B 1 126 ? 10.102 -0.256 -17.641 1 78.31 126 ALA B N 1
ATOM 2871 C CA . ALA B 1 126 ? 10.016 -1.08 -16.438 1 78.31 126 ALA B CA 1
ATOM 2872 C C . ALA B 1 126 ? 8.617 -1.674 -16.297 1 78.31 126 ALA B C 1
ATOM 2874 O O . ALA B 1 126 ? 7.621 -1.04 -16.656 1 78.31 126 ALA B O 1
ATOM 2875 N N . ILE B 1 127 ? 8.609 -2.906 -15.875 1 83.19 127 ILE B N 1
ATOM 2876 C CA . ILE B 1 127 ? 7.332 -3.516 -15.531 1 83.19 127 ILE B CA 1
ATOM 2877 C C . ILE B 1 127 ? 6.762 -2.854 -14.273 1 83.19 127 ILE B C 1
ATOM 2879 O O . ILE B 1 127 ? 7.426 -2.809 -13.234 1 83.19 127 ILE B O 1
ATOM 2883 N N . GLN B 1 128 ? 5.645 -2.314 -14.414 1 79.5 128 GLN B N 1
ATOM 2884 C CA . GLN B 1 128 ? 4.996 -1.66 -13.281 1 79.5 128 GLN B CA 1
ATOM 2885 C C . GLN B 1 128 ? 4.086 -2.629 -12.531 1 79.5 128 GLN B C 1
ATOM 2887 O O . GLN B 1 128 ? 3.203 -3.25 -13.133 1 79.5 128 GLN B O 1
ATOM 2892 N N . VAL B 1 129 ? 4.352 -2.734 -11.266 1 82.81 129 VAL B N 1
ATOM 2893 C CA . VAL B 1 129 ? 3.564 -3.633 -10.43 1 82.81 129 VAL B CA 1
ATOM 2894 C C . VAL B 1 129 ? 3.096 -2.896 -9.172 1 82.81 129 VAL B C 1
ATOM 2896 O O . VAL B 1 129 ? 3.895 -2.25 -8.492 1 82.81 129 VAL B O 1
ATOM 2899 N N . ASN B 1 130 ? 1.845 -3.033 -8.883 1 82.44 130 ASN B N 1
ATOM 2900 C CA . ASN B 1 130 ? 1.284 -2.381 -7.703 1 82.44 130 ASN B CA 1
ATOM 2901 C C . ASN B 1 130 ? 0.92 -3.393 -6.617 1 82.44 130 ASN B C 1
ATOM 2903 O O . ASN B 1 130 ? 0.455 -4.492 -6.922 1 82.44 130 ASN B O 1
ATOM 2907 N N . ALA B 1 131 ? 1.147 -2.951 -5.43 1 85.31 131 ALA B N 1
ATOM 2908 C CA . ALA B 1 131 ? 0.663 -3.752 -4.309 1 85.31 131 ALA B CA 1
ATOM 2909 C C . ALA B 1 131 ? -0.848 -3.955 -4.391 1 85.31 131 ALA B C 1
ATOM 2911 O O . ALA B 1 131 ? -1.583 -3.041 -4.773 1 85.31 131 ALA B O 1
ATOM 2912 N N . GLY B 1 132 ? -1.247 -5.16 -4.051 1 88.12 132 GLY B N 1
ATOM 2913 C CA . GLY B 1 132 ? -2.67 -5.461 -4.02 1 88.12 132 GLY B CA 1
ATOM 2914 C C . GLY B 1 132 ? -3.174 -6.09 -5.305 1 88.12 132 GLY B C 1
ATOM 2915 O O . GLY B 1 132 ? -4.277 -6.641 -5.344 1 88.12 132 GLY B O 1
ATOM 2916 N N . ARG B 1 133 ? -2.416 -6.051 -6.332 1 87.31 133 ARG B N 1
ATOM 2917 C CA . ARG B 1 133 ? -2.799 -6.672 -7.598 1 87.31 133 ARG B CA 1
ATOM 2918 C C . ARG B 1 133 ? -2.895 -8.188 -7.457 1 87.31 133 ARG B C 1
ATOM 2920 O O . ARG B 1 133 ? -2.037 -8.812 -6.832 1 87.31 133 ARG B O 1
ATOM 2927 N N . HIS B 1 134 ? -3.969 -8.742 -8.07 1 90.56 134 HIS B N 1
ATOM 2928 C CA . HIS B 1 134 ? -4.168 -10.188 -8.094 1 90.56 134 HIS B CA 1
ATOM 2929 C C . HIS B 1 134 ? -3.885 -10.766 -9.477 1 90.56 134 HIS B C 1
ATOM 2931 O O . HIS B 1 134 ? -4.234 -10.156 -10.484 1 90.56 134 HIS B O 1
ATOM 2937 N N . LEU B 1 135 ? -3.271 -11.883 -9.43 1 94.06 135 LEU B N 1
ATOM 2938 C CA . LEU B 1 135 ? -3.027 -12.633 -10.656 1 94.06 135 LEU B CA 1
ATOM 2939 C C . LEU B 1 135 ? -3.297 -14.125 -10.445 1 94.06 135 LEU B C 1
ATOM 2941 O O . LEU B 1 135 ? -3.17 -14.625 -9.328 1 94.06 135 LEU B O 1
ATOM 2945 N N . PRO B 1 136 ? -3.705 -14.789 -11.445 1 96.12 136 PRO B N 1
ATOM 2946 C CA . PRO B 1 136 ? -3.914 -16.234 -11.289 1 96.12 136 PRO B CA 1
ATOM 2947 C C . PRO B 1 136 ? -2.611 -17 -11.062 1 96.12 136 PRO B C 1
ATOM 2949 O O . PRO B 1 136 ? -1.588 -16.672 -11.672 1 96.12 136 PRO B O 1
ATOM 2952 N N . ALA B 1 137 ? -2.691 -17.984 -10.273 1 97.56 137 ALA B N 1
ATOM 2953 C CA . ALA B 1 137 ? -1.504 -18.781 -9.945 1 97.56 137 ALA B CA 1
ATOM 2954 C C . ALA B 1 137 ? -1.116 -19.703 -11.102 1 97.56 137 ALA B C 1
ATOM 2956 O O . ALA B 1 137 ? 0.068 -19.969 -11.312 1 97.56 137 ALA B O 1
ATOM 2957 N N . TYR B 1 138 ? -2.025 -20.094 -11.914 1 97.62 138 TYR B N 1
ATOM 2958 C CA . TYR B 1 138 ? -1.799 -21.203 -12.844 1 97.62 138 TYR B CA 1
ATOM 2959 C C . TYR B 1 138 ? -0.903 -20.766 -14 1 97.62 138 TYR B C 1
ATOM 2961 O O . TYR B 1 138 ? -0.245 -21.594 -14.633 1 97.62 138 TYR B O 1
ATOM 2969 N N . CYS B 1 139 ? -0.854 -19.453 -14.266 1 97.81 139 CYS B N 1
ATOM 2970 C CA . CYS B 1 139 ? -0.117 -19.047 -15.453 1 97.81 139 CYS B CA 1
ATOM 2971 C C . CYS B 1 139 ? 0.917 -17.984 -15.117 1 97.81 139 CYS B C 1
ATOM 2973 O O . CYS B 1 139 ? 1.34 -17.219 -15.992 1 97.81 139 CYS B O 1
ATOM 2975 N N . THR B 1 140 ? 1.236 -17.844 -13.906 1 98 140 THR B N 1
ATOM 2976 C CA . THR B 1 140 ? 2.275 -16.906 -13.477 1 98 140 THR B CA 1
ATOM 2977 C C . THR B 1 140 ? 3.432 -17.656 -12.812 1 98 140 THR B C 1
ATOM 2979 O O . THR B 1 140 ? 3.232 -18.719 -12.219 1 98 140 THR B O 1
ATOM 2982 N N . ALA B 1 141 ? 4.637 -17.125 -12.961 1 98.5 141 ALA B N 1
ATOM 2983 C CA . ALA B 1 141 ? 5.82 -17.766 -12.391 1 98.5 141 ALA B CA 1
ATOM 2984 C C . ALA B 1 141 ? 5.707 -17.859 -10.875 1 98.5 141 ALA B C 1
ATOM 2986 O O . ALA B 1 141 ? 5.977 -18.922 -10.289 1 98.5 141 ALA B O 1
ATOM 2987 N N . MET B 1 142 ? 5.34 -16.766 -10.242 1 97.88 142 MET B N 1
ATOM 2988 C CA . MET B 1 142 ? 5.246 -16.75 -8.781 1 97.88 142 MET B CA 1
ATOM 2989 C C . MET B 1 142 ? 4.176 -17.719 -8.297 1 97.88 142 MET B C 1
ATOM 2991 O O . MET B 1 142 ? 4.363 -18.391 -7.281 1 97.88 142 MET B O 1
ATOM 2995 N N . GLY B 1 143 ? 3.037 -17.781 -8.992 1 98 143 GLY B N 1
ATOM 2996 C CA . GLY B 1 143 ? 1.988 -18.719 -8.625 1 98 143 GLY B CA 1
ATOM 2997 C C . GLY B 1 143 ? 2.436 -20.172 -8.68 1 98 143 GLY B C 1
ATOM 2998 O O . GLY B 1 143 ? 2.311 -20.891 -7.695 1 98 143 GLY B O 1
ATOM 2999 N N . ARG B 1 144 ? 2.971 -20.531 -9.844 1 98.44 144 ARG B N 1
ATOM 3000 C CA . ARG B 1 144 ? 3.434 -21.906 -10.016 1 98.44 144 ARG B CA 1
ATOM 3001 C C . ARG B 1 144 ? 4.582 -22.219 -9.055 1 98.44 144 ARG B C 1
ATOM 3003 O O . ARG B 1 144 ? 4.672 -23.328 -8.523 1 98.44 144 ARG B O 1
ATOM 3010 N N . ALA B 1 145 ? 5.473 -21.281 -8.828 1 98.38 145 ALA B N 1
ATOM 3011 C CA . ALA B 1 145 ? 6.566 -21.484 -7.875 1 98.38 145 ALA B CA 1
ATOM 3012 C C . ALA B 1 145 ? 6.031 -21.797 -6.48 1 98.38 145 ALA B C 1
ATOM 3014 O O . ALA B 1 145 ? 6.484 -22.734 -5.832 1 98.38 145 ALA B O 1
ATOM 3015 N N . MET B 1 146 ? 5.098 -21.016 -6.062 1 97.69 146 MET B N 1
ATOM 3016 C CA . MET B 1 146 ? 4.562 -21.219 -4.715 1 97.69 146 MET B CA 1
ATOM 3017 C C . MET B 1 146 ? 3.793 -22.531 -4.625 1 97.69 146 MET B C 1
ATOM 3019 O O . MET B 1 146 ? 3.885 -23.234 -3.623 1 97.69 146 MET B O 1
ATOM 3023 N N . LEU B 1 147 ? 3.061 -22.859 -5.645 1 97.5 147 LEU B N 1
ATOM 3024 C CA . LEU B 1 147 ? 2.336 -24.125 -5.656 1 97.5 147 LEU B CA 1
ATOM 3025 C C . LEU B 1 147 ? 3.301 -25.297 -5.574 1 97.5 147 LEU B C 1
ATOM 3027 O O . LEU B 1 147 ? 2.943 -26.359 -5.066 1 97.5 147 LEU B O 1
ATOM 3031 N N . SER B 1 148 ? 4.5 -25.109 -6.074 1 97.88 148 SER B N 1
ATOM 3032 C CA . SER B 1 148 ? 5.5 -26.172 -6.059 1 97.88 148 SER B CA 1
ATOM 3033 C C . SER B 1 148 ? 5.895 -26.531 -4.629 1 97.88 148 SER B C 1
ATOM 3035 O O . SER B 1 148 ? 6.477 -27.594 -4.391 1 97.88 148 SER B O 1
ATOM 3037 N N . LEU B 1 149 ? 5.656 -25.703 -3.672 1 96.38 149 LEU B N 1
ATOM 3038 C CA . LEU B 1 149 ? 6.004 -25.969 -2.281 1 96.38 149 LEU B CA 1
ATOM 3039 C C . LEU B 1 149 ? 4.883 -26.703 -1.568 1 96.38 149 LEU B C 1
ATOM 3041 O O . LEU B 1 149 ? 5.059 -27.172 -0.439 1 96.38 149 LEU B O 1
ATOM 3045 N N . LEU B 1 150 ? 3.756 -26.828 -2.188 1 94.81 150 LEU B N 1
ATOM 3046 C CA . LEU B 1 150 ? 2.641 -27.594 -1.63 1 94.81 150 LEU B CA 1
ATOM 3047 C C . LEU B 1 150 ? 2.732 -29.062 -2.02 1 94.81 150 LEU B C 1
ATOM 3049 O O . LEU B 1 150 ? 3.361 -29.406 -3.025 1 94.81 150 LEU B O 1
ATOM 3053 N N . PRO B 1 151 ? 2.031 -29.906 -1.243 1 95.56 151 PRO B N 1
ATOM 3054 C CA . PRO B 1 151 ? 1.909 -31.281 -1.72 1 95.56 151 PRO B CA 1
ATOM 3055 C C . PRO B 1 151 ? 1.281 -31.375 -3.109 1 95.56 151 PRO B C 1
ATOM 3057 O O . PRO B 1 151 ? 0.365 -30.609 -3.428 1 95.56 151 PRO B O 1
ATOM 3060 N N . ALA B 1 152 ? 1.748 -32.344 -3.871 1 96.19 152 ALA B N 1
ATOM 3061 C CA . ALA B 1 152 ? 1.342 -32.469 -5.27 1 96.19 152 ALA B CA 1
ATOM 3062 C C . ALA B 1 152 ? -0.177 -32.531 -5.395 1 96.19 152 ALA B C 1
ATOM 3064 O O . ALA B 1 152 ? -0.763 -31.953 -6.305 1 96.19 152 ALA B O 1
ATOM 3065 N N . GLU B 1 153 ? -0.8 -33.219 -4.535 1 96.75 153 GLU B N 1
ATOM 3066 C CA . GLU B 1 153 ? -2.25 -33.375 -4.582 1 96.75 153 GLU B CA 1
ATOM 3067 C C . GLU B 1 153 ? -2.965 -32.062 -4.34 1 96.75 153 GLU B C 1
ATOM 3069 O O . GLU B 1 153 ? -3.988 -31.766 -4.965 1 96.75 153 GLU B O 1
ATOM 3074 N N . GLU B 1 154 ? -2.408 -31.312 -3.439 1 95.75 154 GLU B N 1
ATOM 3075 C CA . GLU B 1 154 ? -2.994 -30.016 -3.15 1 95.75 154 GLU B CA 1
ATOM 3076 C C . GLU B 1 154 ? -2.805 -29.047 -4.32 1 95.75 154 GLU B C 1
ATOM 3078 O O . GLU B 1 154 ? -3.727 -28.312 -4.684 1 95.75 154 GLU B O 1
ATOM 3083 N N . ALA B 1 155 ? -1.61 -29.031 -4.852 1 97.25 155 ALA B N 1
ATOM 3084 C CA . ALA B 1 155 ? -1.347 -28.188 -6.02 1 97.25 155 ALA B CA 1
ATOM 3085 C C . ALA B 1 155 ? -2.27 -28.562 -7.176 1 97.25 155 ALA B C 1
ATOM 3087 O O . ALA B 1 155 ? -2.828 -27.688 -7.836 1 97.25 155 ALA B O 1
ATOM 3088 N N . ARG B 1 156 ? -2.488 -29.797 -7.395 1 97.19 156 ARG B N 1
ATOM 3089 C CA . ARG B 1 156 ? -3.359 -30.281 -8.469 1 97.19 156 ARG B CA 1
ATOM 3090 C C . ARG B 1 156 ? -4.801 -29.828 -8.234 1 97.19 156 ARG B C 1
ATOM 3092 O O . ARG B 1 156 ? -5.477 -29.391 -9.172 1 97.19 156 ARG B O 1
ATOM 3099 N N . ALA B 1 157 ? -5.219 -29.984 -7.051 1 97.06 157 ALA B N 1
ATOM 3100 C CA . ALA B 1 157 ? -6.578 -29.562 -6.715 1 97.06 157 ALA B CA 1
ATOM 3101 C C . ALA B 1 157 ? -6.781 -28.078 -7.023 1 97.06 157 ALA B C 1
ATOM 3103 O O . ALA B 1 157 ? -7.832 -27.688 -7.535 1 97.06 157 ALA B O 1
ATOM 3104 N N . VAL B 1 158 ? -5.789 -27.266 -6.676 1 96.31 158 VAL B N 1
ATOM 3105 C CA . VAL B 1 158 ? -5.859 -25.828 -6.941 1 96.31 158 VAL B CA 1
ATOM 3106 C C . VAL B 1 158 ? -5.969 -25.594 -8.445 1 96.31 158 VAL B C 1
ATOM 3108 O O . VAL B 1 158 ? -6.824 -24.828 -8.898 1 96.31 158 VAL B O 1
ATOM 3111 N N . ILE B 1 159 ? -5.156 -26.25 -9.234 1 97.31 159 ILE B N 1
ATOM 3112 C CA . ILE B 1 159 ? -5.125 -26.047 -10.68 1 97.31 159 ILE B CA 1
ATOM 3113 C C . ILE B 1 159 ? -6.441 -26.531 -11.297 1 97.31 159 ILE B C 1
ATOM 3115 O O . ILE B 1 159 ? -7.023 -25.844 -12.141 1 97.31 159 ILE B O 1
ATOM 3119 N N . GLU B 1 160 ? -6.926 -27.609 -10.82 1 96.25 160 GLU B N 1
ATOM 3120 C CA . GLU B 1 160 ? -8.141 -28.188 -11.383 1 96.25 160 GLU B CA 1
ATOM 3121 C C . GLU B 1 160 ? -9.367 -27.328 -11.039 1 96.25 160 GLU B C 1
ATOM 3123 O O . GLU B 1 160 ? -10.32 -27.281 -11.812 1 96.25 160 GLU B O 1
ATOM 3128 N N . SER B 1 161 ? -9.297 -26.703 -9.961 1 94.62 161 SER B N 1
ATOM 3129 C CA . SER B 1 161 ? -10.422 -25.875 -9.539 1 94.62 161 SER B CA 1
ATOM 3130 C C . SER B 1 161 ? -10.344 -24.469 -10.141 1 94.62 161 SER B C 1
ATOM 3132 O O . SER B 1 161 ? -11.312 -23.719 -10.094 1 94.62 161 SER B O 1
ATOM 3134 N N . SER B 1 162 ? -9.25 -24.156 -10.727 1 94.31 162 SER B N 1
ATOM 3135 C CA . SER B 1 162 ? -9.047 -22.828 -11.281 1 94.31 162 SER B CA 1
ATOM 3136 C C . SER B 1 162 ? -9.711 -22.672 -12.648 1 94.31 162 SER B C 1
ATOM 3138 O O . SER B 1 162 ? -9.734 -23.625 -13.43 1 94.31 162 SER B O 1
ATOM 3140 N N . THR B 1 163 ? -10.352 -21.531 -12.852 1 93.56 163 THR B N 1
ATOM 3141 C CA . THR B 1 163 ? -10.719 -21.172 -14.219 1 93.56 163 THR B CA 1
ATOM 3142 C C . THR B 1 163 ? -9.484 -20.781 -15.031 1 93.56 163 THR B C 1
ATOM 3144 O O . THR B 1 163 ? -8.898 -19.719 -14.805 1 93.56 163 THR B O 1
ATOM 3147 N N . ARG B 1 164 ? -9.141 -21.578 -15.93 1 96.25 164 ARG B N 1
ATOM 3148 C CA . ARG B 1 164 ? -7.902 -21.391 -16.672 1 96.25 164 ARG B CA 1
ATOM 3149 C C . ARG B 1 164 ? -8.18 -20.797 -18.047 1 96.25 164 ARG B C 1
ATOM 3151 O O . ARG B 1 164 ? -8.32 -21.516 -19.031 1 96.25 164 ARG B O 1
ATOM 3158 N N . ILE B 1 165 ? -8.242 -19.547 -18.094 1 95.5 165 ILE B N 1
ATOM 3159 C CA . ILE B 1 165 ? -8.508 -18.797 -19.312 1 95.5 165 ILE B CA 1
ATOM 3160 C C . ILE B 1 165 ? -7.219 -18.641 -20.125 1 95.5 165 ILE B C 1
ATOM 3162 O O . ILE B 1 165 ? -6.148 -18.406 -19.547 1 95.5 165 ILE B O 1
ATOM 3166 N N . GLU B 1 166 ? -7.316 -18.797 -21.406 1 96.94 166 GLU B N 1
ATOM 3167 C CA . GLU B 1 166 ? -6.191 -18.531 -22.297 1 96.94 166 GLU B CA 1
ATOM 3168 C C . GLU B 1 166 ? -5.98 -17.016 -22.453 1 96.94 166 GLU B C 1
ATOM 3170 O O . GLU B 1 166 ? -6.52 -16.406 -23.375 1 96.94 166 GLU B O 1
ATOM 3175 N N . LEU B 1 167 ? -5.141 -16.438 -21.75 1 95.06 167 LEU B N 1
ATOM 3176 C CA . LEU B 1 167 ? -4.953 -14.984 -21.719 1 95.06 167 LEU B CA 1
ATOM 3177 C C . LEU B 1 167 ? -4.102 -14.531 -22.906 1 95.06 167 LEU B C 1
ATOM 3179 O O . LEU B 1 167 ? -4.227 -13.391 -23.375 1 95.06 167 LEU B O 1
ATOM 3183 N N . THR B 1 168 ? -3.158 -15.344 -23.312 1 95.75 168 THR B N 1
ATOM 3184 C CA . THR B 1 168 ? -2.34 -15.141 -24.5 1 95.75 168 THR B CA 1
ATOM 3185 C C . THR B 1 168 ? -2.219 -16.438 -25.297 1 95.75 168 THR B C 1
ATOM 3187 O O . THR B 1 168 ? -2.68 -17.484 -24.859 1 95.75 168 THR B O 1
ATOM 3190 N N . SER B 1 169 ? -1.601 -16.312 -26.453 1 96 169 SER B N 1
ATOM 3191 C CA . SER B 1 169 ? -1.401 -17.484 -27.312 1 96 169 SER B CA 1
ATOM 3192 C C . SER B 1 169 ? -0.432 -18.469 -26.672 1 96 169 SER B C 1
ATOM 3194 O O . SER B 1 169 ? -0.333 -19.625 -27.094 1 96 169 SER B O 1
ATOM 3196 N N . ARG B 1 170 ? 0.216 -18.109 -25.594 1 96.94 170 ARG B N 1
ATOM 3197 C CA . ARG B 1 170 ? 1.223 -18.953 -24.953 1 96.94 170 ARG B CA 1
ATOM 3198 C C . ARG B 1 170 ? 0.729 -19.484 -23.609 1 96.94 170 ARG B C 1
ATOM 3200 O O . ARG B 1 170 ? 1.448 -20.203 -22.922 1 96.94 170 ARG B O 1
ATOM 3207 N N . THR B 1 171 ? -0.455 -19.125 -23.234 1 97.94 171 THR B N 1
ATOM 3208 C CA . THR B 1 171 ? -0.987 -19.547 -21.938 1 97.94 171 THR B CA 1
ATOM 3209 C C . THR B 1 171 ? -1.208 -21.047 -21.906 1 97.94 171 THR B C 1
ATOM 3211 O O . THR B 1 171 ? -1.89 -21.609 -22.766 1 97.94 171 THR B O 1
ATOM 3214 N N . LEU B 1 172 ? -0.635 -21.703 -20.922 1 97.5 172 LEU B N 1
ATOM 3215 C CA . LEU B 1 172 ? -0.931 -23.109 -20.672 1 97.5 172 LEU B CA 1
ATOM 3216 C C . LEU B 1 172 ? -2.242 -23.266 -19.922 1 97.5 172 LEU B C 1
ATOM 3218 O O . LEU B 1 172 ? -2.408 -22.703 -18.828 1 97.5 172 LEU B O 1
ATOM 3222 N N . THR B 1 173 ? -3.148 -24 -20.422 1 97.19 173 THR B N 1
ATOM 3223 C CA . THR B 1 173 ? -4.434 -24.156 -19.766 1 97.19 173 THR B CA 1
ATOM 3224 C C . THR B 1 173 ? -4.688 -25.609 -19.406 1 97.19 173 THR B C 1
ATOM 3226 O O . THR B 1 173 ? -5.598 -25.922 -18.625 1 97.19 173 THR B O 1
ATOM 3229 N N . ASP B 1 174 ? -3.908 -26.453 -20 1 97.31 174 ASP B N 1
ATOM 3230 C CA . ASP B 1 174 ? -4.039 -27.875 -19.688 1 97.31 174 ASP B CA 1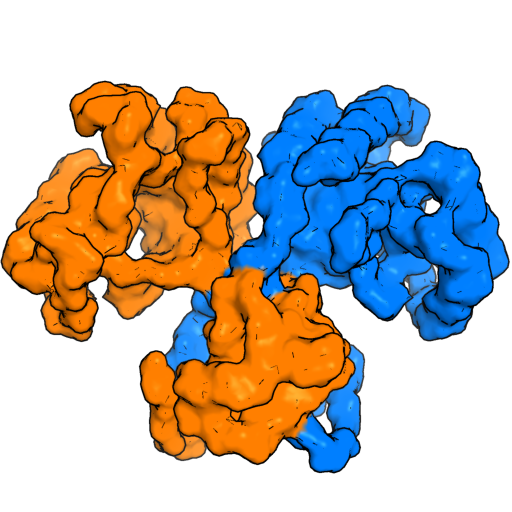
ATOM 3231 C C . ASP B 1 174 ? -3.473 -28.188 -18.297 1 97.31 174 ASP B C 1
ATOM 3233 O O . ASP B 1 174 ? -2.303 -27.906 -18.031 1 97.31 174 ASP B O 1
ATOM 3237 N N . SER B 1 175 ? -4.289 -28.828 -17.484 1 97.31 175 SER B N 1
ATOM 3238 C CA . SER B 1 175 ? -3.926 -29.062 -16.094 1 97.31 175 SER B CA 1
ATOM 3239 C C . SER B 1 175 ? -2.684 -29.938 -15.992 1 97.31 175 SER B C 1
ATOM 3241 O O . SER B 1 175 ? -1.832 -29.719 -15.125 1 97.31 175 SER B O 1
ATOM 3243 N N . THR B 1 176 ? -2.566 -30.969 -16.797 1 97.38 176 THR B N 1
ATOM 3244 C CA . THR B 1 176 ? -1.424 -31.859 -16.75 1 97.38 176 THR B CA 1
ATOM 3245 C C . THR B 1 176 ? -0.136 -31.125 -17.109 1 97.38 176 THR B C 1
ATOM 3247 O O . THR B 1 176 ? 0.891 -31.312 -16.453 1 97.38 176 THR B O 1
ATOM 3250 N N . GLN B 1 177 ? -0.218 -30.344 -18.125 1 98 177 GLN B N 1
ATOM 3251 C CA . GLN B 1 177 ? 0.945 -29.578 -18.562 1 98 177 GLN B CA 1
ATOM 3252 C C . GLN B 1 177 ? 1.37 -28.578 -17.484 1 98 177 GLN B C 1
ATOM 3254 O O . GLN B 1 177 ? 2.564 -28.375 -17.25 1 98 177 GLN B O 1
ATOM 3259 N N . ILE B 1 178 ? 0.418 -27.922 -16.891 1 98.44 178 ILE B N 1
ATOM 3260 C CA . ILE B 1 178 ? 0.711 -26.969 -15.836 1 98.44 178 ILE B CA 1
ATOM 3261 C C . ILE B 1 178 ? 1.37 -27.672 -14.664 1 98.44 178 ILE B C 1
ATOM 3263 O O . ILE B 1 178 ? 2.354 -27.188 -14.102 1 98.44 178 ILE B O 1
ATOM 3267 N N . MET B 1 179 ? 0.848 -28.859 -14.312 1 98.31 179 MET B N 1
ATOM 3268 C CA . MET B 1 179 ? 1.405 -29.625 -13.203 1 98.31 179 MET B CA 1
ATOM 3269 C C . MET B 1 179 ? 2.84 -30.047 -13.492 1 98.31 179 MET B C 1
ATOM 3271 O O . MET B 1 179 ? 3.672 -30.109 -12.586 1 98.31 179 MET B O 1
ATOM 3275 N N . GLU B 1 180 ? 3.102 -30.375 -14.711 1 98.31 180 GLU B N 1
ATOM 3276 C CA . GLU B 1 180 ? 4.473 -30.703 -15.094 1 98.31 180 GLU B CA 1
ATOM 3277 C C . GLU B 1 180 ? 5.414 -29.531 -14.812 1 98.31 180 GLU B C 1
ATOM 3279 O O . GLU B 1 180 ? 6.531 -29.719 -14.336 1 98.31 180 GLU B O 1
ATOM 3284 N N . GLN B 1 181 ? 4.945 -28.344 -15.156 1 98.25 181 GLN B N 1
ATOM 3285 C CA . GLN B 1 181 ? 5.742 -27.141 -14.891 1 98.25 181 GLN B CA 1
ATOM 3286 C C . GLN B 1 181 ? 5.934 -26.938 -13.391 1 98.25 181 GLN B C 1
ATOM 3288 O O . GLN B 1 181 ? 7.004 -26.516 -12.945 1 98.25 181 GLN B O 1
ATOM 3293 N N . ILE B 1 182 ? 4.93 -27.172 -12.602 1 98.56 182 ILE B N 1
ATOM 3294 C CA . ILE B 1 182 ? 5.004 -27.016 -11.156 1 98.56 182 ILE B CA 1
ATOM 3295 C C . ILE B 1 182 ? 6 -28.016 -10.578 1 98.56 182 ILE B C 1
ATOM 3297 O O . ILE B 1 182 ? 6.781 -27.688 -9.688 1 98.56 182 ILE B O 1
ATOM 3301 N N . GLU B 1 183 ? 5.957 -29.219 -11.102 1 98.12 183 GLU B N 1
ATOM 3302 C CA . GLU B 1 183 ? 6.902 -30.234 -10.656 1 98.12 183 GLU B CA 1
ATOM 3303 C C . GLU B 1 183 ? 8.336 -29.859 -11.016 1 98.12 183 GLU B C 1
ATOM 3305 O O . GLU B 1 183 ? 9.258 -30.078 -10.227 1 98.12 183 GLU B O 1
ATOM 3310 N N . LEU B 1 184 ? 8.508 -29.359 -12.203 1 98.06 184 LEU B N 1
ATOM 3311 C CA . LEU B 1 184 ? 9.828 -28.859 -12.594 1 98.06 184 LEU B CA 1
ATOM 3312 C C . LEU B 1 184 ? 10.312 -27.781 -11.633 1 98.06 184 LEU B C 1
ATOM 3314 O O . LEU B 1 184 ? 11.484 -27.766 -11.25 1 98.06 184 LEU B O 1
ATOM 3318 N N . ALA B 1 185 ? 9.445 -26.875 -11.281 1 98.25 185 ALA B N 1
ATOM 3319 C CA . ALA B 1 185 ? 9.781 -25.812 -10.328 1 98.25 185 ALA B CA 1
ATOM 3320 C C . ALA B 1 185 ? 10.18 -26.406 -8.977 1 98.25 185 ALA B C 1
ATOM 3322 O O . ALA B 1 185 ? 11.086 -25.891 -8.32 1 98.25 185 ALA B O 1
ATOM 3323 N N . ARG B 1 186 ? 9.477 -27.406 -8.555 1 97.5 186 ARG B N 1
ATOM 3324 C CA . ARG B 1 186 ? 9.781 -28.078 -7.301 1 97.5 186 ARG B CA 1
ATOM 3325 C C . ARG B 1 186 ? 11.211 -28.625 -7.312 1 97.5 186 ARG B C 1
ATOM 3327 O O . ARG B 1 186 ? 11.93 -28.516 -6.32 1 97.5 186 ARG B O 1
ATOM 3334 N N . GLN B 1 187 ? 11.578 -29.188 -8.398 1 97.12 187 GLN B N 1
ATOM 3335 C CA . GLN B 1 187 ? 12.891 -29.812 -8.531 1 97.12 187 GLN B CA 1
ATOM 3336 C C . GLN B 1 187 ? 13.992 -28.766 -8.578 1 97.12 187 GLN B C 1
ATOM 3338 O O . GLN B 1 187 ? 15.047 -28.938 -7.957 1 97.12 187 GLN B O 1
ATOM 3343 N N . ARG B 1 188 ? 13.734 -27.703 -9.258 1 96.31 188 ARG B N 1
ATOM 3344 C CA . ARG B 1 188 ? 14.781 -26.719 -9.516 1 96.31 188 ARG B CA 1
ATOM 3345 C C . ARG B 1 188 ? 14.812 -25.656 -8.43 1 96.31 188 ARG B C 1
ATOM 3347 O O . ARG B 1 188 ? 15.812 -24.953 -8.258 1 96.31 188 ARG B O 1
ATOM 3354 N N . GLY B 1 189 ? 13.672 -25.422 -7.773 1 97 189 GLY B N 1
ATOM 3355 C CA . GLY B 1 189 ? 13.57 -24.422 -6.723 1 97 189 GLY B CA 1
ATOM 3356 C C . GLY B 1 189 ? 13.172 -23.047 -7.242 1 97 189 GLY B C 1
ATOM 3357 O O . GLY B 1 189 ? 13.219 -22.062 -6.504 1 97 189 GLY B O 1
ATOM 3358 N N . TYR B 1 190 ? 12.898 -22.969 -8.555 1 98.31 190 TYR B N 1
ATOM 3359 C CA . TYR B 1 190 ? 12.43 -21.734 -9.156 1 98.31 190 TYR B CA 1
ATOM 3360 C C . TYR B 1 190 ? 11.469 -22.016 -10.312 1 98.31 190 TYR B C 1
ATOM 3362 O O . TYR B 1 190 ? 11.391 -23.141 -10.797 1 98.31 190 TYR B O 1
ATOM 3370 N N . CYS B 1 191 ? 10.688 -21.016 -10.68 1 98.62 191 CYS B N 1
ATOM 3371 C CA . CYS B 1 191 ? 9.797 -21.125 -11.82 1 98.62 191 CYS B CA 1
ATOM 3372 C C . CYS B 1 191 ? 10.023 -19.969 -12.797 1 98.62 191 CYS B C 1
ATOM 3374 O O . CYS B 1 191 ? 10.266 -18.828 -12.383 1 98.62 191 CYS B O 1
ATOM 3376 N N . PHE B 1 192 ? 10.047 -20.312 -13.984 1 98.25 192 PHE B N 1
ATOM 3377 C CA . PHE B 1 192 ? 10.18 -19.359 -15.078 1 98.25 192 PHE B CA 1
ATOM 3378 C C . PHE B 1 192 ? 8.953 -19.406 -15.984 1 98.25 192 PHE B C 1
ATOM 3380 O O . PHE B 1 192 ? 8.531 -20.484 -16.406 1 98.25 192 PHE B O 1
ATOM 3387 N N . VAL B 1 193 ? 8.344 -18.297 -16.25 1 98 193 VAL B N 1
ATOM 3388 C CA . VAL B 1 193 ? 7.188 -18.203 -17.141 1 98 193 VAL B CA 1
ATOM 3389 C C . VAL B 1 193 ? 7.398 -17.078 -18.141 1 98 193 VAL B C 1
ATOM 3391 O O . VAL B 1 193 ? 7.879 -15.992 -17.781 1 98 193 VAL B O 1
ATOM 3394 N N . GLU B 1 194 ? 7.07 -17.328 -19.328 1 97.12 194 GLU B N 1
ATOM 3395 C CA . GLU B 1 194 ? 7.281 -16.359 -20.391 1 97.12 194 GLU B CA 1
ATOM 3396 C C . GLU B 1 194 ? 6.004 -16.141 -21.188 1 97.12 194 GLU B C 1
ATOM 3398 O O . GLU B 1 194 ? 5.531 -17.047 -21.891 1 97.12 194 GLU B O 1
ATOM 3403 N N . GLU B 1 195 ? 5.438 -14.938 -21.062 1 96.38 195 GLU B N 1
ATOM 3404 C CA . GLU B 1 195 ? 4.391 -14.391 -21.906 1 96.38 195 GLU B CA 1
ATOM 3405 C C . GLU B 1 195 ? 3.098 -15.195 -21.781 1 96.38 195 GLU B C 1
ATOM 3407 O O . GLU B 1 195 ? 2.342 -15.32 -22.75 1 96.38 195 GLU B O 1
ATOM 3412 N N . GLU B 1 196 ? 2.898 -15.836 -20.672 1 97.38 196 GLU B N 1
ATOM 3413 C CA . GLU B 1 196 ? 1.668 -16.594 -20.484 1 97.38 196 GLU B CA 1
ATOM 3414 C C . GLU B 1 196 ? 0.546 -15.719 -19.953 1 97.38 196 GLU B C 1
ATOM 3416 O O . GLU B 1 196 ? -0.598 -15.812 -20.406 1 97.38 196 GLU B O 1
ATOM 3421 N N . HIS B 1 197 ? 0.861 -14.898 -18.922 1 96.19 197 HIS B N 1
ATOM 3422 C CA . HIS B 1 197 ? -0.142 -13.984 -18.391 1 96.19 197 HIS B CA 1
ATOM 3423 C C . HIS B 1 197 ? -0.242 -12.719 -19.25 1 96.19 197 HIS B C 1
ATOM 3425 O O . HIS B 1 197 ? -1.34 -12.211 -19.484 1 96.19 197 HIS B O 1
ATOM 3431 N N . THR B 1 198 ? 0.821 -12.242 -19.672 1 93.88 198 THR B N 1
ATOM 3432 C CA . THR B 1 198 ? 0.917 -11.023 -20.469 1 93.88 198 THR B CA 1
ATOM 3433 C C . THR B 1 198 ? 1.974 -11.172 -21.562 1 93.88 198 THR B C 1
ATOM 3435 O O . THR B 1 198 ? 3.113 -11.555 -21.281 1 93.88 198 THR B O 1
ATOM 3438 N N . LEU B 1 199 ? 1.607 -10.859 -22.812 1 93.88 199 LEU B N 1
ATOM 3439 C CA . LEU B 1 199 ? 2.584 -10.859 -23.891 1 93.88 199 LEU B CA 1
ATOM 3440 C C . LEU B 1 199 ? 3.684 -9.836 -23.641 1 93.88 199 LEU B C 1
ATOM 3442 O O . LEU B 1 199 ? 3.402 -8.711 -23.203 1 93.88 199 LEU B O 1
ATOM 3446 N N . GLY B 1 200 ? 4.906 -10.258 -23.844 1 93.69 200 GLY B N 1
ATOM 3447 C CA . GLY B 1 200 ? 6.016 -9.328 -23.734 1 93.69 200 GLY B CA 1
ATOM 3448 C C . GLY B 1 200 ? 6.676 -9.32 -22.375 1 93.69 200 GLY B C 1
ATOM 3449 O O . GLY B 1 200 ? 7.633 -8.578 -22.141 1 93.69 200 GLY B O 1
ATOM 3450 N N . ILE B 1 201 ? 6.172 -10.18 -21.469 1 95.56 201 ILE B N 1
ATOM 3451 C CA . ILE B 1 201 ? 6.75 -10.195 -20.125 1 95.56 201 ILE B CA 1
ATOM 3452 C C . ILE B 1 201 ? 7.238 -11.602 -19.797 1 95.56 201 ILE B C 1
ATOM 3454 O O . ILE B 1 201 ? 6.559 -12.594 -20.094 1 95.56 201 ILE B O 1
ATOM 3458 N N . ARG B 1 202 ? 8.359 -11.742 -19.297 1 97 202 ARG B N 1
ATOM 3459 C CA . ARG B 1 202 ? 8.82 -12.984 -18.688 1 97 202 ARG B CA 1
ATOM 3460 C C . ARG B 1 202 ? 9.195 -12.766 -17.219 1 97 202 ARG B C 1
ATOM 3462 O O . ARG B 1 202 ? 9.547 -11.656 -16.828 1 97 202 ARG B O 1
ATOM 3469 N N . THR B 1 203 ? 9.086 -13.758 -16.453 1 97.81 203 THR B N 1
ATOM 3470 C CA . THR B 1 203 ? 9.289 -13.625 -15.016 1 97.81 203 THR B CA 1
ATOM 3471 C C . THR B 1 203 ? 9.977 -14.867 -14.445 1 97.81 203 THR B C 1
ATOM 3473 O O . THR B 1 203 ? 9.648 -15.992 -14.828 1 97.81 203 THR B O 1
ATOM 3476 N N . LEU B 1 204 ? 10.945 -14.633 -13.656 1 98.5 204 LEU B N 1
ATOM 3477 C CA . LEU B 1 204 ? 11.57 -15.648 -12.82 1 98.5 204 LEU B CA 1
ATOM 3478 C C . LEU B 1 204 ? 11.141 -15.484 -11.359 1 98.5 204 LEU B C 1
ATOM 3480 O O . LEU B 1 204 ? 11.109 -14.367 -10.844 1 98.5 204 LEU B O 1
ATOM 3484 N N . SER B 1 205 ? 10.781 -16.562 -10.719 1 98.69 205 SER B N 1
ATOM 3485 C CA . SER B 1 205 ? 10.297 -16.484 -9.344 1 98.69 205 SER B CA 1
ATOM 3486 C C . SER B 1 205 ? 10.898 -17.594 -8.484 1 98.69 205 SER B C 1
ATOM 3488 O O . SER B 1 205 ? 11.055 -18.734 -8.945 1 98.69 205 SER B O 1
ATOM 3490 N N . VAL B 1 206 ? 11.258 -17.266 -7.27 1 98.5 206 VAL B N 1
ATOM 3491 C CA . VAL B 1 206 ? 11.719 -18.219 -6.254 1 98.5 206 VAL B CA 1
ATOM 3492 C C . VAL B 1 206 ? 10.758 -18.203 -5.066 1 98.5 206 VAL B C 1
ATOM 3494 O O . VAL B 1 206 ? 10.539 -17.156 -4.449 1 98.5 206 VAL B O 1
ATOM 3497 N N . PRO B 1 207 ? 10.195 -19.328 -4.746 1 97.56 207 PRO B N 1
ATOM 3498 C CA . PRO B 1 207 ? 9.242 -19.391 -3.637 1 97.56 207 PRO B CA 1
ATOM 3499 C C . PRO B 1 207 ? 9.922 -19.641 -2.289 1 97.56 207 PRO B C 1
ATOM 3501 O O . PRO B 1 207 ? 11.047 -20.125 -2.242 1 97.56 207 PRO B O 1
ATOM 3504 N N . LEU B 1 208 ? 9.211 -19.203 -1.283 1 93.56 208 LEU B N 1
ATOM 3505 C CA . LEU B 1 208 ? 9.648 -19.422 0.09 1 93.56 208 LEU B CA 1
ATOM 3506 C C . LEU B 1 208 ? 8.461 -19.688 1.009 1 93.56 208 LEU B C 1
ATOM 3508 O O . LEU B 1 208 ? 7.398 -19.078 0.838 1 93.56 208 LEU B O 1
ATOM 3512 N N . GLN B 1 209 ? 8.656 -20.562 1.859 1 88.25 209 GLN B N 1
ATOM 3513 C CA . GLN B 1 209 ? 7.723 -20.734 2.967 1 88.25 209 GLN B CA 1
ATOM 3514 C C . GLN B 1 209 ? 8.297 -20.172 4.262 1 88.25 209 GLN B C 1
ATOM 3516 O O . GLN B 1 209 ? 9.281 -20.688 4.789 1 88.25 209 GLN B O 1
ATOM 3521 N N . LEU B 1 210 ? 7.754 -19.062 4.699 1 79.31 210 LEU B N 1
ATOM 3522 C CA . LEU B 1 210 ? 8.203 -18.484 5.957 1 79.31 210 LEU B CA 1
ATOM 3523 C C . LEU B 1 210 ? 7.617 -19.234 7.145 1 79.31 210 LEU B C 1
ATOM 3525 O O . LEU B 1 210 ? 6.527 -19.812 7.047 1 79.31 210 LEU B O 1
ATOM 3529 N N . PRO B 1 211 ? 8.469 -19.297 8.258 1 70 211 PRO B N 1
ATOM 3530 C CA . PRO B 1 211 ? 7.934 -19.984 9.445 1 70 211 PRO B CA 1
ATOM 3531 C C . PRO B 1 211 ? 6.602 -19.391 9.906 1 70 211 PRO B C 1
ATOM 3533 O O . PRO B 1 211 ? 6.504 -18.188 10.141 1 70 211 PRO B O 1
ATOM 3536 N N . GLN B 1 212 ? 5.629 -20.281 9.984 1 58.19 212 GLN B N 1
ATOM 3537 C CA . GLN B 1 212 ? 4.297 -19.938 10.477 1 58.19 212 GLN B CA 1
ATOM 3538 C C . GLN B 1 212 ? 3.656 -18.859 9.609 1 58.19 212 GLN B C 1
ATOM 3540 O O . GLN B 1 212 ? 2.672 -18.234 10.016 1 58.19 212 GLN B O 1
ATOM 3545 N N . GLY B 1 213 ? 4.371 -18.688 8.453 1 68.69 213 GLY B N 1
ATOM 3546 C CA . GLY B 1 213 ? 3.846 -17.594 7.641 1 68.69 213 GLY B CA 1
ATOM 3547 C C . GLY B 1 213 ? 3.305 -18.062 6.301 1 68.69 213 GLY B C 1
ATOM 3548 O O . GLY B 1 213 ? 3.1 -19.266 6.098 1 68.69 213 GLY B O 1
ATOM 3549 N N . PRO B 1 214 ? 2.891 -17.094 5.535 1 76.06 214 PRO B N 1
ATOM 3550 C CA . PRO B 1 214 ? 2.299 -17.391 4.227 1 76.06 214 PRO B CA 1
ATOM 3551 C C . PRO B 1 214 ? 3.33 -17.859 3.201 1 76.06 214 PRO B C 1
ATOM 3553 O O . PRO B 1 214 ? 4.535 -17.688 3.408 1 76.06 214 PRO B O 1
ATOM 3556 N N . LEU B 1 215 ? 2.865 -18.594 2.264 1 90.12 215 LEU B N 1
ATOM 3557 C CA . LEU B 1 215 ? 3.645 -18.906 1.07 1 90.12 215 LEU B CA 1
ATOM 3558 C C . LEU B 1 215 ? 3.896 -17.656 0.243 1 90.12 215 LEU B C 1
ATOM 3560 O O . LEU B 1 215 ? 2.957 -16.938 -0.104 1 90.12 215 LEU B O 1
ATOM 3564 N N . ILE B 1 216 ? 5.207 -17.344 0.033 1 95 216 ILE B N 1
ATOM 3565 C CA . ILE B 1 216 ? 5.547 -16.141 -0.708 1 95 216 ILE B CA 1
ATOM 3566 C C . ILE B 1 216 ? 6.496 -16.484 -1.853 1 95 216 ILE B C 1
ATOM 3568 O O . ILE B 1 216 ? 6.984 -17.609 -1.944 1 95 216 ILE B O 1
ATOM 3572 N N . ALA B 1 217 ? 6.668 -15.539 -2.713 1 97.38 217 ALA B N 1
ATOM 3573 C CA . ALA B 1 217 ? 7.652 -15.656 -3.789 1 97.38 217 ALA B CA 1
ATOM 3574 C C . ALA B 1 217 ? 8.305 -14.305 -4.086 1 97.38 217 ALA B C 1
ATOM 3576 O O . ALA B 1 217 ? 7.648 -13.266 -4.023 1 97.38 217 ALA B O 1
ATOM 3577 N N . LEU B 1 218 ? 9.555 -14.328 -4.32 1 97.88 218 LEU B N 1
ATOM 3578 C CA . LEU B 1 218 ? 10.273 -13.188 -4.879 1 97.88 218 LEU B CA 1
ATOM 3579 C C . LEU B 1 218 ? 10.414 -13.328 -6.391 1 97.88 218 LEU B C 1
ATOM 3581 O O . LEU B 1 218 ? 10.688 -14.414 -6.895 1 97.88 218 LEU B O 1
ATOM 3585 N N . SER B 1 219 ? 10.156 -12.25 -7.105 1 98.12 219 SER B N 1
ATOM 3586 C CA . SER B 1 219 ? 10.18 -12.328 -8.562 1 98.12 219 SER B CA 1
ATOM 3587 C C . SER B 1 219 ? 10.859 -11.109 -9.172 1 98.12 219 SER B C 1
ATOM 3589 O O . SER B 1 219 ? 11 -10.07 -8.508 1 98.12 219 SER B O 1
ATOM 3591 N N . ALA B 1 220 ? 11.289 -11.242 -10.398 1 97.56 220 ALA B N 1
ATOM 3592 C CA . ALA B 1 220 ? 11.883 -10.164 -11.188 1 97.56 220 ALA B CA 1
ATOM 3593 C C . ALA B 1 220 ? 11.336 -10.164 -12.617 1 97.56 220 ALA B C 1
ATOM 3595 O O . ALA B 1 220 ? 12 -10.648 -13.539 1 97.56 220 ALA B O 1
ATOM 3596 N N . PRO B 1 221 ? 10.18 -9.586 -12.805 1 96.44 221 PRO B N 1
ATOM 3597 C CA . PRO B 1 221 ? 9.648 -9.5 -14.164 1 96.44 221 PRO B CA 1
ATOM 3598 C C . PRO B 1 221 ? 10.461 -8.578 -15.062 1 96.44 221 PRO B C 1
ATOM 3600 O O . PRO B 1 221 ? 11.047 -7.602 -14.586 1 96.44 221 PRO B O 1
ATOM 3603 N N . THR B 1 222 ? 10.523 -8.883 -16.344 1 95.5 222 THR B N 1
ATOM 3604 C CA . THR B 1 222 ? 11.266 -8.086 -17.312 1 95.5 222 THR B CA 1
ATOM 3605 C C . THR B 1 222 ? 10.586 -8.117 -18.672 1 95.5 222 THR B C 1
ATOM 3607 O O . THR B 1 222 ? 9.867 -9.062 -19 1 95.5 222 THR B O 1
ATOM 3610 N N . PRO B 1 223 ? 10.695 -7.07 -19.422 1 93.06 223 PRO B N 1
ATOM 3611 C CA . PRO B 1 223 ? 10.25 -7.156 -20.828 1 93.06 223 PRO B CA 1
ATOM 3612 C C . PRO B 1 223 ? 11.055 -8.172 -21.641 1 93.06 223 PRO B C 1
ATOM 3614 O O . PRO B 1 223 ? 12.281 -8.203 -21.547 1 93.06 223 PRO B O 1
ATOM 3617 N N . THR B 1 224 ? 10.367 -8.914 -22.438 1 93.88 224 THR B N 1
ATOM 3618 C CA . THR B 1 224 ? 11.039 -9.93 -23.25 1 93.88 224 THR B CA 1
ATOM 3619 C C . THR B 1 224 ? 11.93 -9.273 -24.297 1 93.88 224 THR B C 1
ATOM 3621 O O . THR B 1 224 ? 12.891 -9.891 -24.781 1 93.88 224 THR B O 1
ATOM 3624 N N . ALA B 1 225 ? 11.672 -8.062 -24.641 1 91.38 225 ALA B N 1
ATOM 3625 C CA . ALA B 1 225 ? 12.398 -7.344 -25.688 1 91.38 225 ALA B CA 1
ATOM 3626 C C . ALA B 1 225 ? 13.797 -6.953 -25.203 1 91.38 225 ALA B C 1
ATOM 3628 O O . ALA B 1 225 ? 14.672 -6.645 -26.016 1 91.38 225 ALA B O 1
ATOM 3629 N N . ARG B 1 226 ? 14.031 -6.918 -23.969 1 91.12 226 ARG B N 1
ATOM 3630 C CA . ARG B 1 226 ? 15.258 -6.379 -23.406 1 91.12 226 ARG B CA 1
ATOM 3631 C C . ARG B 1 226 ? 16.438 -7.32 -23.641 1 91.12 226 ARG B C 1
ATOM 3633 O O . ARG B 1 226 ? 17.531 -6.879 -23.953 1 91.12 226 ARG B O 1
ATOM 3640 N N . GLU B 1 227 ? 16.266 -8.594 -23.453 1 92.19 227 GLU B N 1
ATOM 3641 C CA . GLU B 1 227 ? 17.312 -9.602 -23.609 1 92.19 227 GLU B CA 1
ATOM 3642 C C . GLU B 1 227 ? 16.703 -10.977 -23.891 1 92.19 227 GLU B C 1
ATOM 3644 O O . GLU B 1 227 ? 15.5 -11.18 -23.703 1 92.19 227 GLU B O 1
ATOM 3649 N N . ASP B 1 228 ? 17.516 -11.805 -24.312 1 94.88 228 ASP B N 1
ATOM 3650 C CA . ASP B 1 228 ? 17.031 -13.148 -24.578 1 94.88 228 ASP B CA 1
ATOM 3651 C C . ASP B 1 228 ? 16.891 -13.953 -23.297 1 94.88 228 ASP B C 1
ATOM 3653 O O . ASP B 1 228 ? 17.422 -13.562 -22.25 1 94.88 228 ASP B O 1
ATOM 3657 N N . ARG B 1 229 ? 16.234 -15.047 -23.422 1 95.69 229 ARG B N 1
ATOM 3658 C CA . ARG B 1 229 ? 15.891 -15.898 -22.281 1 95.69 229 ARG B CA 1
ATOM 3659 C C . ARG B 1 229 ? 17.141 -16.328 -21.516 1 95.69 229 ARG B C 1
ATOM 3661 O O . ARG B 1 229 ? 17.188 -16.234 -20.297 1 95.69 229 ARG B O 1
ATOM 3668 N N . GLU B 1 230 ? 18.094 -16.844 -22.156 1 96.31 230 GLU B N 1
ATOM 3669 C CA . GLU B 1 230 ? 19.297 -17.391 -21.516 1 96.31 230 GLU B CA 1
ATOM 3670 C C . GLU B 1 230 ? 20.047 -16.312 -20.766 1 96.31 230 GLU B C 1
ATOM 3672 O O . GLU B 1 230 ? 20.5 -16.531 -19.641 1 96.31 230 GLU B O 1
ATOM 3677 N N . SER B 1 231 ? 20.219 -15.203 -21.391 1 96.81 231 SER B N 1
ATOM 3678 C CA . SER B 1 231 ? 20.891 -14.078 -20.766 1 96.81 231 SER B CA 1
ATOM 3679 C C . SER B 1 231 ? 20.172 -13.625 -19.5 1 96.81 231 SER B C 1
ATOM 3681 O O . SER B 1 231 ? 20.797 -13.328 -18.484 1 96.81 231 SER B O 1
ATOM 3683 N N . TYR B 1 232 ? 18.859 -13.555 -19.609 1 96.69 232 TYR B N 1
ATOM 3684 C CA . TYR B 1 232 ? 18.031 -13.164 -18.469 1 96.69 232 TYR B CA 1
ATOM 3685 C C . TYR B 1 232 ? 18.203 -14.148 -17.312 1 96.69 232 TYR B C 1
ATOM 3687 O O . TYR B 1 232 ? 18.406 -13.734 -16.172 1 96.69 232 TYR B O 1
ATOM 3695 N N . LEU B 1 233 ? 18.172 -15.43 -17.594 1 97 233 LEU B N 1
ATOM 3696 C CA . LEU B 1 233 ? 18.281 -16.453 -16.547 1 97 233 LEU B CA 1
ATOM 3697 C C . LEU B 1 233 ? 19.656 -16.375 -15.875 1 97 233 LEU B C 1
ATOM 3699 O O . LEU B 1 233 ? 19.75 -16.484 -14.648 1 97 233 LEU B O 1
ATOM 3703 N N . GLN B 1 234 ? 20.656 -16.188 -16.641 1 96.12 234 GLN B N 1
ATOM 3704 C CA . GLN B 1 234 ? 22.016 -16.109 -16.125 1 96.12 234 GLN B CA 1
ATOM 3705 C C . GLN B 1 234 ? 22.188 -14.898 -15.211 1 96.12 234 GLN B C 1
ATOM 3707 O O . GLN B 1 234 ? 22.859 -14.977 -14.18 1 96.12 234 GLN B O 1
ATOM 3712 N N . ARG B 1 235 ? 21.578 -13.898 -15.602 1 96.88 235 ARG B N 1
ATOM 3713 C CA . ARG B 1 235 ? 21.766 -12.617 -14.914 1 96.88 235 ARG B CA 1
ATOM 3714 C C . ARG B 1 235 ? 20.922 -12.555 -13.648 1 96.88 235 ARG B C 1
ATOM 3716 O O . ARG B 1 235 ? 21.344 -11.969 -12.648 1 96.88 235 ARG B O 1
ATOM 3723 N N . VAL B 1 236 ? 19.797 -13.195 -13.625 1 97.94 236 VAL B N 1
ATOM 3724 C CA . VAL B 1 236 ? 18.797 -12.883 -12.617 1 97.94 236 VAL B CA 1
ATOM 3725 C C . VAL B 1 236 ? 18.703 -14.039 -11.617 1 97.94 236 VAL B C 1
ATOM 3727 O O . VAL B 1 236 ? 18.406 -13.82 -10.438 1 97.94 236 VAL B O 1
ATOM 3730 N N . LEU B 1 237 ? 18.938 -15.227 -12.031 1 98.25 237 LEU B N 1
ATOM 3731 C CA . LEU B 1 237 ? 18.641 -16.406 -11.219 1 98.25 237 LEU B CA 1
ATOM 3732 C C . LEU B 1 237 ? 19.422 -16.375 -9.906 1 98.25 237 LEU B C 1
ATOM 3734 O O . LEU B 1 237 ? 18.844 -16.453 -8.828 1 98.25 237 LEU B O 1
ATOM 3738 N N . GLU B 1 238 ? 20.719 -16.234 -9.961 1 98.12 238 GLU B N 1
ATOM 3739 C CA . GLU B 1 238 ? 21.562 -16.312 -8.758 1 98.12 238 GLU B CA 1
ATOM 3740 C C . GLU B 1 238 ? 21.219 -15.172 -7.793 1 98.12 238 GLU B C 1
ATOM 3742 O O . GLU B 1 238 ? 21 -15.414 -6.602 1 98.12 238 GLU B O 1
ATOM 3747 N N . PRO B 1 239 ? 21.172 -13.938 -8.289 1 98.31 239 PRO B N 1
ATOM 3748 C CA . PRO B 1 239 ? 20.781 -12.852 -7.383 1 98.31 239 PRO B CA 1
ATOM 3749 C C . PRO B 1 239 ? 19.422 -13.094 -6.734 1 98.31 239 PRO B C 1
ATOM 3751 O O . PRO B 1 239 ? 19.219 -12.766 -5.559 1 98.31 239 PRO B O 1
ATOM 3754 N N . LEU B 1 240 ? 18.484 -13.57 -7.469 1 98.25 240 LEU B N 1
ATOM 3755 C CA . LEU B 1 240 ? 17.156 -13.836 -6.957 1 98.25 240 LEU B CA 1
ATOM 3756 C C . LEU B 1 240 ? 17.188 -14.922 -5.887 1 98.25 240 LEU B C 1
ATOM 3758 O O . LEU B 1 240 ? 16.5 -14.812 -4.863 1 98.25 240 LEU B O 1
ATOM 3762 N N . GLN B 1 241 ? 17.922 -15.938 -6.137 1 97.69 241 GLN B N 1
ATOM 3763 C CA . GLN B 1 241 ? 18.078 -17 -5.156 1 97.69 241 GLN B CA 1
ATOM 3764 C C . GLN B 1 241 ? 18.766 -16.5 -3.889 1 97.69 241 GLN B C 1
ATOM 3766 O O . GLN B 1 241 ? 18.391 -16.891 -2.779 1 97.69 241 GLN B O 1
ATOM 3771 N N . LEU B 1 242 ? 19.734 -15.68 -4.051 1 97.06 242 LEU B N 1
ATOM 3772 C CA . LEU B 1 242 ? 20.406 -15.07 -2.906 1 97.06 242 LEU B CA 1
ATOM 3773 C C . LEU B 1 242 ? 19.438 -14.219 -2.1 1 97.06 242 LEU B C 1
ATOM 3775 O O . LEU B 1 242 ? 19.453 -14.242 -0.867 1 97.06 242 LEU B O 1
ATOM 3779 N N . ALA B 1 243 ? 18.641 -13.453 -2.799 1 96.75 243 ALA B N 1
ATOM 3780 C CA . ALA B 1 243 ? 17.625 -12.648 -2.129 1 96.75 243 ALA B CA 1
ATOM 3781 C C . ALA B 1 243 ? 16.672 -13.531 -1.319 1 96.75 243 ALA B C 1
ATOM 3783 O O . ALA B 1 243 ? 16.344 -13.203 -0.179 1 96.75 243 ALA B O 1
ATOM 3784 N N . ALA B 1 244 ? 16.234 -14.602 -1.921 1 96 244 ALA B N 1
ATOM 3785 C CA . ALA B 1 244 ? 15.344 -15.539 -1.235 1 96 244 ALA B CA 1
ATOM 3786 C C . ALA B 1 244 ? 16.016 -16.125 0.007 1 96 244 ALA B C 1
ATOM 3788 O O . ALA B 1 244 ? 15.359 -16.297 1.041 1 96 244 ALA B O 1
ATOM 3789 N N . SER B 1 245 ? 17.281 -16.422 -0.11 1 94.81 245 SER B N 1
ATOM 3790 C CA . SER B 1 245 ? 18.016 -16.953 1.025 1 94.81 245 SER B CA 1
ATOM 3791 C C . SER B 1 245 ? 18.109 -15.938 2.158 1 94.81 245 SER B C 1
ATOM 3793 O O . SER B 1 245 ? 17.984 -16.297 3.33 1 94.81 245 SER B O 1
ATOM 3795 N N . ARG B 1 246 ? 18.312 -14.75 1.801 1 93.25 246 ARG B N 1
ATOM 3796 C CA . ARG B 1 246 ? 18.359 -13.68 2.795 1 93.25 246 ARG B CA 1
ATOM 3797 C C . ARG B 1 246 ? 17 -13.531 3.49 1 93.25 246 ARG B C 1
ATOM 3799 O O . ARG B 1 246 ? 16.938 -13.305 4.699 1 93.25 246 ARG B O 1
ATOM 3806 N N . MET B 1 247 ? 15.977 -13.602 2.707 1 90.38 247 MET B N 1
ATOM 3807 C CA . MET B 1 247 ? 14.625 -13.508 3.25 1 90.38 247 MET B CA 1
ATOM 3808 C C . MET B 1 247 ? 14.367 -14.617 4.266 1 90.38 247 MET B C 1
ATOM 3810 O O . MET B 1 247 ? 13.664 -14.406 5.258 1 90.38 247 MET B O 1
ATOM 3814 N N . ARG B 1 248 ? 14.836 -15.773 4.027 1 86.62 248 ARG B N 1
ATOM 3815 C CA . ARG B 1 248 ? 14.664 -16.922 4.906 1 86.62 248 ARG B CA 1
ATOM 3816 C C . ARG B 1 248 ? 15.43 -16.734 6.211 1 86.62 248 ARG B C 1
ATOM 3818 O O . ARG B 1 248 ? 14.977 -17.172 7.27 1 86.62 248 ARG B O 1
ATOM 3825 N N . ALA B 1 249 ? 16.578 -16.156 6.07 1 79.19 249 ALA B N 1
ATOM 3826 C CA . ALA B 1 249 ? 17.453 -15.992 7.227 1 79.19 249 ALA B CA 1
ATOM 3827 C C . ALA B 1 249 ? 16.938 -14.891 8.148 1 79.19 249 ALA B C 1
ATOM 3829 O O . ALA B 1 249 ? 17.234 -14.891 9.352 1 79.19 249 ALA B O 1
ATOM 3830 N N . GLU B 1 250 ? 16.25 -13.93 7.656 1 68.12 250 GLU B N 1
ATOM 3831 C CA . GLU B 1 250 ? 15.781 -12.797 8.445 1 68.12 250 GLU B CA 1
ATOM 3832 C C . GLU B 1 250 ? 14.539 -13.172 9.258 1 68.12 250 GLU B C 1
ATOM 3834 O O . GLU B 1 250 ? 14.406 -12.773 10.414 1 68.12 250 GLU B O 1
#

Nearest PDB structures (foldseek):
  2ia2-assembly1_A  TM=6.724E-01  e=5.995E-25  Rhodococcus jostii RHA1
  2ia2-assembly3_B  TM=6.767E-01  e=9.910E-24  Rhodococcus jostii RHA1
  2g7u-assembly1_A  TM=6.671E-01  e=1.945E-22  Rhodococcus jostii RHA1
  1mkm-assembly1_B  TM=7.866E-01  e=1.091E-17  Thermotoga maritima
  3r4k-assembly2_D  TM=6.611E-01  e=3.892E-18  Ruegeria sp. TM1040

pLDDT: mean 91.28, std 11.39, range [33.31, 98.69]

Foldseek 3Di:
DAQDPCPVPDDSLVSLLVLLVVLDDPDWDFLVSSCVSHVHDSVSSVVSQVVCVVVPQWDDDPRTIDGDPCVVVVCVVVVVPDCLQVLLVVLQVVLCVQLVAKKWKWFDDQQKIFTQDIDGGPDPPYDDDDGGDIDGLLQAFFSLLLLLPDPLVVSLVSLVPDDQDQQDPQADNDSVVSSVQSPVCNVVQKHWHACRNHHQKIKIWGWDDEVVDTIMIMMGMDGCVPDDDVVSCVRNVVSRVVSRVSSRVD/DAQDPCPPPDDSLVSLLVLLVVLDDPDWDFLVSSCVSHVHDSVSSVVSQVVCVVVPQWDDDPRTIDGDPCVVVVCVVVVVPDCLQVLLVVLQVVLCVQLVAKKWKWFDDQQKIFTQDIDGGPDPPYDDDDGGDIDGLQQAFFSLLLLLPDPLVVSLVSLVPDDQDQQDPPADNDSVVSSVQSPVCNVVQKHWHACRNHHQKIKIWGWDDEVVDTIMIMMGIDGCVPDDDVVSCVRNVVSRVVSRVSSRVD

Secondary structure (DSSP, 8-state):
-------TTS-HHHHHHHHHHHT-SSS-EEHHHHHHHHT--HHHHHHHHHHHHHTTSEEEETTEEEE-GGGGGGGHHHHHH-HHHHHHHHHHHHHHHHHTS-EEEEEEETTEEEEEEEE--S-SS-----TT-EEESTTSHHHHHHHTTS-HHHHHHHHHHS-----STT----HHHHHHHHHHHHHHS-EEEESSSSTTEEEEEEEEE-TTS-EEEEE--EETTTS-HHHHHHHHHHHHHHHHHHHHH-/-------TTS-HHHHHHHHHHHT-SSS-EEHHHHHHHHT--HHHHHHHHHHHHHTTSEEEETTEEEE-GGGGGGGHHHHHH-HHHHHHHHHHHHHHHHHTS-EEEEEEETTEEEEEEEE--S-SS-----TT-EEESTTSHHHHHHHTTS-HHHHHHHHHHS-----STT----HHHHHHHHHHHHHHS-EEEESSSSTTEEEEEEEEE-TTS-EEEEE--EETTTS-HHHHHHHHHHHHHHHHHHHHH-

InterPro domains:
  IPR005471 Transcription regulator IclR, N-terminal [PF09339] (15-61)
  IPR005471 Transcription regulator IclR, N-terminal [PS51077] (11-69)
  IPR005471 Transcription regulator IclR, N-terminal [SM00346] (11-97)
  IPR014757 Transcription regulator IclR, C-terminal [PF01614] (78-246)
  IPR014757 Transcription regulator IclR, C-terminal [PS51078] (70-250)
  IPR029016 GAF-like domain superfamily [G3DSA:3.30.450.40] (77-250)
  IPR036388 Winged helix-like DNA-binding domain superfamily [G3DSA:1.10.10.10] (4-76)
  IPR036390 Winged helix DNA-binding domain superfamily [SSF46785] (11-78)
  IPR050707 HTH-type Transcriptional Regulators in Metabolic Pathways [PTHR30136] (6-248)